Protein AF-A0A812P296-F1 (afdb_monomer_lite)

pLDDT: mean 83.22, std 12.49, range [43.03, 97.62]

Radius of gyration: 28.28 Å; chains: 1; bounding box: 65×52×73 Å

Sequence (398 aa):
MSDVLSALLDHLNVTQTTIVGHSMGTLVALAMAQRYPQQVRQMVLLGTSSPMPVGPPLLAAAADGHYAAIDMANAFSHSRQGMLGASANPGMHSFNAAERWMEHLSAGVFHADLAACNDFKFKSENCAIPTLVVVGEADKMTPAKAGLAVATQLSNARVHSLQGCGHAMLTEQPNAVLDALWLAAGLWVGTHLGISSSPLRGVLVRLMGQGMYMLFYSLVAAAALTYFIWVYVQAPRFDYLWMPDPDLYWYAKLSMPLAMMFLVGGFMAPKNADPQLSEVELVRGVFRITRHPMQWAIIIWAVGHIIANGDTVSLLFFSAFLSLSFFGTLLMDRKQAQADPEKWQQLARVSSNIPFAALLTGRNRWAIREWLLPVVVGSVIYALAYYFHEFYTGAVVV

Structure (mmCIF, N/CA/C/O backbone):
data_AF-A0A812P296-F1
#
_entry.id   AF-A0A812P296-F1
#
loop_
_atom_site.group_PDB
_atom_site.id
_atom_site.type_symbol
_atom_site.label_atom_id
_atom_site.label_alt_id
_atom_site.label_comp_id
_atom_site.label_asym_id
_atom_site.label_entity_id
_atom_site.label_seq_id
_atom_site.pdbx_PDB_ins_code
_atom_site.Cartn_x
_atom_site.Cartn_y
_atom_site.Cartn_z
_atom_site.occupancy
_atom_site.B_iso_or_equiv
_atom_site.auth_seq_id
_atom_site.auth_comp_id
_atom_site.auth_asym_id
_atom_site.auth_atom_id
_atom_site.pdbx_PDB_model_num
ATOM 1 N N . MET A 1 1 ? 6.724 0.360 -28.815 1.00 89.38 1 MET A N 1
ATOM 2 C CA . MET A 1 1 ? 6.112 -0.053 -27.530 1.00 89.38 1 MET A CA 1
ATOM 3 C C . MET A 1 1 ? 4.966 0.860 -27.097 1.00 89.38 1 MET A C 1
ATOM 5 O O . MET A 1 1 ? 3.903 0.322 -26.836 1.00 89.38 1 MET A O 1
ATOM 9 N N . SER A 1 2 ? 5.106 2.197 -27.072 1.00 93.00 2 SER A N 1
ATOM 10 C CA . SER A 1 2 ? 3.981 3.092 -26.713 1.00 93.00 2 SER A CA 1
ATOM 11 C C . SER A 1 2 ? 2.742 2.893 -27.597 1.00 93.00 2 SER A C 1
ATOM 13 O O . SER A 1 2 ? 1.637 2.832 -27.086 1.00 93.00 2 SER A O 1
ATOM 15 N N . ASP A 1 3 ? 2.919 2.687 -28.904 1.00 96.38 3 ASP A N 1
ATOM 16 C CA . ASP A 1 3 ? 1.793 2.481 -29.836 1.00 96.38 3 ASP A CA 1
ATOM 17 C C . ASP A 1 3 ? 1.043 1.178 -29.553 1.00 96.38 3 ASP A C 1
ATOM 19 O O . ASP A 1 3 ? -0.179 1.131 -29.619 1.00 96.38 3 ASP A O 1
ATOM 23 N N . VAL A 1 4 ? 1.781 0.134 -29.162 1.00 96.50 4 VAL A N 1
ATOM 24 C CA . VAL A 1 4 ? 1.204 -1.148 -28.743 1.00 96.50 4 VAL A CA 1
ATOM 25 C C . VAL A 1 4 ? 0.432 -0.978 -27.438 1.00 96.50 4 VAL A C 1
ATOM 27 O O . VAL A 1 4 ? -0.668 -1.503 -27.311 1.00 96.50 4 VAL A O 1
ATOM 30 N N . LEU A 1 5 ? 0.979 -0.222 -26.481 1.00 95.56 5 LEU A N 1
ATOM 31 C CA . LEU A 1 5 ? 0.305 0.045 -25.214 1.00 95.56 5 LEU A CA 1
ATOM 32 C C . LEU A 1 5 ? -0.959 0.889 -25.420 1.00 95.56 5 LEU A C 1
ATOM 34 O O . LEU A 1 5 ? -1.987 0.565 -24.846 1.00 95.56 5 LEU A O 1
ATOM 38 N N . SER A 1 6 ? -0.913 1.911 -26.276 1.00 97.44 6 SER A N 1
ATOM 39 C CA . SER A 1 6 ? -2.086 2.714 -26.633 1.00 97.44 6 SER A CA 1
ATOM 40 C C . SER A 1 6 ? -3.171 1.860 -27.297 1.00 97.44 6 SER A C 1
ATOM 42 O O . SER A 1 6 ? -4.309 1.860 -26.839 1.00 97.44 6 SER A O 1
ATOM 44 N N . ALA A 1 7 ? -2.803 1.028 -28.279 1.00 97.56 7 ALA A N 1
ATOM 45 C CA . ALA A 1 7 ? -3.736 0.098 -28.917 1.00 97.56 7 ALA A CA 1
ATOM 46 C C . ALA A 1 7 ? -4.321 -0.929 -27.929 1.00 97.56 7 ALA A C 1
ATOM 48 O O . ALA A 1 7 ? -5.486 -1.305 -28.042 1.00 97.56 7 ALA A O 1
ATOM 49 N N . LEU A 1 8 ? -3.533 -1.373 -26.943 1.00 97.19 8 LEU A N 1
ATOM 50 C CA . LEU A 1 8 ? -4.014 -2.242 -25.872 1.00 97.19 8 LEU A CA 1
ATOM 51 C C . LEU A 1 8 ? -5.023 -1.518 -24.974 1.00 97.19 8 LEU A C 1
ATOM 53 O O . LEU A 1 8 ? -6.054 -2.099 -24.648 1.00 97.19 8 LEU A O 1
ATOM 57 N N . LEU A 1 9 ? -4.757 -0.268 -24.586 1.00 96.50 9 LEU A N 1
ATOM 58 C CA . LEU A 1 9 ? -5.703 0.537 -23.807 1.00 96.50 9 LEU A CA 1
ATOM 59 C C . LEU A 1 9 ? -7.017 0.733 -24.570 1.00 96.50 9 LEU A C 1
ATOM 61 O O . LEU A 1 9 ? -8.081 0.535 -23.986 1.00 96.50 9 LEU A O 1
ATOM 65 N N . ASP A 1 10 ? -6.947 1.021 -25.871 1.00 96.75 10 ASP A N 1
ATOM 66 C CA . ASP A 1 10 ? -8.127 1.139 -26.731 1.00 96.75 10 ASP A CA 1
ATOM 67 C C . ASP A 1 10 ? -8.904 -0.186 -26.794 1.00 96.75 10 ASP A C 1
ATOM 69 O O . ASP A 1 10 ? -10.119 -0.203 -26.599 1.00 96.75 10 ASP A O 1
ATOM 73 N N . HIS A 1 11 ? -8.213 -1.315 -26.985 1.00 97.62 11 HIS A N 1
ATOM 74 C CA . HIS A 1 11 ? -8.832 -2.645 -27.002 1.00 97.62 11 HIS A CA 1
ATOM 75 C C . HIS A 1 11 ? -9.509 -3.002 -25.669 1.00 97.62 11 HIS A C 1
ATOM 77 O O . HIS A 1 11 ? -10.586 -3.597 -25.653 1.00 97.62 11 HIS A O 1
ATOM 83 N N . LEU A 1 12 ? -8.893 -2.617 -24.550 1.00 97.12 12 LEU A N 1
ATOM 84 C CA . LEU A 1 12 ? -9.426 -2.819 -23.201 1.00 97.12 12 LEU A CA 1
ATOM 85 C C . LEU A 1 12 ? -10.468 -1.761 -22.800 1.00 97.12 12 LEU A C 1
ATOM 87 O O . LEU A 1 12 ? -11.006 -1.836 -21.697 1.00 97.12 12 LEU A O 1
ATOM 91 N N . ASN A 1 13 ? -10.778 -0.796 -23.674 1.00 96.19 13 ASN A N 1
ATOM 92 C CA . ASN A 1 13 ? -11.661 0.344 -23.408 1.00 96.19 13 ASN A CA 1
ATOM 93 C C . ASN A 1 13 ? -11.229 1.189 -22.190 1.00 96.19 13 ASN A C 1
ATOM 95 O O . ASN A 1 13 ? -12.063 1.727 -21.458 1.00 96.19 13 ASN A O 1
ATOM 99 N N . VAL A 1 14 ? -9.920 1.324 -21.966 1.00 95.94 14 VAL A N 1
ATOM 100 C CA . VAL A 1 14 ? -9.339 2.153 -20.903 1.00 95.94 14 VAL A CA 1
ATOM 101 C C . VAL A 1 14 ? -8.973 3.519 -21.474 1.00 95.94 14 VAL A C 1
ATOM 103 O O . VAL A 1 14 ? -7.998 3.671 -22.200 1.00 95.94 14 VAL A O 1
ATOM 106 N N . THR A 1 15 ? -9.745 4.543 -21.114 1.00 93.00 15 THR A N 1
ATOM 107 C CA . THR A 1 15 ? -9.563 5.907 -21.640 1.00 93.00 15 THR A CA 1
ATOM 108 C C . THR A 1 15 ? -8.406 6.664 -20.988 1.00 93.00 15 THR A C 1
ATOM 110 O O . THR A 1 15 ? -7.775 7.490 -21.641 1.00 93.00 15 THR A O 1
ATOM 113 N N . GLN A 1 16 ? -8.119 6.387 -19.712 1.00 90.44 16 GLN A N 1
ATOM 114 C CA . GLN A 1 16 ? -7.009 6.963 -18.954 1.00 90.44 16 GLN A CA 1
ATOM 115 C C . GLN A 1 16 ? -6.459 5.973 -17.933 1.00 90.44 16 GLN A C 1
ATOM 117 O O . GLN A 1 16 ? -7.223 5.288 -17.255 1.00 90.44 16 GLN A O 1
ATOM 122 N N . THR A 1 17 ? -5.137 5.957 -17.757 1.00 89.50 17 THR A N 1
ATOM 123 C CA . THR A 1 17 ? -4.475 5.091 -16.774 1.00 89.50 17 THR A CA 1
ATOM 124 C C . THR A 1 17 ? -3.275 5.754 -16.096 1.00 89.50 17 THR A C 1
ATOM 126 O O . THR A 1 17 ? -2.750 6.766 -16.567 1.00 89.50 17 THR A O 1
ATOM 129 N N . THR A 1 18 ? -2.836 5.180 -14.977 1.00 91.69 18 THR A N 1
ATOM 130 C CA . THR A 1 18 ? -1.534 5.476 -14.369 1.00 91.69 18 THR A CA 1
ATOM 131 C C . THR A 1 18 ? -0.506 4.503 -14.926 1.00 91.69 18 THR A C 1
ATOM 133 O O . THR A 1 18 ? -0.694 3.291 -14.842 1.00 91.69 18 THR A O 1
ATOM 136 N N . ILE A 1 19 ? 0.591 5.021 -15.474 1.00 92.31 19 ILE A N 1
ATOM 137 C CA . ILE A 1 19 ? 1.655 4.187 -16.039 1.00 92.31 19 ILE A CA 1
ATOM 138 C C . ILE A 1 19 ? 2.803 4.091 -15.041 1.00 92.31 19 ILE A C 1
ATOM 140 O O . ILE A 1 19 ? 3.400 5.100 -14.667 1.00 92.31 19 ILE A O 1
ATOM 144 N N . VAL A 1 20 ? 3.128 2.868 -14.634 1.00 93.12 20 VAL A N 1
ATOM 145 C CA . VAL A 1 20 ? 4.300 2.566 -13.810 1.00 93.12 20 VAL A CA 1
ATOM 146 C C . VAL A 1 20 ? 5.339 1.905 -14.705 1.00 93.12 20 VAL A C 1
ATOM 148 O O . VAL A 1 20 ? 5.106 0.824 -15.240 1.00 93.12 20 VAL A O 1
ATOM 151 N N . GLY A 1 21 ? 6.468 2.577 -14.900 1.00 93.44 21 GLY A N 1
ATOM 152 C CA . GLY A 1 21 ? 7.594 2.076 -15.676 1.00 93.44 21 GLY A CA 1
ATOM 153 C C . GLY A 1 21 ? 8.797 1.815 -14.781 1.00 93.44 21 GLY A C 1
ATOM 154 O O . GLY A 1 21 ? 9.079 2.600 -13.877 1.00 93.44 21 GLY A O 1
ATOM 155 N N . HIS A 1 22 ? 9.531 0.740 -15.060 1.00 94.38 22 HIS A N 1
ATOM 156 C CA . HIS A 1 22 ? 10.842 0.463 -14.475 1.00 94.38 22 HIS A CA 1
ATOM 157 C C . HIS A 1 22 ? 11.882 0.339 -15.585 1.00 94.38 22 HIS A C 1
ATOM 159 O O . HIS A 1 22 ? 11.602 -0.291 -16.606 1.00 94.38 22 HIS A O 1
ATOM 165 N N . SER A 1 23 ? 13.051 0.961 -15.408 1.00 94.19 23 SER A N 1
ATOM 166 C CA . SER A 1 23 ? 14.136 0.948 -16.396 1.00 94.19 23 SER A CA 1
ATOM 167 C C . SER A 1 23 ? 13.652 1.385 -17.790 1.00 94.19 23 SER A C 1
ATOM 169 O O . SER A 1 23 ? 13.027 2.434 -17.917 1.00 94.19 23 SER A O 1
ATOM 171 N N . MET A 1 24 ? 13.844 0.580 -18.839 1.00 94.25 24 MET A N 1
ATOM 172 C CA . MET A 1 24 ? 13.303 0.827 -20.185 1.00 94.25 24 MET A CA 1
ATOM 173 C C . MET A 1 24 ? 11.796 1.147 -20.188 1.00 94.25 24 MET A C 1
ATOM 175 O O . MET A 1 24 ? 11.327 1.965 -20.982 1.00 94.25 24 MET A O 1
ATOM 179 N N . GLY A 1 25 ? 11.019 0.562 -19.272 1.00 95.00 25 GLY A N 1
ATOM 180 C CA . GLY A 1 25 ? 9.594 0.856 -19.118 1.00 95.00 25 GLY A CA 1
ATOM 181 C C . GLY A 1 25 ? 9.309 2.322 -18.774 1.00 95.00 25 GLY A C 1
ATOM 182 O O . GLY A 1 25 ? 8.252 2.837 -19.141 1.00 95.00 25 GLY A O 1
ATOM 183 N N . THR A 1 26 ? 10.244 3.037 -18.136 1.00 96.44 26 THR A N 1
ATOM 184 C CA . THR A 1 26 ? 10.108 4.484 -17.901 1.00 96.44 26 THR A CA 1
ATOM 185 C C . THR A 1 26 ? 10.170 5.265 -19.208 1.00 96.44 26 THR A C 1
ATOM 187 O O . THR A 1 26 ? 9.441 6.240 -19.365 1.00 96.44 26 THR A O 1
ATOM 190 N N . LEU A 1 27 ? 10.971 4.816 -20.179 1.00 96.00 27 LEU A N 1
ATOM 191 C CA . LEU A 1 27 ? 11.067 5.428 -21.507 1.00 96.00 27 LEU A CA 1
ATOM 192 C C . LEU A 1 27 ? 9.766 5.237 -22.284 1.00 96.00 27 LEU A C 1
ATOM 194 O O . LEU A 1 27 ? 9.283 6.164 -22.931 1.00 96.00 27 LEU A O 1
ATOM 198 N N . VAL A 1 28 ? 9.149 4.059 -22.157 1.00 96.00 28 VAL A N 1
ATOM 199 C CA . VAL A 1 28 ? 7.819 3.789 -22.719 1.00 96.00 28 VAL A CA 1
ATOM 200 C C . VAL A 1 28 ? 6.761 4.681 -22.066 1.00 96.00 28 VAL A C 1
ATOM 202 O O . VAL A 1 28 ? 5.942 5.254 -22.781 1.00 96.00 28 VAL A O 1
ATOM 205 N N . ALA A 1 29 ? 6.797 4.858 -20.741 1.00 95.81 29 ALA A N 1
ATOM 206 C CA . ALA A 1 29 ? 5.890 5.758 -20.024 1.00 95.81 29 ALA A CA 1
ATOM 207 C C . ALA A 1 29 ? 6.056 7.222 -20.469 1.00 95.81 29 ALA A C 1
ATOM 209 O O . ALA A 1 29 ? 5.072 7.898 -20.767 1.00 95.81 29 ALA A O 1
ATOM 210 N N . LEU A 1 30 ? 7.299 7.689 -20.606 1.00 95.06 30 LEU A N 1
ATOM 211 C CA . LEU A 1 30 ? 7.618 9.018 -21.128 1.00 95.06 30 LEU A CA 1
ATOM 212 C C . LEU A 1 30 ? 7.148 9.188 -22.583 1.00 95.06 30 LEU A C 1
ATOM 214 O O . LEU A 1 30 ? 6.578 10.223 -22.927 1.00 95.06 30 LEU A O 1
ATOM 218 N N . ALA A 1 31 ? 7.318 8.168 -23.427 1.00 94.62 31 ALA A N 1
ATOM 219 C CA . ALA A 1 31 ? 6.827 8.172 -24.803 1.00 94.62 31 ALA A CA 1
ATOM 220 C C . ALA A 1 31 ? 5.290 8.190 -24.872 1.00 94.62 31 ALA A C 1
ATOM 222 O O . ALA A 1 31 ? 4.725 8.900 -25.704 1.00 94.62 31 ALA A O 1
ATOM 223 N N . MET A 1 32 ? 4.606 7.464 -23.981 1.00 95.12 32 MET A N 1
ATOM 224 C CA . MET A 1 32 ? 3.148 7.532 -23.833 1.00 95.12 32 MET A CA 1
ATOM 225 C C . MET A 1 32 ? 2.698 8.933 -23.436 1.00 95.12 32 MET A C 1
ATOM 227 O O . MET A 1 32 ? 1.794 9.477 -24.059 1.00 95.12 32 MET A O 1
ATOM 231 N N . ALA A 1 33 ? 3.363 9.555 -22.463 1.00 93.00 33 ALA A N 1
ATOM 232 C CA . ALA A 1 33 ? 3.072 10.927 -22.062 1.00 93.00 33 ALA A CA 1
ATOM 233 C C . ALA A 1 33 ? 3.281 11.946 -23.195 1.00 93.00 33 ALA A C 1
ATOM 235 O O . ALA A 1 33 ? 2.540 12.921 -23.271 1.00 93.00 33 ALA A O 1
ATOM 236 N N . GLN A 1 34 ? 4.256 11.737 -24.087 1.00 91.38 34 GLN A N 1
ATOM 237 C CA . GLN A 1 34 ? 4.478 12.627 -25.235 1.00 91.38 34 GLN A CA 1
ATOM 238 C C . GLN A 1 34 ? 3.472 12.415 -26.367 1.00 91.38 34 GLN A C 1
ATOM 240 O O . GLN A 1 34 ? 3.017 13.384 -26.968 1.00 91.38 34 GLN A O 1
ATOM 245 N N . ARG A 1 35 ? 3.162 11.158 -26.698 1.00 92.94 35 ARG A N 1
ATOM 246 C CA . ARG A 1 35 ? 2.379 10.809 -27.897 1.00 92.94 35 ARG A CA 1
ATOM 247 C C . ARG A 1 35 ? 0.884 10.689 -27.618 1.00 92.94 35 ARG A C 1
ATOM 249 O O . ARG A 1 35 ? 0.075 11.011 -28.482 1.00 92.94 35 ARG A O 1
ATOM 256 N N . TYR A 1 36 ? 0.530 10.258 -26.412 1.00 94.69 36 TYR A N 1
ATOM 257 C CA . TYR A 1 36 ? -0.833 9.969 -25.975 1.00 94.69 36 TYR A CA 1
ATOM 258 C C . TYR A 1 36 ? -1.137 10.591 -24.596 1.00 94.69 36 TYR A C 1
ATOM 260 O O . TYR A 1 36 ? -1.646 9.892 -23.718 1.00 94.69 36 TYR A O 1
ATOM 268 N N . PRO A 1 37 ? -0.856 11.892 -24.359 1.00 92.56 37 PRO A N 1
ATOM 269 C CA . PRO A 1 37 ? -1.003 12.514 -23.036 1.00 92.56 37 PRO A CA 1
ATOM 270 C C . PRO A 1 37 ? -2.414 12.369 -22.457 1.00 92.56 37 PRO A C 1
ATOM 272 O O . PRO A 1 37 ? -2.580 12.178 -21.257 1.00 92.56 37 PRO A O 1
ATOM 275 N N . GLN A 1 38 ? -3.438 12.392 -23.312 1.00 94.00 38 GLN A N 1
ATOM 276 C CA . GLN A 1 38 ? -4.831 12.184 -22.925 1.00 94.00 38 GLN A CA 1
ATOM 277 C C . GLN A 1 38 ? -5.096 10.812 -22.290 1.00 94.00 38 GLN A C 1
ATOM 279 O O . GLN A 1 38 ? -6.008 10.725 -21.478 1.00 94.00 38 GLN A O 1
ATOM 284 N N . GLN A 1 39 ? -4.300 9.782 -22.601 1.00 95.50 39 GLN A N 1
ATOM 285 C CA . GLN A 1 39 ? -4.429 8.432 -22.037 1.00 95.50 39 GLN A CA 1
ATOM 286 C C . GLN A 1 39 ? -3.647 8.253 -20.722 1.00 95.50 39 GLN A C 1
ATOM 288 O O . GLN A 1 39 ? -3.793 7.229 -20.051 1.00 95.50 39 GLN A O 1
ATOM 293 N N . VAL A 1 40 ? -2.839 9.238 -20.310 1.00 94.38 40 VAL A N 1
ATOM 294 C CA . VAL A 1 40 ? -1.963 9.138 -19.133 1.00 94.38 40 VAL A CA 1
ATOM 295 C C . VAL A 1 40 ? -2.420 10.094 -18.037 1.00 94.38 40 VAL A C 1
ATOM 297 O O . VAL A 1 40 ? -2.268 11.310 -18.130 1.00 94.38 40 VAL A O 1
ATOM 300 N N . ARG A 1 41 ? -2.951 9.534 -16.950 1.00 91.31 41 ARG A N 1
ATOM 301 C CA . ARG A 1 41 ? -3.399 10.292 -15.776 1.00 91.31 41 ARG A CA 1
ATOM 302 C C . ARG A 1 41 ? -2.238 10.664 -14.855 1.00 91.31 41 ARG A C 1
ATOM 304 O O . ARG A 1 41 ? -2.182 11.786 -14.360 1.00 91.31 41 ARG A O 1
ATOM 311 N N . GLN A 1 42 ? -1.351 9.709 -14.582 1.00 90.44 42 GLN A N 1
ATOM 312 C CA . GLN A 1 42 ? -0.170 9.859 -13.725 1.00 90.44 42 GLN A CA 1
ATOM 313 C C . GLN A 1 42 ? 0.942 8.925 -14.207 1.00 90.44 42 GLN A C 1
ATOM 315 O O . GLN A 1 42 ? 0.674 7.934 -14.891 1.00 90.44 42 GLN A O 1
ATOM 320 N N . MET A 1 43 ? 2.180 9.213 -13.810 1.00 93.06 43 MET A N 1
ATOM 321 C CA . MET A 1 43 ? 3.323 8.339 -14.073 1.00 93.06 43 MET A CA 1
ATOM 322 C C . MET A 1 43 ? 4.106 8.022 -12.803 1.00 93.06 43 MET A C 1
ATOM 324 O O . MET A 1 43 ? 4.278 8.874 -11.931 1.00 93.06 43 MET A O 1
ATOM 328 N N . VAL A 1 44 ? 4.643 6.808 -12.735 1.00 92.94 44 VAL A N 1
ATOM 329 C CA . VAL A 1 44 ? 5.688 6.433 -11.780 1.00 92.94 44 VAL A CA 1
ATOM 330 C C . VAL A 1 44 ? 6.877 5.901 -12.566 1.00 92.94 44 VAL A C 1
ATOM 332 O O . VAL A 1 44 ? 6.734 4.967 -13.352 1.00 92.94 44 VAL A O 1
ATOM 335 N N . LEU A 1 45 ? 8.042 6.511 -12.373 1.00 95.12 45 LEU A N 1
ATOM 336 C CA . LEU A 1 45 ? 9.266 6.199 -13.100 1.00 95.12 45 LEU A CA 1
ATOM 337 C C . LEU A 1 45 ? 10.313 5.654 -12.121 1.00 95.12 45 LEU A C 1
ATOM 339 O O . LEU A 1 45 ? 10.903 6.421 -11.360 1.00 95.12 45 LEU A O 1
ATOM 343 N N . LEU A 1 46 ? 10.535 4.341 -12.133 1.00 95.56 46 LEU A N 1
ATOM 344 C CA . LEU A 1 46 ? 11.505 3.640 -11.285 1.00 95.56 46 LEU A CA 1
ATOM 345 C C . LEU A 1 46 ? 12.817 3.459 -12.063 1.00 95.56 46 LEU A C 1
ATOM 347 O O . LEU A 1 46 ? 12.825 2.784 -13.091 1.00 95.56 46 LEU A O 1
ATOM 351 N N . GLY A 1 47 ? 13.922 4.045 -11.599 1.00 93.69 47 GLY A N 1
ATOM 352 C CA . GLY A 1 47 ? 15.220 3.911 -12.282 1.00 93.69 47 GLY A CA 1
ATOM 353 C C . GLY A 1 47 ? 15.208 4.525 -13.684 1.00 93.69 47 GLY A C 1
ATOM 354 O O . GLY A 1 47 ? 15.524 3.869 -14.671 1.00 93.69 47 GLY A O 1
ATOM 355 N N . THR A 1 48 ? 14.750 5.775 -13.787 1.00 95.00 48 THR A N 1
ATOM 356 C CA . THR A 1 48 ? 14.641 6.473 -15.074 1.00 95.00 48 THR A CA 1
ATOM 357 C C . THR A 1 48 ? 15.914 7.230 -15.440 1.00 95.00 48 THR A C 1
ATOM 359 O O . THR A 1 48 ? 16.608 7.758 -14.574 1.00 95.00 48 THR A O 1
ATOM 362 N N . SER A 1 49 ? 16.175 7.360 -16.738 1.00 92.94 49 SER A N 1
ATOM 363 C CA . SER A 1 49 ? 17.205 8.234 -17.304 1.00 92.94 49 SER A CA 1
ATOM 364 C C . SER A 1 49 ? 16.791 8.651 -18.711 1.00 92.94 49 SER A C 1
ATOM 366 O O . SER A 1 49 ? 16.195 7.860 -19.429 1.00 92.94 49 SER A O 1
ATOM 368 N N . SER A 1 50 ? 17.097 9.878 -19.127 1.00 89.25 50 SER A N 1
ATOM 369 C CA . SER A 1 50 ? 16.950 10.287 -20.526 1.00 89.25 50 SER A CA 1
ATOM 370 C C . SER A 1 50 ? 17.999 11.346 -20.886 1.00 89.25 50 SER A C 1
ATOM 372 O O . SER A 1 50 ? 17.918 12.463 -20.364 1.00 89.25 50 SER A O 1
ATOM 374 N N . PRO A 1 51 ? 18.958 11.034 -21.778 1.00 86.62 51 PRO A N 1
ATOM 375 C CA . PRO A 1 51 ? 19.153 9.728 -22.429 1.00 86.62 51 PRO A CA 1
ATOM 376 C C . PRO A 1 51 ? 19.475 8.610 -21.419 1.00 86.62 51 PRO A C 1
ATOM 378 O O . PRO A 1 51 ? 19.887 8.902 -20.296 1.00 86.62 51 PRO A O 1
ATOM 381 N N . MET A 1 52 ? 19.297 7.343 -21.801 1.00 89.88 52 MET A N 1
ATOM 382 C CA . MET A 1 52 ? 19.701 6.170 -21.007 1.00 89.88 52 MET A CA 1
ATOM 383 C C . MET A 1 52 ? 20.897 5.483 -21.690 1.00 89.88 52 MET A C 1
ATOM 385 O O . MET A 1 52 ? 20.727 4.443 -22.322 1.00 89.88 52 MET A O 1
ATOM 389 N N . PRO A 1 53 ? 22.101 6.093 -21.649 1.00 89.19 53 PRO A N 1
ATOM 390 C CA . PRO A 1 53 ? 23.240 5.602 -22.412 1.00 89.19 53 PRO A CA 1
ATOM 391 C C . PRO A 1 53 ? 23.661 4.216 -21.928 1.00 89.19 53 PRO A C 1
ATOM 393 O O . PRO A 1 53 ? 23.808 3.988 -20.726 1.00 89.19 53 PRO A O 1
ATOM 396 N N . VAL A 1 54 ? 23.922 3.317 -22.871 1.00 9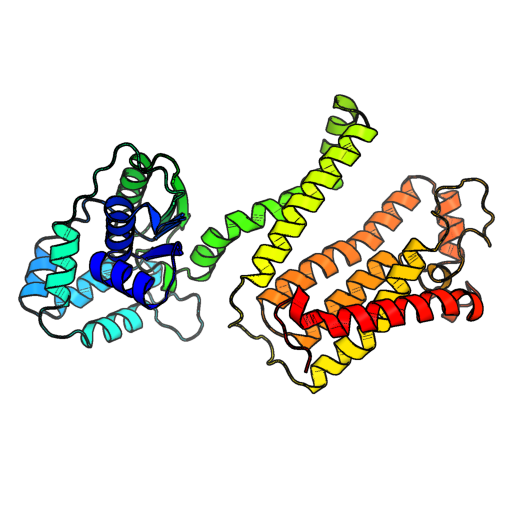0.19 54 VAL A N 1
ATOM 397 C CA . VAL A 1 54 ? 24.445 1.982 -22.577 1.00 90.19 54 VAL A CA 1
ATOM 398 C C . VAL A 1 54 ? 25.923 1.947 -22.948 1.00 90.19 54 VAL A C 1
ATOM 400 O O . VAL A 1 54 ? 26.325 2.378 -24.027 1.00 90.19 54 VAL A O 1
ATOM 403 N N . GLY A 1 55 ? 26.761 1.460 -22.031 1.00 89.38 55 GLY A N 1
ATOM 404 C CA . GLY A 1 55 ? 28.207 1.407 -22.244 1.00 89.38 55 GLY A CA 1
ATOM 405 C C . GLY A 1 55 ? 28.576 0.564 -23.478 1.00 89.38 55 GLY A C 1
ATOM 406 O O . GLY A 1 55 ? 28.028 -0.532 -23.628 1.00 89.38 55 GLY A O 1
ATOM 407 N N . PRO A 1 56 ? 29.543 0.995 -24.319 1.00 92.50 56 PRO A N 1
ATOM 408 C CA . PRO A 1 56 ? 29.953 0.244 -25.508 1.00 92.50 56 PRO A CA 1
ATOM 409 C C . PRO A 1 56 ? 30.303 -1.234 -25.255 1.00 92.50 56 PRO A C 1
ATOM 411 O O . PRO A 1 56 ? 29.899 -2.064 -26.066 1.00 92.50 56 PRO A O 1
ATOM 414 N N . PRO A 1 57 ? 30.972 -1.612 -24.140 1.00 91.88 57 PRO A N 1
ATOM 415 C CA . PRO A 1 57 ? 31.245 -3.021 -23.847 1.00 91.88 57 PRO A CA 1
ATOM 416 C C . PRO A 1 57 ? 29.981 -3.867 -23.659 1.00 91.88 57 PRO A C 1
ATOM 418 O O . PRO A 1 57 ? 29.926 -4.996 -24.138 1.00 91.88 57 PRO A O 1
ATOM 421 N N . LEU A 1 58 ? 28.957 -3.322 -22.993 1.00 91.25 58 LEU A N 1
ATOM 422 C CA . LEU A 1 58 ? 27.689 -4.017 -22.767 1.00 91.25 58 LEU A CA 1
ATOM 423 C C . LEU A 1 58 ? 26.891 -4.143 -24.071 1.00 91.25 58 LEU A C 1
ATOM 425 O O . LEU A 1 58 ? 26.390 -5.222 -24.371 1.00 91.25 58 LEU A O 1
ATOM 429 N N . LEU A 1 59 ? 26.833 -3.079 -24.879 1.00 92.94 59 LEU A N 1
ATOM 430 C CA . LEU A 1 59 ? 26.177 -3.119 -26.192 1.00 92.94 59 LEU A CA 1
ATOM 431 C C . LEU A 1 59 ? 26.819 -4.138 -27.137 1.00 92.94 59 LEU A C 1
ATOM 433 O O . LEU A 1 59 ? 26.091 -4.887 -27.786 1.00 92.94 59 LEU A O 1
ATOM 437 N N . ALA A 1 60 ? 28.154 -4.172 -27.199 1.00 94.12 60 ALA A N 1
ATOM 438 C CA . ALA A 1 60 ? 28.897 -5.110 -28.037 1.00 94.12 60 ALA A CA 1
ATOM 439 C C . ALA A 1 60 ? 28.691 -6.558 -27.575 1.00 94.12 60 ALA A C 1
ATOM 441 O O . ALA A 1 60 ? 28.282 -7.399 -28.368 1.00 94.12 60 ALA A O 1
ATOM 442 N N . ALA A 1 61 ? 28.856 -6.831 -26.276 1.00 93.06 61 ALA A N 1
ATOM 443 C CA . ALA A 1 61 ? 28.620 -8.166 -25.733 1.00 93.06 61 ALA A CA 1
ATOM 444 C C . ALA A 1 61 ? 27.178 -8.643 -25.980 1.00 93.06 61 ALA A C 1
ATOM 446 O O . ALA A 1 61 ? 26.966 -9.811 -26.297 1.00 93.06 61 ALA A O 1
ATOM 447 N N . ALA A 1 62 ? 26.186 -7.752 -25.872 1.00 93.19 62 ALA A N 1
ATOM 448 C CA . ALA A 1 62 ? 24.797 -8.092 -26.164 1.00 93.19 62 ALA A CA 1
ATOM 449 C C . ALA A 1 62 ? 24.570 -8.372 -27.659 1.00 93.19 62 ALA A C 1
ATOM 451 O O . ALA A 1 62 ? 23.815 -9.287 -27.988 1.00 93.19 62 ALA A O 1
ATOM 452 N N . ALA A 1 63 ? 25.216 -7.613 -28.555 1.00 93.38 63 ALA A N 1
ATOM 453 C CA . ALA A 1 63 ? 25.133 -7.811 -30.006 1.00 93.38 63 ALA A CA 1
ATOM 454 C C . ALA A 1 63 ? 25.678 -9.181 -30.424 1.00 93.38 63 ALA A C 1
ATOM 456 O O . ALA A 1 63 ? 25.065 -9.873 -31.235 1.00 93.38 63 ALA A O 1
ATOM 457 N N . ASP A 1 64 ? 26.786 -9.590 -29.806 1.00 91.81 64 ASP A N 1
ATOM 458 C CA . ASP A 1 64 ? 27.446 -10.868 -30.068 1.00 91.81 64 ASP A CA 1
ATOM 459 C C . ASP A 1 64 ? 26.749 -12.053 -29.366 1.00 91.81 64 ASP A C 1
ATOM 461 O O . ASP A 1 64 ? 27.160 -13.202 -29.521 1.00 91.81 64 ASP A O 1
ATOM 465 N N . GLY A 1 65 ? 25.704 -11.801 -28.565 1.00 86.25 65 GLY A N 1
ATOM 466 C CA . GLY A 1 65 ? 25.039 -12.827 -27.754 1.00 86.25 65 GLY A CA 1
ATOM 467 C C . GLY A 1 65 ? 25.944 -13.411 -26.663 1.00 86.25 65 GLY A C 1
ATOM 468 O O . GLY A 1 65 ? 25.731 -14.534 -26.208 1.00 86.25 65 GLY A O 1
ATOM 469 N N . HIS A 1 66 ? 26.978 -12.674 -26.253 1.00 90.56 66 HIS A N 1
ATOM 470 C CA . HIS A 1 66 ? 27.921 -13.112 -25.236 1.00 90.56 66 HIS A CA 1
ATOM 471 C C . HIS A 1 66 ? 27.292 -13.053 -23.846 1.00 90.56 66 HIS A C 1
ATOM 473 O O . HIS A 1 66 ? 26.741 -12.032 -23.431 1.00 90.56 66 HIS A O 1
ATOM 479 N N . TYR A 1 67 ? 27.497 -14.119 -23.071 1.00 88.81 67 TYR A N 1
ATOM 480 C CA . TYR A 1 67 ? 27.027 -14.221 -21.688 1.00 88.81 67 TYR A CA 1
ATOM 481 C C . TYR A 1 67 ? 27.498 -13.063 -20.794 1.00 88.81 67 TYR A C 1
ATOM 483 O O . TYR A 1 67 ? 26.779 -12.617 -19.906 1.00 88.81 67 TYR A O 1
ATOM 491 N N . ALA A 1 68 ? 28.669 -12.494 -21.099 1.00 89.44 68 ALA A N 1
ATOM 492 C CA . ALA A 1 68 ? 29.205 -11.324 -20.410 1.00 89.44 68 ALA A CA 1
ATOM 493 C C . ALA A 1 68 ? 28.232 -10.128 -20.386 1.00 89.44 68 ALA A C 1
ATOM 495 O O . ALA A 1 68 ? 28.299 -9.306 -19.474 1.00 89.44 68 ALA A O 1
ATOM 496 N N . ALA A 1 69 ? 27.320 -10.012 -21.358 1.00 89.19 69 ALA A N 1
ATOM 497 C CA . ALA A 1 69 ? 26.279 -8.989 -21.346 1.00 89.19 69 ALA A CA 1
ATOM 498 C C . ALA A 1 69 ? 25.305 -9.173 -20.172 1.00 89.19 69 ALA A C 1
ATOM 500 O O . ALA A 1 69 ? 24.948 -8.199 -19.511 1.00 89.19 69 ALA A O 1
ATOM 501 N N . ILE A 1 70 ? 24.916 -10.421 -19.899 1.00 89.69 70 ILE A N 1
ATOM 502 C CA . ILE A 1 70 ? 24.046 -10.795 -18.782 1.00 89.69 70 ILE A CA 1
ATOM 503 C C . ILE A 1 70 ? 24.767 -10.511 -17.462 1.00 89.69 70 ILE A C 1
ATOM 505 O O . ILE A 1 70 ? 24.211 -9.822 -16.609 1.00 89.69 70 ILE A O 1
ATOM 509 N N . ASP A 1 71 ? 26.026 -10.943 -17.329 1.00 89.06 71 ASP A N 1
ATOM 510 C CA . ASP A 1 71 ? 26.840 -10.701 -16.128 1.00 89.06 71 ASP A CA 1
ATOM 511 C C . ASP A 1 71 ? 26.978 -9.209 -15.820 1.00 89.06 71 ASP A C 1
ATOM 513 O O . ASP A 1 71 ? 26.748 -8.765 -14.693 1.00 89.06 71 ASP A O 1
ATOM 517 N N . MET A 1 72 ? 27.325 -8.412 -16.836 1.00 89.94 72 MET A N 1
ATOM 518 C CA . MET A 1 72 ? 27.467 -6.965 -16.701 1.00 89.94 72 MET A CA 1
ATOM 519 C C . MET A 1 72 ? 26.144 -6.313 -16.309 1.00 89.94 72 MET A C 1
ATOM 521 O O . MET A 1 72 ? 26.105 -5.556 -15.340 1.00 89.94 72 MET A O 1
ATOM 525 N N . ALA A 1 73 ? 25.053 -6.617 -17.016 1.00 87.31 73 ALA A N 1
ATOM 526 C CA . ALA A 1 73 ? 23.748 -6.044 -16.710 1.00 87.31 73 ALA A CA 1
ATOM 527 C C . ALA A 1 73 ? 23.277 -6.420 -15.302 1.00 87.31 73 ALA A C 1
ATOM 529 O O . ALA A 1 73 ? 22.765 -5.567 -14.576 1.00 87.31 73 ALA A O 1
ATOM 530 N N . ASN A 1 74 ? 23.514 -7.659 -14.874 1.00 88.25 74 ASN A N 1
ATOM 531 C CA . ASN A 1 74 ? 23.165 -8.120 -13.539 1.00 88.25 74 ASN A CA 1
ATOM 532 C C . ASN A 1 74 ? 24.002 -7.422 -12.451 1.00 88.25 74 ASN A C 1
ATOM 534 O O . ASN A 1 74 ? 23.458 -6.910 -11.469 1.00 88.25 74 ASN A O 1
ATOM 538 N N . ALA A 1 75 ? 25.319 -7.319 -12.650 1.00 86.38 75 ALA A N 1
ATOM 539 C CA . ALA A 1 75 ? 26.249 -6.648 -11.737 1.00 86.38 75 ALA A CA 1
ATOM 540 C C . ALA A 1 75 ? 26.003 -5.138 -11.620 1.00 86.38 75 ALA A C 1
ATOM 542 O O . ALA A 1 75 ? 26.135 -4.550 -10.538 1.00 86.38 75 ALA A O 1
ATOM 543 N N . PHE A 1 76 ? 25.647 -4.489 -12.725 1.00 87.69 76 PHE A N 1
ATOM 544 C CA . PHE A 1 76 ? 25.328 -3.064 -12.741 1.00 87.69 76 PHE A CA 1
ATOM 545 C C . PHE A 1 76 ? 23.941 -2.787 -12.166 1.00 87.69 76 PHE A C 1
ATOM 547 O O . PHE A 1 76 ? 23.728 -1.726 -11.577 1.00 87.69 76 PHE A O 1
ATOM 554 N N . SER A 1 77 ? 23.027 -3.754 -12.267 1.00 87.75 77 SER A N 1
ATOM 555 C CA . SER A 1 77 ? 21.677 -3.610 -11.734 1.00 87.75 77 SER A CA 1
ATOM 556 C C . SER A 1 77 ? 21.591 -3.749 -10.218 1.00 87.75 77 SER A C 1
ATOM 558 O O . SER A 1 77 ? 20.610 -3.288 -9.643 1.00 87.75 77 SER A O 1
ATOM 560 N N . HIS A 1 78 ? 22.595 -4.334 -9.562 1.00 88.44 78 HIS A N 1
ATOM 561 C CA . HIS A 1 78 ? 22.539 -4.610 -8.129 1.00 88.44 78 HIS A CA 1
ATOM 562 C C . HIS A 1 78 ? 23.475 -3.735 -7.283 1.00 88.44 78 HIS A C 1
ATOM 564 O O . HIS A 1 78 ? 24.623 -3.427 -7.654 1.00 88.44 78 HIS A O 1
ATOM 570 N N . SER A 1 79 ? 23.001 -3.378 -6.086 1.00 85.25 79 SER A N 1
ATOM 571 C CA . SER A 1 79 ? 23.832 -2.793 -5.031 1.00 85.25 79 SER A CA 1
ATOM 572 C C . SER A 1 79 ? 24.929 -3.766 -4.579 1.00 85.25 79 SER A C 1
ATOM 574 O O . SER A 1 79 ? 24.908 -4.962 -4.875 1.00 85.25 79 SER A O 1
ATOM 576 N N . ARG A 1 80 ? 25.906 -3.282 -3.799 1.00 77.94 80 ARG A N 1
ATOM 577 C CA . ARG A 1 80 ? 26.948 -4.154 -3.226 1.00 77.94 80 ARG A CA 1
ATOM 578 C C . ARG A 1 80 ? 26.370 -5.264 -2.346 1.00 77.94 80 ARG A C 1
ATOM 580 O O . ARG A 1 80 ? 26.927 -6.354 -2.325 1.00 77.94 80 ARG A O 1
ATOM 587 N N . GLN A 1 81 ? 25.275 -4.990 -1.642 1.00 77.50 81 GLN A N 1
ATOM 588 C CA . GLN A 1 81 ? 24.589 -5.977 -0.812 1.00 77.50 81 GLN A CA 1
ATOM 589 C C . GLN A 1 81 ? 23.777 -6.955 -1.667 1.00 77.50 81 GLN A C 1
ATOM 591 O O . GLN A 1 81 ? 23.863 -8.159 -1.444 1.00 77.50 81 GLN A O 1
ATOM 596 N N . GLY A 1 82 ? 23.074 -6.458 -2.689 1.00 80.06 82 GLY A N 1
ATOM 597 C CA . GLY A 1 82 ? 22.342 -7.291 -3.645 1.00 80.06 82 GLY A CA 1
ATOM 598 C C . GLY A 1 82 ? 23.253 -8.270 -4.390 1.00 80.06 82 GLY A C 1
ATOM 599 O O . GLY A 1 82 ? 22.914 -9.442 -4.519 1.00 80.06 82 GLY A O 1
ATOM 600 N N . MET A 1 83 ? 24.462 -7.839 -4.774 1.00 81.12 83 MET A N 1
ATOM 601 C CA . MET A 1 83 ? 25.484 -8.715 -5.375 1.00 81.12 83 MET A CA 1
ATOM 602 C C . MET A 1 83 ? 25.974 -9.826 -4.433 1.00 81.12 83 MET A C 1
ATOM 604 O O . MET A 1 83 ? 26.427 -10.863 -4.901 1.00 81.12 83 MET A O 1
ATOM 608 N N . LEU A 1 84 ? 25.888 -9.632 -3.113 1.00 82.00 84 LEU A N 1
ATOM 609 C CA . LEU A 1 84 ? 26.200 -10.665 -2.116 1.00 82.00 84 LEU A CA 1
ATOM 610 C C . LEU A 1 84 ? 25.009 -11.601 -1.845 1.00 82.00 84 LEU A C 1
ATOM 612 O O . LEU A 1 84 ? 25.080 -12.422 -0.933 1.00 82.00 84 LEU A O 1
ATOM 616 N N . GLY A 1 85 ? 23.913 -11.461 -2.597 1.00 72.06 85 GLY A N 1
ATOM 617 C CA . GLY A 1 85 ? 22.720 -12.287 -2.448 1.00 72.06 85 GLY A CA 1
ATOM 618 C C . GLY A 1 85 ? 21.719 -11.791 -1.416 1.00 72.06 85 GLY A C 1
ATOM 619 O O . GLY A 1 85 ? 20.779 -12.518 -1.102 1.00 72.06 85 GLY A O 1
ATOM 620 N N . ALA A 1 86 ? 21.896 -10.580 -0.875 1.00 71.12 86 ALA A N 1
ATOM 621 C CA . ALA A 1 86 ? 20.937 -10.020 0.067 1.00 71.12 86 ALA A CA 1
ATOM 622 C C . ALA A 1 86 ? 19.563 -9.867 -0.606 1.00 71.12 86 ALA A C 1
ATOM 624 O O . ALA A 1 86 ? 19.444 -9.265 -1.673 1.00 71.12 86 ALA A O 1
ATOM 625 N N . SER A 1 87 ? 18.527 -10.405 0.035 1.00 71.94 87 SER A N 1
ATOM 626 C CA . SER A 1 87 ? 17.141 -10.285 -0.407 1.00 71.94 87 SER A CA 1
ATOM 627 C C . SER A 1 87 ? 16.239 -10.027 0.791 1.00 71.94 87 SER A C 1
ATOM 629 O O . SER A 1 87 ? 16.456 -10.577 1.871 1.00 71.94 87 SER A O 1
ATOM 631 N N 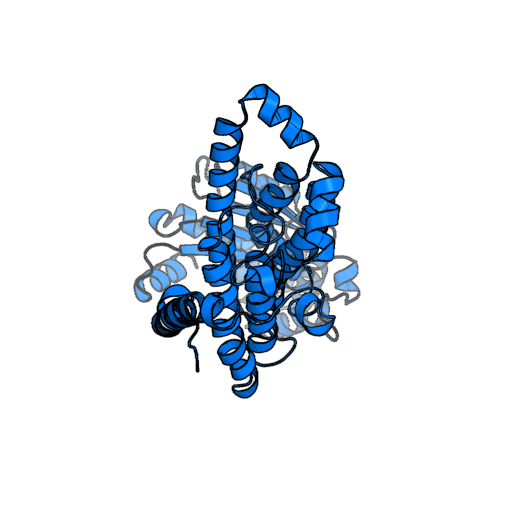. ALA A 1 88 ? 15.212 -9.200 0.592 1.00 65.94 88 ALA A N 1
ATOM 632 C CA . ALA A 1 88 ? 14.154 -9.002 1.580 1.00 65.94 88 ALA A CA 1
ATOM 633 C C . ALA A 1 88 ? 13.253 -10.244 1.727 1.00 65.94 88 ALA A C 1
ATOM 635 O O . ALA A 1 88 ? 12.563 -10.380 2.734 1.00 65.94 88 ALA A O 1
ATOM 636 N N . ASN A 1 89 ? 13.290 -11.156 0.748 1.00 63.59 89 ASN A N 1
ATOM 637 C CA . ASN A 1 89 ? 12.514 -12.390 0.741 1.00 63.59 89 ASN A CA 1
ATOM 638 C C . ASN A 1 89 ? 13.398 -13.568 1.187 1.00 63.59 89 ASN A C 1
ATOM 640 O O . ASN A 1 89 ? 14.352 -13.912 0.481 1.00 63.59 89 ASN A O 1
ATOM 644 N N . PRO A 1 90 ? 13.109 -14.210 2.337 1.00 66.38 90 PRO A N 1
ATOM 645 C CA . PRO A 1 90 ? 13.881 -15.355 2.806 1.00 66.38 90 PRO A CA 1
ATOM 646 C C . PRO A 1 90 ? 13.951 -16.472 1.760 1.00 66.38 90 PRO A C 1
ATOM 648 O O . PRO A 1 90 ? 12.950 -16.819 1.139 1.00 66.38 90 PRO A O 1
ATOM 651 N N . GLY A 1 91 ? 15.141 -17.047 1.574 1.00 72.94 91 GLY A N 1
ATOM 652 C CA . 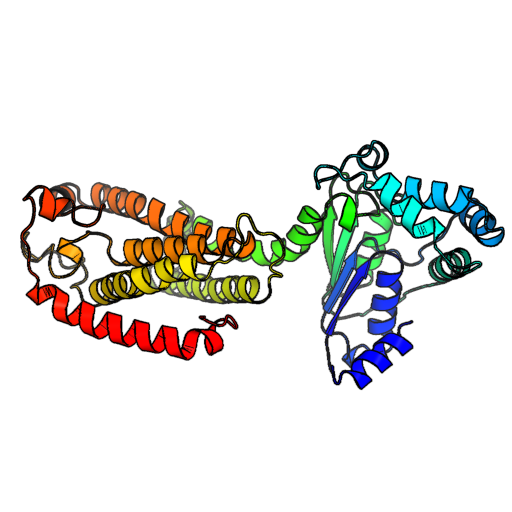GLY A 1 91 ? 15.367 -18.133 0.612 1.00 72.94 91 GLY A CA 1
ATOM 653 C C . GLY A 1 91 ? 15.526 -17.686 -0.845 1.00 72.94 91 GLY A C 1
ATOM 654 O O . GLY A 1 91 ? 15.778 -18.528 -1.702 1.00 72.94 91 GLY A O 1
ATOM 655 N N . MET A 1 92 ? 15.436 -16.384 -1.132 1.00 77.31 92 MET A N 1
ATOM 656 C CA . MET A 1 92 ? 15.651 -15.839 -2.472 1.00 77.31 92 MET A CA 1
ATOM 657 C C . MET A 1 92 ? 17.056 -15.256 -2.623 1.00 77.31 92 MET A C 1
ATOM 659 O O . MET A 1 92 ? 17.577 -14.606 -1.721 1.00 77.31 92 MET A O 1
ATOM 663 N N . HIS A 1 93 ? 17.644 -15.440 -3.807 1.00 81.19 93 HIS A N 1
ATOM 664 C CA . HIS A 1 93 ? 18.904 -14.813 -4.204 1.00 81.19 93 HIS A CA 1
ATOM 665 C C . HIS A 1 93 ? 18.652 -13.909 -5.415 1.00 81.19 93 HIS A C 1
ATOM 667 O O . HIS A 1 93 ? 18.739 -14.359 -6.562 1.00 81.19 93 HIS A O 1
ATOM 673 N N . SER A 1 94 ? 18.303 -12.641 -5.158 1.00 75.69 94 SER A N 1
ATOM 674 C CA . SER A 1 94 ? 17.842 -11.686 -6.183 1.00 75.69 94 SER A CA 1
ATOM 675 C C . SER A 1 94 ? 18.812 -11.572 -7.367 1.00 75.69 94 SER A C 1
ATOM 677 O O . SER A 1 94 ? 18.375 -11.550 -8.516 1.00 75.69 94 SER A O 1
ATOM 679 N N . PHE A 1 95 ? 20.120 -11.629 -7.092 1.00 82.94 95 PHE A N 1
ATOM 680 C CA . PHE A 1 95 ? 21.166 -11.594 -8.113 1.00 82.94 95 PHE A CA 1
ATOM 681 C C . PHE A 1 95 ? 21.105 -12.789 -9.078 1.00 82.94 95 PHE A C 1
ATOM 683 O O . PHE A 1 95 ? 21.111 -12.606 -10.288 1.00 82.94 95 PHE A O 1
ATOM 690 N N . ASN A 1 96 ? 20.961 -14.019 -8.577 1.00 82.50 96 ASN A N 1
ATOM 691 C CA . ASN A 1 96 ? 21.005 -15.204 -9.448 1.00 82.50 96 ASN A CA 1
ATOM 692 C C . ASN A 1 96 ? 19.688 -15.358 -10.212 1.00 82.50 96 ASN A C 1
ATOM 694 O O . ASN A 1 96 ? 19.678 -15.801 -11.356 1.00 82.50 96 ASN A O 1
ATOM 698 N N . ALA A 1 97 ? 18.572 -14.972 -9.586 1.00 80.25 97 ALA A N 1
ATOM 699 C CA . ALA A 1 97 ? 17.259 -15.028 -10.211 1.00 80.25 97 ALA A CA 1
ATOM 700 C C . ALA A 1 97 ? 17.208 -14.175 -11.488 1.00 80.25 97 ALA A C 1
ATOM 702 O O . ALA A 1 97 ? 16.766 -14.667 -12.523 1.00 80.25 97 ALA A O 1
ATOM 703 N N . ALA A 1 98 ? 17.696 -12.932 -11.441 1.00 78.44 98 ALA A N 1
ATOM 704 C CA . ALA A 1 98 ? 17.713 -12.039 -12.602 1.00 78.44 98 ALA A CA 1
ATOM 705 C C . ALA A 1 98 ? 18.564 -12.592 -13.758 1.00 78.44 98 ALA A C 1
ATOM 707 O O . ALA A 1 98 ? 18.152 -12.531 -14.914 1.00 78.44 98 ALA A O 1
ATOM 708 N N . GLU A 1 99 ? 19.713 -13.188 -13.439 1.00 85.06 99 GLU A N 1
ATOM 709 C CA . GLU A 1 99 ? 20.589 -13.850 -14.408 1.00 85.06 99 GLU A CA 1
ATOM 710 C C . GLU A 1 99 ? 19.862 -14.977 -15.146 1.00 85.06 99 GLU A C 1
ATOM 712 O O . GLU A 1 99 ? 19.820 -14.989 -16.375 1.00 85.06 99 GLU A O 1
ATOM 717 N N . ARG A 1 100 ? 19.197 -15.868 -14.395 1.00 87.12 100 ARG A N 1
ATOM 718 C CA . ARG A 1 100 ? 18.431 -16.980 -14.974 1.00 87.12 100 ARG A CA 1
ATOM 719 C C . ARG A 1 100 ? 17.313 -16.483 -15.886 1.00 87.12 100 ARG A C 1
ATOM 721 O O . ARG A 1 100 ? 17.079 -17.086 -16.925 1.00 87.12 100 ARG A O 1
ATOM 728 N N . TRP A 1 101 ? 16.629 -15.390 -15.547 1.00 84.00 101 TRP A N 1
ATOM 729 C CA . TRP A 1 101 ? 15.612 -14.811 -16.435 1.00 84.00 101 TRP A CA 1
ATOM 730 C C . TRP A 1 101 ? 16.210 -14.291 -17.746 1.00 84.00 101 TRP A C 1
ATOM 732 O O . TRP A 1 101 ? 15.644 -14.533 -18.810 1.00 84.00 101 TRP A O 1
ATOM 742 N N . MET A 1 102 ? 17.364 -13.625 -17.686 1.00 86.31 102 MET A N 1
ATOM 743 C CA . MET A 1 102 ? 18.036 -13.086 -18.872 1.00 86.31 102 MET A CA 1
ATOM 744 C C . MET A 1 102 ? 18.577 -14.177 -19.810 1.00 86.31 102 MET A C 1
ATOM 746 O O . MET A 1 102 ? 18.584 -13.981 -21.022 1.00 86.31 102 MET A O 1
ATOM 750 N N . GLU A 1 103 ? 18.961 -15.346 -19.293 1.00 88.62 103 GLU A N 1
ATOM 751 C CA . GLU A 1 103 ? 19.387 -16.493 -20.118 1.00 88.62 103 GLU A CA 1
ATOM 752 C C . GLU A 1 103 ? 18.291 -17.037 -21.043 1.00 88.62 103 GLU A C 1
ATOM 754 O O . GLU A 1 103 ? 18.594 -17.645 -22.067 1.00 88.62 103 GLU A O 1
ATOM 759 N N . HIS A 1 104 ? 17.019 -16.827 -20.696 1.00 89.12 104 HIS A N 1
ATOM 760 C CA . HIS A 1 104 ? 15.879 -17.301 -21.486 1.00 89.12 104 HIS A CA 1
ATOM 761 C C . HIS A 1 104 ? 15.462 -16.312 -22.586 1.00 89.12 104 HIS A C 1
ATOM 763 O O . HIS A 1 104 ? 14.481 -16.553 -23.296 1.00 89.12 104 HIS A O 1
ATOM 769 N N . LEU A 1 105 ? 16.174 -15.189 -22.735 1.00 88.31 105 LEU A N 1
ATOM 770 C CA . LEU A 1 105 ? 15.886 -14.211 -23.778 1.00 88.31 105 LEU A CA 1
ATOM 771 C C . LEU A 1 105 ? 16.168 -14.800 -25.163 1.00 88.31 105 LEU A C 1
ATOM 773 O O . LEU A 1 105 ? 17.174 -15.464 -25.402 1.00 88.31 105 LEU A O 1
ATOM 777 N N . SER A 1 106 ? 15.272 -14.516 -26.109 1.00 91.81 106 SER A N 1
ATOM 778 C CA . SER A 1 106 ? 15.501 -14.871 -27.510 1.00 91.81 106 SER A CA 1
ATOM 779 C C . SER A 1 106 ? 16.683 -14.083 -28.084 1.00 91.81 106 SER A C 1
ATOM 781 O O . SER A 1 106 ? 16.922 -12.931 -27.711 1.00 91.81 106 SER A O 1
ATOM 783 N N . ALA A 1 107 ? 17.408 -14.697 -29.021 1.00 88.50 107 ALA A N 1
ATOM 784 C CA . ALA A 1 107 ? 18.582 -14.091 -29.642 1.00 88.50 107 ALA A CA 1
ATOM 785 C C . ALA A 1 107 ? 18.271 -12.699 -30.226 1.00 88.50 107 ALA A C 1
ATOM 787 O O . ALA A 1 107 ? 17.245 -12.495 -30.874 1.00 88.50 107 ALA A O 1
ATOM 788 N N . GLY A 1 108 ? 19.164 -11.737 -29.984 1.00 89.88 108 GLY A N 1
ATOM 789 C CA . GLY A 1 108 ? 19.052 -10.361 -30.479 1.00 89.88 108 GLY A CA 1
ATOM 790 C C . GLY A 1 108 ? 18.093 -9.447 -29.705 1.00 89.88 108 GLY A C 1
ATOM 791 O O . GLY A 1 108 ? 18.241 -8.230 -29.803 1.00 89.88 108 GLY A O 1
ATOM 792 N N . VAL A 1 109 ? 17.174 -9.984 -28.889 1.00 92.62 109 VAL A N 1
ATOM 793 C CA . VAL A 1 109 ? 16.225 -9.169 -28.100 1.00 92.62 109 VAL A CA 1
ATOM 794 C C . VAL A 1 109 ? 16.968 -8.269 -27.121 1.00 92.62 109 VAL A C 1
ATOM 796 O O . VAL A 1 109 ? 16.730 -7.068 -27.078 1.00 92.62 109 VAL A O 1
ATOM 799 N N . PHE A 1 110 ? 17.936 -8.831 -26.397 1.00 92.69 110 PHE A N 1
ATOM 800 C CA . PHE A 1 110 ? 18.653 -8.077 -25.376 1.00 92.69 110 PHE A CA 1
ATOM 801 C C . PHE A 1 110 ? 19.450 -6.900 -25.956 1.00 92.69 110 PHE A C 1
ATOM 803 O O . PHE A 1 110 ? 19.434 -5.801 -25.406 1.00 92.69 110 PHE A O 1
ATOM 810 N N . HIS A 1 111 ? 20.097 -7.100 -27.109 1.00 95.12 111 HIS A N 1
ATOM 811 C CA . HIS A 1 111 ? 20.775 -6.020 -27.822 1.00 95.12 111 HIS A CA 1
ATOM 812 C C . HIS A 1 111 ? 19.792 -4.958 -28.324 1.00 95.12 111 HIS A C 1
ATOM 814 O O . HIS A 1 111 ? 20.057 -3.770 -28.159 1.00 95.12 111 HIS A O 1
ATOM 820 N N . ALA A 1 112 ? 18.663 -5.372 -28.908 1.00 95.12 112 ALA A N 1
ATOM 821 C CA . ALA A 1 112 ? 17.652 -4.451 -29.416 1.00 95.12 112 ALA A CA 1
ATOM 822 C C . ALA A 1 112 ? 17.086 -3.550 -28.306 1.00 95.12 112 ALA A C 1
ATOM 824 O O . ALA A 1 112 ? 16.966 -2.342 -28.507 1.00 95.12 112 ALA A O 1
ATOM 825 N N . ASP A 1 113 ? 16.811 -4.113 -27.127 1.00 93.56 113 ASP A N 1
ATOM 826 C CA . ASP A 1 113 ? 16.318 -3.362 -25.969 1.00 93.56 113 ASP A CA 1
ATOM 827 C C . ASP A 1 113 ? 17.369 -2.367 -25.450 1.00 93.56 113 ASP A C 1
ATOM 829 O O . ASP A 1 113 ? 17.075 -1.188 -25.243 1.00 93.56 113 ASP A O 1
ATOM 833 N N . LEU A 1 114 ? 18.628 -2.798 -25.306 1.00 93.44 114 LEU A N 1
ATOM 834 C CA . LEU A 1 114 ? 19.724 -1.919 -24.880 1.00 93.44 114 LEU A CA 1
ATOM 835 C C . LEU A 1 114 ? 20.006 -0.800 -25.895 1.00 93.44 114 LEU A C 1
ATOM 837 O O . LEU A 1 114 ? 20.234 0.346 -25.500 1.00 93.44 114 LEU A O 1
ATOM 841 N N . ALA A 1 115 ? 19.965 -1.103 -27.193 1.00 94.88 115 ALA A N 1
ATOM 842 C CA . ALA A 1 115 ? 20.113 -0.110 -28.253 1.00 94.88 115 ALA A CA 1
ATOM 843 C C . ALA A 1 115 ? 18.960 0.907 -28.225 1.00 94.88 115 ALA A C 1
ATOM 845 O O . ALA A 1 115 ? 19.198 2.113 -28.291 1.00 94.88 115 ALA A O 1
ATOM 846 N N . ALA A 1 116 ? 17.722 0.444 -28.026 1.00 93.38 116 ALA A N 1
ATOM 847 C CA . ALA A 1 116 ? 16.562 1.320 -27.889 1.00 93.38 116 ALA A CA 1
ATOM 848 C C . ALA A 1 116 ? 16.690 2.269 -26.685 1.00 93.38 116 ALA A C 1
ATOM 850 O O . ALA A 1 116 ? 16.404 3.460 -26.818 1.00 93.38 116 ALA A O 1
ATOM 851 N N . CYS A 1 117 ? 17.162 1.779 -25.532 1.00 93.19 117 CYS A N 1
ATOM 852 C CA . CYS A 1 117 ? 17.466 2.621 -24.370 1.00 93.19 117 CYS A CA 1
ATOM 853 C C . CYS A 1 117 ? 18.522 3.686 -24.686 1.00 93.19 117 CYS A C 1
ATOM 855 O O . CYS A 1 117 ? 18.339 4.861 -24.353 1.00 93.19 117 CYS A O 1
ATOM 857 N N . ASN A 1 118 ? 19.603 3.278 -25.352 1.00 93.25 118 ASN A N 1
ATOM 858 C CA . ASN A 1 118 ? 20.723 4.148 -25.692 1.00 93.25 118 ASN A CA 1
ATOM 859 C C . ASN A 1 118 ? 20.319 5.297 -26.628 1.00 93.25 118 ASN A C 1
ATOM 861 O O . ASN A 1 118 ? 20.778 6.431 -26.463 1.00 93.25 118 ASN A O 1
ATOM 865 N N . ASP A 1 119 ? 19.443 5.011 -27.588 1.00 92.25 119 ASP A N 1
ATOM 866 C CA . ASP A 1 119 ? 19.057 5.960 -28.631 1.00 92.25 119 ASP A CA 1
ATOM 867 C C . ASP A 1 119 ? 17.888 6.865 -28.215 1.00 92.25 119 ASP A C 1
ATOM 869 O O . ASP A 1 119 ? 17.690 7.944 -28.791 1.00 92.25 119 ASP A O 1
ATOM 873 N N . PHE A 1 120 ? 17.122 6.469 -27.195 1.00 91.94 120 PHE A N 1
ATOM 874 C CA . PHE A 1 120 ? 15.961 7.221 -26.738 1.00 91.94 120 PHE A CA 1
ATOM 875 C C . PHE A 1 120 ? 16.345 8.558 -26.090 1.00 91.94 120 PHE A C 1
ATOM 877 O O . PHE A 1 120 ? 17.192 8.651 -25.197 1.00 91.94 120 PHE A O 1
ATOM 884 N N . LYS A 1 121 ? 15.648 9.619 -26.510 1.00 89.75 121 LYS A N 1
ATOM 885 C CA . LYS A 1 121 ? 15.794 10.973 -25.968 1.00 89.75 121 LYS A CA 1
ATOM 886 C C . LYS A 1 121 ? 14.423 11.578 -25.714 1.00 89.75 121 LYS A C 1
ATOM 888 O O . LYS A 1 121 ? 13.729 11.998 -26.636 1.00 89.75 121 LYS A O 1
ATOM 893 N N . PHE A 1 122 ? 14.066 11.682 -24.447 1.00 87.69 122 PHE A N 1
ATOM 894 C CA . PHE A 1 122 ? 12.969 12.516 -23.992 1.00 87.69 122 PHE A CA 1
ATOM 895 C C . PHE A 1 122 ? 13.419 13.974 -23.907 1.00 87.69 122 PHE A C 1
ATOM 897 O O . PHE A 1 122 ? 14.459 14.284 -23.324 1.00 87.69 122 PHE A O 1
ATOM 904 N N . LYS A 1 123 ? 12.598 14.859 -24.473 1.00 80.88 123 LYS A N 1
ATOM 905 C CA . LYS A 1 123 ? 12.679 16.305 -24.297 1.00 80.88 123 LYS A CA 1
ATOM 906 C C . LYS A 1 123 ? 11.255 16.839 -24.225 1.00 80.88 123 LYS A C 1
ATOM 908 O O . LYS A 1 123 ? 10.487 16.696 -25.175 1.00 80.88 123 LYS A O 1
ATOM 913 N N . SER A 1 124 ? 10.892 17.431 -23.099 1.00 71.62 124 SER A N 1
ATOM 914 C CA . SER A 1 124 ? 9.650 18.184 -22.950 1.00 71.62 124 SER A CA 1
ATOM 915 C C . SER A 1 124 ? 9.893 19.274 -21.925 1.00 71.62 124 SER A C 1
ATOM 917 O O . SER A 1 124 ? 10.429 18.992 -20.861 1.00 71.62 124 SER A O 1
ATOM 919 N N . GLU A 1 125 ? 9.538 20.511 -22.254 1.00 62.66 125 GLU A N 1
ATOM 920 C CA . GLU A 1 125 ? 9.669 21.634 -21.321 1.00 62.66 125 GLU A CA 1
ATOM 921 C C . GLU A 1 125 ? 8.417 21.794 -20.443 1.00 62.66 125 GLU A C 1
ATOM 923 O O . GLU A 1 125 ? 8.455 22.547 -19.482 1.00 62.66 125 GLU A O 1
ATOM 928 N N . ASN A 1 126 ? 7.322 21.070 -20.733 1.00 63.72 126 ASN A N 1
ATOM 929 C CA . ASN A 1 126 ? 6.025 21.251 -20.069 1.00 63.72 126 ASN A CA 1
ATOM 930 C C . ASN A 1 126 ? 5.175 19.963 -20.032 1.00 63.72 126 ASN A C 1
ATOM 932 O O . ASN A 1 126 ? 4.011 19.953 -20.437 1.00 63.72 126 ASN A O 1
ATOM 936 N N . CYS A 1 127 ? 5.732 18.846 -19.554 1.00 81.69 127 CYS A N 1
ATOM 937 C CA . CYS A 1 127 ? 4.909 17.675 -19.235 1.00 81.69 127 CYS A CA 1
ATOM 938 C C . CYS A 1 127 ? 4.184 17.893 -17.895 1.00 81.69 127 CYS A C 1
ATOM 940 O O . CYS A 1 127 ? 4.775 17.713 -16.830 1.00 81.69 127 CYS A O 1
ATOM 942 N N . ALA A 1 128 ? 2.903 18.272 -17.957 1.00 85.81 128 ALA A N 1
ATOM 943 C CA . ALA A 1 128 ? 2.075 18.565 -16.781 1.00 85.81 128 ALA A CA 1
ATOM 944 C C . ALA A 1 128 ? 1.580 17.322 -16.019 1.00 85.81 128 ALA A C 1
ATOM 946 O O . ALA A 1 128 ? 0.959 17.458 -14.962 1.00 85.81 128 ALA A O 1
ATOM 947 N N . ILE A 1 129 ? 1.843 16.121 -16.542 1.00 89.81 129 ILE A N 1
ATOM 948 C CA . ILE A 1 129 ? 1.386 14.865 -15.946 1.00 89.81 129 ILE A CA 1
ATOM 949 C C . ILE A 1 129 ? 2.044 14.691 -14.565 1.00 89.81 129 ILE A C 1
ATOM 951 O O . ILE A 1 129 ? 3.278 14.673 -14.477 1.00 89.81 129 ILE A O 1
ATOM 955 N N . PRO A 1 130 ? 1.255 14.542 -13.481 1.00 90.88 130 PRO A N 1
ATOM 956 C CA . PRO A 1 130 ? 1.792 14.268 -12.155 1.00 90.88 130 PRO A CA 1
ATOM 957 C C . PRO A 1 130 ? 2.665 13.013 -12.176 1.00 90.88 130 PRO A C 1
ATOM 959 O O . PRO A 1 130 ? 2.202 11.935 -12.559 1.00 90.88 130 PRO A O 1
ATOM 962 N N . THR A 1 131 ? 3.921 13.161 -11.767 1.00 89.69 131 THR A N 1
ATOM 963 C CA . THR A 1 131 ? 4.926 12.103 -11.888 1.00 89.69 131 THR A CA 1
ATOM 964 C C . THR A 1 131 ? 5.647 11.865 -10.566 1.00 89.69 131 THR A C 1
ATOM 966 O O . THR A 1 131 ? 6.133 12.802 -9.936 1.00 89.69 131 THR A O 1
ATOM 969 N N . LEU A 1 132 ? 5.758 10.605 -10.151 1.00 89.94 132 LEU A N 1
ATOM 970 C CA . LEU A 1 132 ? 6.685 10.178 -9.104 1.00 89.94 132 LEU A CA 1
ATOM 971 C C . LEU A 1 132 ? 7.923 9.566 -9.760 1.00 89.94 132 LEU A C 1
ATOM 973 O O . LEU A 1 132 ? 7.815 8.624 -10.537 1.00 89.94 132 LEU A O 1
ATOM 977 N N . VAL A 1 133 ? 9.100 10.079 -9.433 1.00 91.19 133 VAL A N 1
ATOM 978 C CA . VAL A 1 133 ? 10.388 9.534 -9.860 1.00 91.19 133 VAL A CA 1
ATOM 979 C C . VAL A 1 133 ? 11.031 8.846 -8.665 1.00 91.19 133 VAL A C 1
ATOM 981 O O . VAL A 1 133 ? 11.277 9.482 -7.643 1.00 91.19 133 VAL A O 1
ATOM 984 N N . VAL A 1 134 ? 11.307 7.554 -8.788 1.00 92.50 134 VAL A N 1
ATOM 985 C CA . VAL A 1 134 ? 11.970 6.757 -7.754 1.00 92.50 134 VAL A CA 1
ATOM 986 C C . VAL A 1 134 ? 13.369 6.402 -8.243 1.00 92.50 134 VAL A C 1
ATOM 988 O O . VAL A 1 134 ? 13.532 5.833 -9.325 1.00 92.50 134 VAL A O 1
ATOM 991 N N . VAL A 1 135 ? 14.384 6.762 -7.461 1.00 90.44 135 VAL A N 1
ATOM 992 C CA . VAL A 1 135 ? 15.799 6.536 -7.786 1.00 90.44 135 VAL A CA 1
ATOM 993 C C . VAL A 1 135 ? 16.458 5.641 -6.743 1.00 90.44 135 VAL A C 1
ATOM 995 O O . VAL A 1 135 ? 16.161 5.756 -5.558 1.00 90.44 135 VAL A O 1
ATOM 998 N N . GLY A 1 136 ? 17.367 4.769 -7.175 1.00 88.00 136 GLY A N 1
ATOM 999 C CA . GLY A 1 136 ? 18.227 3.984 -6.289 1.00 88.00 136 GLY A CA 1
ATOM 1000 C C . GLY A 1 136 ? 19.581 4.669 -6.135 1.00 88.00 136 GLY A C 1
ATOM 1001 O O . GLY A 1 136 ? 20.205 5.041 -7.129 1.00 88.00 136 GLY A O 1
ATOM 1002 N N . GLU A 1 137 ? 20.056 4.862 -4.905 1.00 84.06 137 GLU A N 1
ATOM 1003 C CA . GLU A 1 137 ? 21.335 5.555 -4.662 1.00 84.06 137 GLU A CA 1
ATOM 1004 C C . GLU A 1 137 ? 22.561 4.745 -5.098 1.00 84.06 137 GLU A C 1
ATOM 1006 O O . GLU A 1 137 ? 23.613 5.320 -5.377 1.00 84.06 137 GLU A O 1
ATOM 1011 N N . ALA A 1 138 ? 22.428 3.419 -5.167 1.00 84.00 138 ALA A N 1
ATOM 1012 C CA . ALA A 1 138 ? 23.474 2.498 -5.600 1.00 84.00 138 ALA A CA 1
ATOM 1013 C C . ALA A 1 138 ? 23.255 1.977 -7.034 1.00 84.00 138 ALA A C 1
ATOM 1015 O O . ALA A 1 138 ? 23.936 1.036 -7.449 1.00 84.00 138 ALA A O 1
ATOM 1016 N N . ASP A 1 139 ? 22.317 2.567 -7.780 1.00 89.56 139 ASP A N 1
ATOM 1017 C CA . ASP A 1 139 ? 22.036 2.230 -9.174 1.00 89.56 139 ASP A CA 1
ATOM 1018 C C . ASP A 1 139 ? 23.208 2.643 -10.084 1.00 89.56 139 ASP A C 1
ATOM 1020 O O . ASP A 1 139 ? 23.591 3.815 -10.140 1.00 89.56 139 ASP A O 1
ATOM 1024 N N . LYS A 1 140 ? 23.791 1.670 -10.796 1.00 88.62 140 LYS A N 1
ATOM 1025 C CA . LYS A 1 140 ? 24.895 1.893 -11.747 1.00 88.62 140 LYS A CA 1
ATOM 1026 C C . LYS A 1 140 ? 24.429 1.883 -13.205 1.00 88.62 140 LYS A C 1
ATOM 1028 O O . LYS A 1 140 ? 25.190 2.318 -14.064 1.00 88.62 140 LYS A O 1
ATOM 1033 N N . MET A 1 141 ? 23.217 1.397 -13.481 1.00 88.88 141 MET A N 1
ATOM 1034 C CA . MET A 1 141 ? 22.609 1.390 -14.816 1.00 88.88 141 MET A CA 1
ATOM 1035 C C . MET A 1 141 ? 22.024 2.765 -15.130 1.00 88.88 141 MET A C 1
ATOM 1037 O O . MET A 1 141 ? 22.344 3.375 -16.147 1.00 88.88 141 MET A O 1
ATOM 1041 N N . THR A 1 142 ? 21.215 3.288 -14.210 1.00 90.94 142 THR A N 1
ATOM 1042 C CA . THR A 1 142 ? 20.599 4.615 -14.281 1.00 90.94 142 THR A CA 1
ATOM 1043 C C . THR A 1 142 ? 20.911 5.392 -13.006 1.00 90.94 142 THR A C 1
ATOM 1045 O O . THR A 1 142 ? 20.074 5.464 -12.106 1.00 90.94 142 THR A O 1
ATOM 1048 N N . PRO A 1 143 ? 22.119 5.981 -12.889 1.00 88.31 143 PRO A N 1
ATOM 1049 C CA . PRO A 1 143 ? 22.531 6.667 -11.671 1.00 88.31 143 PRO A CA 1
ATOM 1050 C C . PRO A 1 143 ? 21.498 7.696 -11.215 1.00 88.31 143 PRO A C 1
ATOM 1052 O O . PRO A 1 143 ? 20.963 8.436 -12.041 1.00 88.31 143 PRO A O 1
ATOM 1055 N N . ALA A 1 144 ? 21.268 7.815 -9.904 1.00 83.25 144 ALA A N 1
ATOM 1056 C CA . ALA A 1 144 ? 20.232 8.689 -9.338 1.00 83.25 144 ALA A CA 1
ATOM 1057 C C . ALA A 1 144 ? 20.255 10.128 -9.893 1.00 83.25 144 ALA A C 1
ATOM 1059 O O . ALA A 1 144 ? 19.209 10.723 -10.147 1.00 83.25 144 ALA A O 1
ATOM 1060 N N . LYS A 1 145 ? 21.451 10.670 -10.165 1.00 82.62 145 LYS A N 1
ATOM 1061 C CA . LYS A 1 145 ? 21.637 11.984 -10.806 1.00 82.62 145 LYS A CA 1
ATOM 1062 C C . LYS A 1 145 ? 20.923 12.100 -12.159 1.00 82.62 145 LYS A C 1
ATOM 1064 O O . LYS A 1 145 ? 20.394 13.162 -12.476 1.00 82.62 145 LYS A O 1
ATOM 1069 N N . ALA A 1 146 ? 20.914 11.037 -12.956 1.00 89.31 146 ALA A N 1
ATOM 1070 C CA . ALA A 1 146 ? 20.248 11.010 -14.249 1.00 89.31 146 ALA A CA 1
ATOM 1071 C C . ALA A 1 146 ? 18.717 10.991 -14.094 1.00 89.31 146 ALA A C 1
ATOM 1073 O O . ALA A 1 146 ? 18.029 11.748 -14.777 1.00 89.31 146 ALA A O 1
ATOM 1074 N N . GLY A 1 147 ? 18.188 10.237 -13.125 1.00 88.81 147 GLY A N 1
ATOM 1075 C CA . GLY A 1 147 ? 16.762 10.272 -12.775 1.00 88.81 147 GLY A CA 1
ATOM 1076 C C . GLY A 1 147 ? 16.305 11.641 -12.265 1.00 88.81 147 GLY A C 1
ATOM 1077 O O . GLY A 1 147 ? 15.254 12.138 -12.672 1.00 88.81 147 GLY A O 1
ATOM 1078 N N . LEU A 1 148 ? 17.135 12.312 -11.460 1.00 87.56 148 LEU A N 1
ATOM 1079 C CA . LEU A 1 148 ? 16.907 13.700 -11.038 1.00 87.56 148 LEU A CA 1
ATOM 1080 C C . LEU A 1 148 ? 16.860 14.668 -12.230 1.00 87.56 148 LEU A C 1
ATOM 1082 O O . LEU A 1 148 ? 15.997 15.541 -12.272 1.00 87.56 148 LEU A O 1
ATOM 1086 N N . ALA A 1 149 ? 17.738 14.496 -13.221 1.00 90.69 149 ALA A N 1
ATOM 1087 C CA . ALA A 1 149 ? 17.743 15.319 -14.433 1.00 90.69 149 ALA A CA 1
ATOM 1088 C C . ALA A 1 149 ? 16.497 15.103 -15.315 1.00 90.69 149 ALA A C 1
ATOM 1090 O O . ALA A 1 149 ? 16.065 16.017 -16.023 1.00 90.69 149 ALA A O 1
ATOM 1091 N N . VAL A 1 150 ? 15.886 13.916 -15.269 1.00 91.94 150 VAL A N 1
ATOM 1092 C CA . VAL A 1 150 ? 14.565 13.685 -15.876 1.00 91.94 150 VAL A CA 1
ATOM 1093 C C . VAL A 1 150 ? 13.490 14.420 -15.080 1.00 91.94 150 VAL A C 1
ATOM 1095 O O . VAL A 1 150 ? 12.674 15.119 -15.672 1.00 91.94 150 VAL A O 1
ATOM 1098 N N . ALA A 1 151 ? 13.514 14.332 -13.747 1.00 90.75 151 ALA A N 1
ATOM 1099 C CA . ALA A 1 151 ? 12.542 15.011 -12.890 1.00 90.75 151 ALA A CA 1
ATOM 1100 C C . ALA A 1 151 ? 12.524 16.536 -13.108 1.00 90.75 151 ALA A C 1
ATOM 1102 O O . ALA A 1 151 ? 11.450 17.127 -13.119 1.00 90.75 151 ALA A O 1
ATOM 1103 N N . THR A 1 152 ? 13.675 17.171 -13.368 1.00 89.56 152 THR A N 1
ATOM 1104 C CA . THR A 1 152 ? 13.742 18.618 -13.663 1.00 89.56 152 THR A CA 1
ATOM 1105 C C . THR A 1 152 ? 13.088 19.026 -14.985 1.00 89.56 152 THR A C 1
ATOM 1107 O O . THR A 1 152 ? 12.793 20.201 -15.171 1.00 89.56 152 THR A O 1
ATOM 1110 N N . GLN A 1 153 ? 12.865 18.084 -15.907 1.00 90.31 153 GLN A N 1
ATOM 1111 C CA . GLN A 1 153 ? 12.174 18.327 -17.183 1.00 90.31 153 GLN A CA 1
ATOM 1112 C C . GLN A 1 153 ? 10.649 18.140 -17.069 1.00 90.31 153 GLN A C 1
ATOM 1114 O O . GLN A 1 153 ? 9.912 18.372 -18.024 1.00 90.31 153 GLN A O 1
ATOM 1119 N N . LEU A 1 154 ? 10.152 17.694 -15.914 1.00 89.25 154 LEU A N 1
ATOM 1120 C CA . LEU A 1 154 ? 8.738 17.428 -15.672 1.00 89.25 154 LEU A CA 1
ATOM 1121 C C . LEU A 1 154 ? 8.182 18.510 -14.743 1.00 89.25 154 LEU A C 1
ATOM 1123 O O . LEU A 1 154 ? 8.667 18.693 -13.629 1.00 89.25 154 LEU A O 1
ATOM 1127 N N . SER A 1 155 ? 7.131 19.214 -15.166 1.00 87.50 155 SER A N 1
ATOM 1128 C CA . SER A 1 155 ? 6.625 20.373 -14.417 1.00 87.50 155 SER A CA 1
ATOM 1129 C C . SER A 1 155 ? 5.884 19.995 -13.128 1.00 87.50 155 SER A C 1
ATOM 1131 O O . SER A 1 155 ? 5.624 20.856 -12.293 1.00 87.50 155 SER A O 1
ATOM 1133 N N . ASN A 1 156 ? 5.537 18.715 -12.949 1.00 85.06 156 ASN A N 1
ATOM 1134 C CA . ASN A 1 156 ? 4.862 18.192 -11.760 1.00 85.06 156 ASN A CA 1
ATOM 1135 C C . ASN A 1 156 ? 5.485 16.864 -11.298 1.00 85.06 156 ASN A C 1
ATOM 1137 O O . ASN A 1 156 ? 4.805 15.838 -11.208 1.00 85.06 156 ASN A O 1
ATOM 1141 N N . ALA A 1 157 ? 6.797 16.876 -11.052 1.00 85.75 157 ALA A N 1
ATOM 1142 C CA . ALA A 1 157 ? 7.524 15.718 -10.547 1.00 85.75 157 ALA A CA 1
ATOM 1143 C C . ALA A 1 157 ? 7.796 15.789 -9.039 1.00 85.75 157 ALA A C 1
ATOM 1145 O O . ALA A 1 157 ? 8.183 16.821 -8.490 1.00 85.75 157 ALA A O 1
ATOM 1146 N N . ARG A 1 158 ? 7.651 14.642 -8.378 1.00 84.38 158 ARG A N 1
ATOM 1147 C CA . ARG A 1 158 ? 8.172 14.369 -7.034 1.00 84.38 158 ARG A CA 1
ATOM 1148 C C . ARG A 1 158 ? 9.265 13.324 -7.138 1.00 84.38 158 ARG A C 1
ATOM 1150 O O . ARG A 1 158 ? 9.159 12.427 -7.966 1.00 84.38 158 ARG A O 1
ATOM 1157 N N . VAL A 1 159 ? 10.278 13.416 -6.285 1.00 82.25 159 VAL A N 1
ATOM 1158 C CA . VAL A 1 159 ? 11.381 12.451 -6.261 1.00 82.25 159 VAL A CA 1
ATOM 1159 C C . VAL A 1 159 ? 11.408 11.717 -4.928 1.00 82.25 159 VAL A C 1
ATOM 1161 O O . VAL A 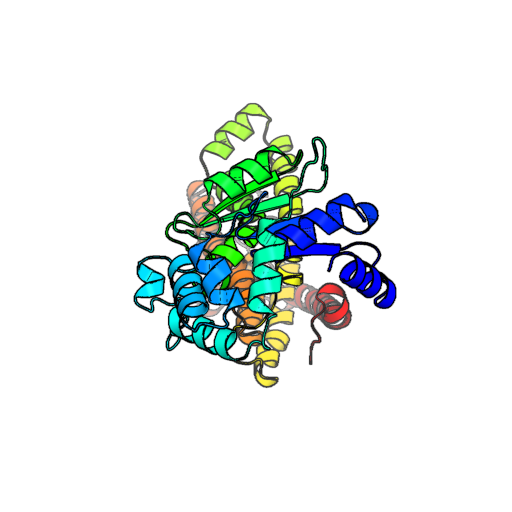1 159 ? 11.279 12.342 -3.875 1.00 82.25 159 VAL A O 1
ATOM 1164 N N . HIS A 1 160 ? 11.612 10.405 -4.981 1.00 82.94 160 HIS A N 1
ATOM 1165 C CA . HIS A 1 160 ? 11.896 9.559 -3.831 1.00 82.94 160 HIS A CA 1
ATOM 1166 C C . HIS A 1 160 ? 13.203 8.785 -4.055 1.00 82.94 160 HIS A C 1
ATOM 1168 O O . HIS A 1 160 ? 13.410 8.220 -5.127 1.00 82.94 160 HIS A O 1
ATOM 1174 N N . SER A 1 161 ? 14.086 8.779 -3.055 1.00 82.19 161 SER A N 1
ATOM 1175 C CA . SER A 1 161 ? 15.392 8.110 -3.111 1.00 82.19 161 SER A CA 1
ATOM 1176 C C . SER A 1 161 ? 15.383 6.865 -2.231 1.00 82.19 161 SER A C 1
ATOM 1178 O O . SER A 1 161 ? 15.020 6.951 -1.059 1.00 82.19 161 SER A O 1
ATOM 1180 N N . LEU A 1 162 ? 15.796 5.728 -2.788 1.00 81.75 162 LEU A N 1
ATOM 1181 C CA . LEU A 1 162 ? 15.957 4.460 -2.086 1.00 81.75 162 LEU A CA 1
ATOM 1182 C C . LEU A 1 162 ? 17.428 4.275 -1.703 1.00 81.75 162 LEU A C 1
ATOM 1184 O O . LEU A 1 162 ? 18.290 4.004 -2.550 1.00 81.75 162 LEU A O 1
ATOM 1188 N N . GLN A 1 163 ? 17.713 4.427 -0.411 1.00 80.06 163 GLN A N 1
ATOM 1189 C CA . GLN A 1 163 ? 19.068 4.349 0.125 1.00 80.06 163 GLN A CA 1
ATOM 1190 C C . GLN A 1 163 ? 19.653 2.945 -0.055 1.00 80.06 163 GLN A C 1
ATOM 1192 O O . GLN A 1 163 ? 19.032 1.945 0.299 1.00 80.06 163 GLN A O 1
ATOM 1197 N N . GLY A 1 164 ? 20.869 2.865 -0.600 1.00 79.19 164 GLY A N 1
ATOM 1198 C CA . GLY A 1 164 ? 21.575 1.594 -0.803 1.00 79.19 164 GLY A CA 1
ATOM 1199 C C . GLY A 1 164 ? 20.926 0.643 -1.818 1.00 79.19 164 GLY A C 1
ATOM 1200 O O . GLY A 1 164 ? 21.383 -0.487 -1.946 1.00 79.19 164 GLY A O 1
ATOM 1201 N N . CYS A 1 165 ? 19.891 1.078 -2.541 1.00 85.00 165 CYS A N 1
ATOM 1202 C CA . CYS A 1 165 ? 19.195 0.279 -3.545 1.00 85.00 165 CYS A CA 1
ATOM 1203 C C . CYS A 1 165 ? 19.873 0.404 -4.916 1.00 85.00 165 CYS A C 1
ATOM 1205 O O . CYS A 1 165 ? 20.244 1.512 -5.316 1.00 85.00 165 CYS A O 1
ATOM 1207 N N . GLY A 1 166 ? 20.047 -0.714 -5.624 1.00 87.56 166 GLY A N 1
ATOM 1208 C CA . GLY A 1 166 ? 20.498 -0.724 -7.013 1.00 87.56 166 GLY A CA 1
ATOM 1209 C C . GLY A 1 166 ? 19.373 -0.428 -8.008 1.00 87.56 166 GLY A C 1
ATOM 1210 O O . GLY A 1 166 ? 18.293 0.044 -7.656 1.00 87.56 166 GLY A O 1
ATOM 1211 N N . HIS A 1 167 ? 19.634 -0.726 -9.277 1.00 91.56 167 HIS A N 1
ATOM 1212 C CA . HIS A 1 167 ? 18.656 -0.615 -10.357 1.00 91.56 167 HIS A CA 1
ATOM 1213 C C . HIS A 1 167 ? 17.493 -1.599 -10.200 1.00 91.56 167 HIS A C 1
ATOM 1215 O O . HIS A 1 167 ? 16.361 -1.286 -10.566 1.00 91.56 167 HIS A O 1
ATOM 1221 N N . ALA A 1 168 ? 17.751 -2.791 -9.653 1.00 88.81 168 ALA A N 1
ATOM 1222 C CA . ALA A 1 168 ? 16.775 -3.858 -9.451 1.00 88.81 168 ALA A CA 1
ATOM 1223 C C . ALA A 1 168 ? 15.867 -3.574 -8.234 1.00 88.81 168 ALA A C 1
ATOM 1225 O O . ALA A 1 168 ? 15.706 -4.392 -7.332 1.00 88.81 168 ALA A O 1
ATOM 1226 N N . MET A 1 169 ? 15.263 -2.383 -8.194 1.00 88.88 169 MET A N 1
ATOM 1227 C CA . MET A 1 169 ? 14.557 -1.841 -7.026 1.00 88.88 169 MET A CA 1
ATOM 1228 C C . MET A 1 169 ? 13.425 -2.749 -6.539 1.00 88.88 169 MET A C 1
ATOM 1230 O O . MET A 1 169 ? 13.239 -2.925 -5.337 1.00 88.88 169 MET A O 1
ATOM 1234 N N . LEU A 1 170 ? 12.708 -3.369 -7.480 1.00 85.62 170 LEU A N 1
ATOM 1235 C CA . LEU A 1 170 ? 11.592 -4.275 -7.205 1.00 85.62 170 LEU A CA 1
ATOM 1236 C C . LEU A 1 170 ? 12.025 -5.580 -6.522 1.00 85.62 170 LEU A C 1
ATOM 1238 O O . LEU A 1 170 ? 11.200 -6.221 -5.882 1.00 85.62 170 LEU A O 1
ATOM 1242 N N . THR A 1 171 ? 13.290 -5.984 -6.642 1.00 84.06 171 THR A N 1
ATOM 1243 C CA . THR A 1 171 ? 13.810 -7.218 -6.030 1.00 84.06 171 THR A CA 1
ATOM 1244 C C . THR A 1 171 ? 14.743 -6.943 -4.854 1.00 84.06 171 THR A C 1
ATOM 1246 O O . THR A 1 171 ? 14.828 -7.767 -3.944 1.00 84.06 171 THR A O 1
ATOM 1249 N N . GLU A 1 172 ? 15.435 -5.802 -4.841 1.00 79.00 172 GLU A N 1
ATOM 1250 C CA . GLU A 1 172 ? 16.314 -5.407 -3.738 1.00 79.00 172 GLU A CA 1
ATOM 1251 C C . GLU A 1 172 ? 15.547 -4.777 -2.578 1.00 79.00 172 GLU A C 1
ATOM 1253 O O . GLU A 1 172 ? 15.828 -5.081 -1.420 1.00 79.00 172 GLU A O 1
ATOM 1258 N N . GLN A 1 173 ? 14.577 -3.906 -2.865 1.00 83.81 173 GLN A N 1
ATOM 1259 C CA . GLN A 1 173 ? 13.775 -3.242 -1.840 1.00 83.81 173 GLN A CA 1
ATOM 1260 C C . GLN A 1 173 ? 12.295 -3.154 -2.252 1.00 83.81 173 GLN A C 1
ATOM 1262 O O . GLN A 1 173 ? 11.749 -2.050 -2.312 1.00 83.81 173 GLN A O 1
ATOM 1267 N N . PRO A 1 174 ? 11.612 -4.294 -2.499 1.00 78.38 174 PRO A N 1
ATOM 1268 C CA . PRO A 1 174 ? 10.198 -4.315 -2.891 1.00 78.38 174 PRO A CA 1
ATOM 1269 C C . PRO A 1 174 ? 9.321 -3.515 -1.927 1.00 78.38 174 PRO A C 1
ATOM 1271 O O . PRO A 1 174 ? 8.490 -2.725 -2.363 1.00 78.38 174 PRO A O 1
ATOM 1274 N N . ASN A 1 175 ? 9.571 -3.654 -0.622 1.00 75.56 175 ASN A N 1
ATOM 1275 C CA . ASN A 1 175 ? 8.834 -2.936 0.412 1.00 75.56 175 ASN A CA 1
ATOM 1276 C C . ASN A 1 175 ? 9.127 -1.440 0.395 1.00 75.56 175 ASN A C 1
ATOM 1278 O O . ASN A 1 175 ? 8.201 -0.669 0.551 1.00 75.56 175 ASN A O 1
ATOM 1282 N N . ALA A 1 176 ? 10.367 -1.008 0.144 1.00 71.62 176 ALA A N 1
ATOM 1283 C CA . ALA A 1 176 ? 10.677 0.420 0.081 1.00 71.62 176 ALA A CA 1
ATOM 1284 C C . ALA A 1 176 ? 10.143 1.068 -1.206 1.00 71.62 176 ALA A C 1
ATOM 1286 O O . ALA A 1 176 ? 9.716 2.217 -1.187 1.00 71.62 176 ALA A O 1
ATOM 1287 N N . VAL A 1 177 ? 10.105 0.330 -2.323 1.00 68.56 177 VAL A N 1
ATOM 1288 C CA . VAL A 1 177 ? 9.398 0.756 -3.540 1.00 68.56 177 VAL A CA 1
ATOM 1289 C C . VAL A 1 177 ? 7.904 0.876 -3.260 1.00 68.56 177 VAL A C 1
ATOM 1291 O O . VAL A 1 177 ? 7.295 1.888 -3.597 1.00 68.56 177 VAL A O 1
ATOM 1294 N N . LEU A 1 178 ? 7.318 -0.126 -2.608 1.00 73.81 178 LEU A N 1
ATOM 1295 C CA . LEU A 1 178 ? 5.917 -0.118 -2.211 1.00 73.81 178 LEU A CA 1
ATOM 1296 C C . LEU A 1 178 ? 5.630 1.013 -1.205 1.00 73.81 178 LEU A C 1
ATOM 1298 O O . LEU A 1 178 ? 4.638 1.717 -1.341 1.00 73.81 178 LEU A O 1
ATOM 1302 N N . ASP A 1 179 ? 6.539 1.282 -0.274 1.00 68.75 179 ASP A N 1
ATOM 1303 C CA . ASP A 1 179 ? 6.465 2.377 0.690 1.00 68.75 179 ASP A CA 1
ATOM 1304 C C . ASP A 1 179 ? 6.667 3.739 0.032 1.00 68.75 179 ASP A C 1
ATOM 1306 O O . ASP A 1 179 ? 6.064 4.709 0.464 1.00 68.75 179 ASP A O 1
ATOM 1310 N N . ALA A 1 180 ? 7.456 3.854 -1.035 1.00 60.03 180 ALA A N 1
ATOM 1311 C CA . ALA A 1 180 ? 7.530 5.070 -1.843 1.00 60.03 180 ALA A CA 1
ATOM 1312 C C . ALA A 1 180 ? 6.182 5.364 -2.517 1.00 60.03 180 ALA A C 1
ATOM 1314 O O . ALA A 1 180 ? 5.778 6.525 -2.634 1.00 60.03 180 ALA A O 1
ATOM 1315 N N . LEU A 1 181 ? 5.459 4.307 -2.904 1.00 58.16 181 LEU A N 1
ATOM 1316 C CA . LEU A 1 181 ? 4.073 4.393 -3.358 1.00 58.16 181 LEU A CA 1
ATOM 1317 C C . LEU A 1 181 ? 3.124 4.719 -2.178 1.00 58.16 181 LEU A C 1
ATOM 1319 O O . LEU A 1 181 ? 2.193 5.507 -2.355 1.00 58.16 181 LEU A O 1
ATOM 1323 N N . TRP A 1 182 ? 3.397 4.223 -0.960 1.00 60.78 182 TRP A N 1
ATOM 1324 C CA . TRP A 1 182 ? 2.633 4.498 0.272 1.00 60.78 182 TRP A CA 1
ATOM 1325 C C . TRP A 1 182 ? 3.033 5.763 1.052 1.00 60.78 182 TRP A C 1
ATOM 1327 O O . TRP A 1 182 ? 2.293 6.176 1.932 1.00 60.78 182 TRP A O 1
ATOM 1337 N N . LEU A 1 183 ? 4.138 6.457 0.789 1.00 50.56 183 LEU A N 1
ATOM 1338 C CA . LEU A 1 183 ? 4.516 7.707 1.479 1.00 50.56 183 LEU A CA 1
ATOM 1339 C C . LEU A 1 183 ? 3.557 8.843 1.109 1.00 50.56 183 LEU A C 1
ATOM 1341 O O . LEU A 1 183 ? 3.357 9.781 1.882 1.00 50.56 183 LEU A O 1
ATOM 1345 N N . ALA A 1 184 ? 2.874 8.698 -0.028 1.00 45.47 184 ALA A N 1
ATOM 1346 C CA . ALA A 1 184 ? 1.647 9.418 -0.311 1.00 45.47 184 ALA A CA 1
ATOM 1347 C C . ALA A 1 184 ? 0.577 9.137 0.771 1.00 45.47 184 ALA A C 1
ATOM 1349 O O . ALA A 1 184 ? 0.029 10.097 1.306 1.00 45.47 184 ALA A O 1
ATOM 1350 N N . ALA A 1 185 ? 0.375 7.866 1.159 1.00 44.72 185 ALA A N 1
ATOM 1351 C CA . ALA A 1 185 ? -0.515 7.355 2.218 1.00 44.72 185 ALA A CA 1
ATOM 1352 C C . ALA A 1 185 ? -0.110 7.770 3.644 1.00 44.72 185 ALA A C 1
ATOM 1354 O O . ALA A 1 185 ? -0.973 8.143 4.433 1.00 44.72 185 ALA A O 1
ATOM 1355 N N . GLY A 1 186 ? 1.182 7.786 3.989 1.00 49.22 186 GLY A N 1
ATOM 1356 C CA . GLY A 1 186 ? 1.688 8.132 5.331 1.00 49.22 186 GLY A CA 1
ATOM 1357 C C . GLY A 1 186 ? 1.382 9.565 5.795 1.00 49.22 186 GLY A C 1
ATOM 1358 O O . GLY A 1 186 ? 1.264 9.819 6.998 1.00 49.22 186 GLY A O 1
ATOM 1359 N N . LEU A 1 187 ? 1.148 10.490 4.854 1.00 51.62 187 LEU A N 1
ATOM 1360 C CA . LEU A 1 187 ? 0.669 11.850 5.132 1.00 51.62 187 LEU A CA 1
ATOM 1361 C C . LEU A 1 187 ? -0.659 11.846 5.918 1.00 51.62 187 LEU A C 1
ATOM 1363 O O . LEU A 1 187 ? -0.957 12.786 6.653 1.00 51.62 187 LEU A O 1
ATOM 1367 N N . TRP A 1 188 ? -1.432 10.761 5.826 1.00 43.03 188 TRP A N 1
ATOM 1368 C CA . TRP A 1 188 ? -2.659 10.562 6.584 1.00 43.03 188 TRP A CA 1
ATOM 1369 C C . TRP A 1 188 ? -2.427 10.396 8.092 1.00 43.03 188 TRP A C 1
ATOM 1371 O O . TRP A 1 188 ? -2.963 11.158 8.900 1.00 43.03 188 TRP A O 1
ATOM 1381 N N . VAL A 1 189 ? -1.607 9.424 8.493 1.00 48.97 189 VAL A N 1
ATOM 1382 C CA . VAL A 1 189 ? -1.451 9.027 9.905 1.00 48.97 189 VAL A CA 1
ATOM 1383 C C . VAL A 1 189 ? -0.803 10.145 10.730 1.00 48.97 189 VAL A C 1
ATOM 1385 O O . VAL A 1 189 ? -1.198 10.399 11.874 1.00 48.97 189 VAL A O 1
ATOM 1388 N N . GLY A 1 190 ? 0.127 10.892 10.125 1.00 53.84 190 GLY A N 1
ATOM 1389 C CA . GLY A 1 190 ? 0.800 12.026 10.766 1.00 53.84 190 GLY A CA 1
ATOM 1390 C C . GLY A 1 190 ? -0.151 13.149 11.199 1.00 53.84 190 GLY A C 1
ATOM 1391 O O . GLY A 1 190 ? 0.037 13.745 12.262 1.00 53.84 190 GLY A O 1
ATOM 1392 N N . THR A 1 191 ? -1.228 13.396 10.445 1.00 52.28 191 THR A N 1
ATOM 1393 C CA . THR A 1 191 ? -2.216 14.435 10.799 1.00 52.28 191 THR A CA 1
ATOM 1394 C C . THR A 1 191 ? -3.054 14.075 12.031 1.00 52.28 191 THR A C 1
ATOM 1396 O O . THR A 1 191 ? -3.481 14.968 12.764 1.00 52.28 191 THR A O 1
ATOM 1399 N N . HIS A 1 192 ? -3.232 12.782 12.329 1.00 45.81 192 HIS A N 1
ATOM 1400 C CA . HIS A 1 192 ? -4.101 12.315 13.419 1.00 45.81 192 HIS A CA 1
ATOM 1401 C C . HIS A 1 192 ? -3.390 12.302 14.763 1.00 45.81 192 HIS A C 1
ATOM 1403 O O . HIS A 1 192 ? -3.932 12.801 15.753 1.00 45.81 192 HIS A O 1
ATOM 1409 N N . LEU A 1 193 ? -2.158 11.796 14.794 1.00 52.78 193 LEU A N 1
ATOM 1410 C CA . LEU A 1 193 ? -1.364 11.699 16.019 1.00 52.78 193 LEU A CA 1
ATOM 1411 C C . LEU A 1 193 ? -0.617 13.006 16.336 1.00 52.78 193 LEU A C 1
ATOM 1413 O O . LEU A 1 193 ? -0.456 13.351 17.510 1.00 52.78 193 LEU A O 1
ATOM 1417 N N . GLY A 1 194 ? -0.218 13.774 15.315 1.00 50.50 194 GLY A N 1
ATOM 1418 C CA . GLY A 1 194 ? 0.570 15.000 15.479 1.00 50.50 194 GLY A CA 1
ATOM 1419 C C . GLY A 1 194 ? -0.237 16.225 15.922 1.00 50.50 194 GLY A C 1
ATOM 1420 O O . GLY A 1 194 ? 0.255 17.025 16.717 1.00 50.50 194 GLY A O 1
ATOM 1421 N N . ILE A 1 195 ? -1.485 16.372 15.459 1.00 50.38 195 ILE A N 1
ATOM 1422 C CA . ILE A 1 195 ? -2.293 17.587 15.701 1.00 50.38 195 ILE A CA 1
ATOM 1423 C C . ILE A 1 195 ? -3.178 17.466 16.955 1.00 50.38 195 ILE A C 1
ATOM 1425 O O . ILE A 1 195 ? -3.448 18.469 17.618 1.00 50.38 195 ILE A O 1
ATOM 1429 N N . SER A 1 196 ? -3.618 16.255 17.314 1.00 48.34 196 SER A N 1
ATOM 1430 C CA . SER A 1 196 ? -4.587 16.034 18.403 1.00 48.34 196 SER A CA 1
ATOM 1431 C C . SER A 1 196 ? -3.954 15.811 19.787 1.00 48.34 196 SER A C 1
ATOM 1433 O O . SER A 1 196 ? -4.583 16.103 20.814 1.00 48.34 196 SER A O 1
ATOM 1435 N N . SER A 1 197 ? -2.703 15.331 19.829 1.00 54.56 197 SER A N 1
ATOM 1436 C CA . SER A 1 197 ? -2.015 14.884 21.056 1.00 54.56 197 SER A CA 1
ATOM 1437 C C . SER A 1 197 ? -0.855 15.770 21.521 1.00 54.56 197 SER A C 1
ATOM 1439 O O . SER A 1 197 ? -0.218 15.435 22.516 1.00 54.56 197 SER A O 1
ATOM 1441 N N . SER A 1 198 ? -0.561 16.884 20.845 1.00 56.38 198 SER A N 1
ATOM 1442 C CA . SER A 1 198 ? 0.675 17.650 21.059 1.00 56.38 198 SER A CA 1
ATOM 1443 C C . SER A 1 198 ? 0.451 19.045 21.677 1.00 56.38 198 SER A C 1
ATOM 1445 O O . SER A 1 198 ? -0.653 19.596 21.598 1.00 56.38 198 SER A O 1
ATOM 1447 N N . PRO A 1 199 ? 1.508 19.681 22.232 1.00 60.91 199 PRO A N 1
ATOM 1448 C CA . PRO A 1 199 ? 1.503 21.097 22.632 1.00 60.91 199 PRO A CA 1
ATOM 1449 C C . PRO A 1 199 ? 1.074 22.052 21.504 1.00 60.91 199 PRO A C 1
ATOM 1451 O O . PRO A 1 199 ? 0.603 23.159 21.767 1.00 60.91 199 PRO A O 1
ATOM 1454 N N . LEU A 1 200 ? 1.179 21.597 20.248 1.00 65.50 200 LEU A N 1
ATOM 1455 C CA . LEU A 1 200 ? 0.768 22.304 19.038 1.00 65.50 200 LEU A CA 1
ATOM 1456 C C . LEU A 1 200 ? -0.732 22.622 19.032 1.00 65.50 200 LEU A C 1
ATOM 1458 O O . LEU A 1 200 ? -1.122 23.698 18.586 1.00 65.50 200 LEU A O 1
ATOM 1462 N N . ARG A 1 201 ? -1.576 21.746 19.601 1.00 70.31 201 ARG A N 1
ATOM 1463 C CA . ARG A 1 201 ? -3.004 22.037 19.805 1.00 70.31 201 ARG A CA 1
ATOM 1464 C C . ARG A 1 201 ? -3.190 23.308 20.627 1.00 70.31 201 ARG A C 1
ATOM 1466 O O . ARG A 1 201 ? -4.022 24.137 20.283 1.00 70.31 201 ARG A O 1
ATOM 1473 N N . GLY A 1 202 ? -2.412 23.467 21.699 1.00 68.75 202 GLY A N 1
ATOM 1474 C CA . GLY A 1 202 ? -2.480 24.644 22.563 1.00 68.75 202 GLY A CA 1
ATOM 1475 C C . GLY A 1 202 ? -2.120 25.931 21.822 1.00 68.75 202 GLY A C 1
ATOM 1476 O O . GLY A 1 202 ? -2.755 26.956 22.043 1.00 68.75 202 GLY A O 1
ATOM 1477 N N . VAL A 1 203 ? -1.148 25.870 20.909 1.00 75.81 203 VAL A N 1
ATOM 1478 C CA . VAL A 1 203 ? -0.758 27.004 20.057 1.00 75.81 203 VAL A CA 1
ATOM 1479 C C . VAL A 1 203 ? -1.843 27.310 19.024 1.00 75.81 203 VAL A C 1
ATOM 1481 O O . VAL A 1 203 ? -2.290 28.449 18.929 1.00 75.81 203 VAL A O 1
ATOM 1484 N N . LEU A 1 204 ? -2.323 26.299 18.297 1.00 76.38 204 LEU A N 1
ATOM 1485 C CA . LEU A 1 204 ? -3.340 26.472 17.258 1.00 76.38 204 LEU A CA 1
ATOM 1486 C C . LEU A 1 204 ? -4.658 26.998 17.834 1.00 76.38 204 LEU A C 1
ATOM 1488 O O . LEU A 1 204 ? -5.208 27.956 17.303 1.00 76.38 204 LEU A O 1
ATOM 1492 N N . VAL A 1 205 ? -5.122 26.450 18.961 1.00 80.50 205 VAL A N 1
ATOM 1493 C CA . VAL A 1 205 ? -6.334 26.931 19.645 1.00 80.50 205 VAL A CA 1
ATOM 1494 C C . VAL A 1 205 ? -6.184 28.386 20.100 1.00 80.50 205 VAL A C 1
ATOM 1496 O O . VAL A 1 205 ? -7.151 29.137 19.999 1.00 80.50 205 VAL A O 1
ATOM 1499 N N . ARG A 1 206 ? -4.995 28.820 20.546 1.00 81.62 206 ARG A N 1
ATOM 1500 C CA . ARG A 1 206 ? -4.749 30.236 20.886 1.00 81.62 206 ARG A CA 1
ATOM 1501 C C . ARG A 1 206 ? -4.787 31.154 19.662 1.00 81.62 206 ARG A C 1
ATOM 1503 O O . ARG A 1 206 ? -5.230 32.286 19.796 1.00 81.62 206 ARG A O 1
ATOM 1510 N N . LEU A 1 207 ? -4.328 30.684 18.500 1.00 85.00 207 LEU A N 1
ATOM 1511 C CA . LEU A 1 207 ? -4.261 31.489 17.275 1.00 85.00 207 LEU A CA 1
ATOM 1512 C C . LEU A 1 207 ? -5.619 31.649 16.577 1.00 85.00 207 LEU A C 1
ATOM 1514 O O . LEU A 1 207 ? -5.918 32.735 16.096 1.00 85.00 207 LEU A O 1
ATOM 1518 N N . MET A 1 208 ? -6.427 30.585 16.500 1.00 87.56 208 MET A N 1
ATOM 1519 C CA . MET A 1 208 ? -7.676 30.584 15.711 1.00 87.56 208 MET A CA 1
ATOM 1520 C C . MET A 1 208 ? -8.955 30.388 16.535 1.00 87.56 208 MET A C 1
ATOM 1522 O O . MET A 1 208 ? -10.055 30.472 15.995 1.00 87.56 208 MET A O 1
ATOM 1526 N N . GLY A 1 209 ? -8.839 30.123 17.837 1.00 85.44 209 GLY A N 1
ATOM 1527 C CA . GLY A 1 209 ? -9.971 29.813 18.706 1.00 85.44 209 GLY A CA 1
ATOM 1528 C C . GLY A 1 209 ? -10.426 28.350 18.625 1.00 85.44 209 GLY A C 1
ATOM 1529 O O . GLY A 1 209 ? -10.208 27.638 17.642 1.00 85.44 209 GLY A O 1
ATOM 1530 N N . GLN A 1 210 ? -11.088 27.887 19.690 1.00 81.19 210 GLN A N 1
ATOM 1531 C CA . GLN A 1 210 ? -11.487 26.484 19.868 1.00 81.19 210 GLN A CA 1
ATOM 1532 C C . GLN A 1 210 ? -12.444 25.991 18.767 1.00 81.19 210 GLN A C 1
ATOM 1534 O O . GLN A 1 210 ? -12.278 24.877 18.278 1.00 81.19 210 GLN A O 1
ATOM 1539 N N . GLY A 1 211 ? -13.422 26.806 18.356 1.00 79.44 211 GLY A N 1
ATOM 1540 C CA . GLY A 1 211 ? -14.410 26.423 17.337 1.00 79.44 211 GLY A CA 1
ATOM 1541 C C . GLY A 1 211 ? -13.791 26.197 15.955 1.00 79.44 211 GLY A C 1
ATOM 1542 O O . GLY A 1 211 ? -13.993 25.143 15.352 1.00 79.44 211 GLY A O 1
ATOM 1543 N N . MET A 1 212 ? -12.971 27.144 15.488 1.00 82.31 212 MET A N 1
ATOM 1544 C CA . MET A 1 212 ? -12.294 27.039 14.190 1.00 82.31 212 MET A CA 1
ATOM 1545 C C . MET A 1 212 ? -11.254 25.921 14.168 1.00 82.31 212 MET A C 1
ATOM 1547 O O . MET A 1 212 ? -11.152 25.214 13.169 1.00 82.31 212 MET A O 1
ATOM 1551 N N . TYR A 1 213 ? -10.543 25.695 15.278 1.00 82.94 213 TYR A N 1
ATOM 1552 C CA . TYR A 1 213 ? -9.648 24.546 15.406 1.00 82.94 213 TYR A CA 1
ATOM 1553 C C . TYR A 1 213 ? -10.403 23.219 15.260 1.00 82.94 213 TYR A C 1
ATOM 1555 O O . TYR A 1 213 ? -9.940 22.335 14.544 1.00 82.94 213 TYR A O 1
ATOM 1563 N N . MET A 1 214 ? -11.573 23.074 15.895 1.00 79.06 214 MET A N 1
ATOM 1564 C CA . MET A 1 214 ? -12.375 21.850 15.779 1.00 79.06 214 MET A CA 1
ATOM 1565 C C . MET A 1 214 ? -12.875 21.622 14.350 1.00 79.06 214 MET A C 1
ATOM 1567 O O . MET A 1 214 ? -12.835 20.483 13.884 1.00 79.06 214 MET A O 1
ATOM 1571 N N . LEU A 1 215 ? -13.298 22.674 13.638 1.00 85.06 215 LEU A N 1
ATOM 1572 C CA . LEU A 1 215 ? -13.688 22.574 12.228 1.00 85.06 215 LEU A CA 1
ATOM 1573 C C . LEU A 1 215 ? -12.498 22.172 11.348 1.00 85.06 215 LEU A C 1
ATOM 1575 O O . LEU A 1 215 ? -12.589 21.199 10.603 1.00 85.06 215 LEU A O 1
ATOM 1579 N N . PHE A 1 216 ? -11.371 22.875 11.478 1.00 83.75 216 PHE A N 1
ATOM 1580 C CA . PHE A 1 216 ? -10.143 22.579 10.742 1.00 83.75 216 PHE A CA 1
ATOM 1581 C C . PHE A 1 216 ? -9.677 21.138 10.977 1.00 83.75 216 PHE A C 1
ATOM 1583 O O . PHE A 1 216 ? -9.467 20.388 10.026 1.00 83.75 216 PHE A O 1
ATOM 1590 N N . TYR A 1 217 ? -9.583 20.723 12.241 1.00 78.00 217 TYR A N 1
ATOM 1591 C CA . TYR A 1 217 ? -9.181 19.370 12.608 1.00 78.00 217 TYR A CA 1
ATOM 1592 C C . TYR A 1 217 ? -10.140 18.317 12.045 1.00 78.00 217 TYR A C 1
ATOM 1594 O O . TYR A 1 217 ? -9.686 17.311 11.511 1.00 78.00 217 TYR A O 1
ATOM 1602 N N . SER A 1 218 ? -11.453 18.560 12.105 1.00 79.38 218 SER A N 1
ATOM 1603 C CA . SER A 1 218 ? -12.454 17.626 11.574 1.00 79.38 218 SER A CA 1
ATOM 1604 C C . SER A 1 218 ? -12.362 17.475 10.055 1.00 79.38 218 SER A C 1
ATOM 1606 O O . SER A 1 218 ? -12.531 16.370 9.551 1.00 79.38 218 SER A O 1
ATOM 1608 N N . LEU A 1 219 ? -12.054 18.550 9.319 1.00 84.81 219 LEU A N 1
ATOM 1609 C CA . LEU A 1 219 ? -11.849 18.495 7.867 1.00 84.81 219 LEU A CA 1
ATOM 1610 C C . LEU A 1 219 ? -10.580 17.728 7.502 1.00 84.81 219 LEU A C 1
ATOM 1612 O O . LEU A 1 219 ? -10.620 16.867 6.627 1.00 84.81 219 LEU A O 1
ATOM 1616 N N . VAL A 1 220 ? -9.472 17.994 8.197 1.00 80.06 220 VAL A N 1
ATOM 1617 C CA . VAL A 1 220 ? -8.220 17.244 8.015 1.00 80.06 220 VAL A CA 1
ATOM 1618 C C . VAL A 1 220 ? -8.432 15.763 8.348 1.00 80.06 220 VAL A C 1
ATOM 1620 O O . VAL A 1 220 ? -7.959 14.893 7.616 1.00 80.06 220 VAL A O 1
ATOM 1623 N N . ALA A 1 221 ? -9.206 15.477 9.398 1.00 75.88 221 ALA A N 1
ATOM 1624 C CA . ALA A 1 221 ? -9.614 14.130 9.769 1.00 75.88 221 ALA A CA 1
ATOM 1625 C C . ALA A 1 221 ? -10.469 13.435 8.717 1.00 75.88 221 ALA A C 1
ATOM 1627 O O . ALA A 1 221 ? -10.144 12.339 8.276 1.00 75.88 221 ALA A O 1
ATOM 1628 N N . ALA A 1 222 ? -11.524 14.070 8.232 1.00 79.06 222 ALA A N 1
ATOM 1629 C CA . ALA A 1 222 ? -12.351 13.476 7.191 1.00 79.06 222 ALA A CA 1
ATOM 1630 C C . ALA A 1 222 ? -11.557 13.232 5.897 1.00 79.06 222 ALA A C 1
ATOM 1632 O O . ALA A 1 222 ? -11.641 12.148 5.310 1.00 79.06 222 ALA A O 1
ATOM 1633 N N . ALA A 1 223 ? -10.765 14.224 5.473 1.00 79.06 223 ALA A N 1
ATOM 1634 C CA . ALA A 1 223 ? -10.042 14.194 4.208 1.00 79.06 223 ALA A CA 1
ATOM 1635 C C . ALA A 1 223 ? -9.134 12.981 4.125 1.00 79.06 223 ALA A C 1
ATOM 1637 O O . ALA A 1 223 ? -9.169 12.234 3.148 1.00 79.06 223 ALA A O 1
ATOM 1638 N N . ALA A 1 224 ? -8.343 12.756 5.163 1.00 74.25 224 ALA A N 1
ATOM 1639 C CA . ALA A 1 224 ? -7.364 11.717 5.043 1.00 74.25 224 ALA A CA 1
ATOM 1640 C C . ALA A 1 224 ? -7.876 10.343 5.561 1.00 74.25 224 ALA A C 1
ATOM 1642 O O . ALA A 1 224 ? -7.301 9.323 5.201 1.00 74.25 224 ALA A O 1
ATOM 1643 N N . LEU A 1 225 ? -9.052 10.272 6.220 1.00 77.56 225 LEU A N 1
ATOM 1644 C CA . LEU A 1 225 ? -9.732 9.000 6.543 1.00 77.56 225 LEU A CA 1
ATOM 1645 C C . LEU A 1 225 ? -10.270 8.414 5.263 1.00 77.56 225 LEU A C 1
ATOM 1647 O O . LEU A 1 225 ? -10.064 7.239 4.978 1.00 77.56 225 LEU A O 1
ATOM 1651 N N . THR A 1 226 ? -10.877 9.283 4.461 1.00 77.31 226 THR A N 1
ATOM 1652 C CA . THR A 1 226 ? -11.269 8.978 3.090 1.00 77.31 226 THR A CA 1
ATOM 1653 C C . THR A 1 226 ? -10.073 8.460 2.303 1.00 77.31 226 THR A C 1
ATOM 1655 O O . THR A 1 226 ? -10.169 7.439 1.631 1.00 77.31 226 THR A O 1
ATOM 1658 N N . TYR A 1 227 ? -8.922 9.115 2.434 1.00 74.75 227 TYR A N 1
ATOM 1659 C CA . TYR A 1 227 ? -7.711 8.692 1.749 1.00 74.75 227 TYR A CA 1
ATOM 1660 C C . TYR A 1 227 ? -7.158 7.346 2.250 1.00 74.75 227 TYR A C 1
ATOM 1662 O O . TYR A 1 227 ? -6.728 6.534 1.440 1.00 74.75 227 TYR A O 1
ATOM 1670 N N . PHE A 1 228 ? -7.224 7.055 3.550 1.00 73.88 228 PHE A N 1
ATOM 1671 C CA . PHE A 1 228 ? -6.794 5.771 4.116 1.00 73.88 228 PHE A CA 1
ATOM 1672 C C . PHE A 1 228 ? -7.681 4.614 3.709 1.00 73.88 228 PHE A C 1
ATOM 1674 O O . PHE A 1 228 ? -7.181 3.542 3.388 1.00 73.88 228 PHE A O 1
ATOM 1681 N N . ILE A 1 229 ? -8.994 4.844 3.697 1.00 75.69 229 ILE A N 1
ATOM 1682 C CA . ILE A 1 229 ? -9.967 3.883 3.185 1.00 75.69 229 ILE A CA 1
ATOM 1683 C C . ILE A 1 229 ? -9.713 3.660 1.694 1.00 75.69 229 ILE A C 1
ATOM 1685 O O . ILE A 1 229 ? -9.649 2.517 1.259 1.00 75.69 229 ILE A O 1
ATOM 1689 N N . TRP A 1 230 ? -9.500 4.727 0.918 1.00 72.88 230 TRP A N 1
ATOM 1690 C CA . TRP A 1 230 ? -9.169 4.616 -0.503 1.00 72.88 230 TRP A CA 1
ATOM 1691 C C . TRP A 1 230 ? -7.895 3.789 -0.728 1.00 72.88 230 TRP A C 1
ATOM 1693 O O . TRP A 1 230 ? -7.903 2.871 -1.540 1.00 72.88 230 TRP A O 1
ATOM 1703 N N . VAL A 1 231 ? -6.839 4.043 0.047 1.00 61.41 231 VAL A N 1
ATOM 1704 C CA . VAL A 1 231 ? -5.596 3.256 0.058 1.00 61.41 231 VAL A CA 1
ATOM 1705 C C . VAL A 1 231 ? -5.866 1.786 0.385 1.00 61.41 231 VAL A C 1
ATOM 1707 O O . VAL A 1 231 ? -5.439 0.915 -0.365 1.00 61.41 231 VAL A O 1
ATOM 1710 N N . TYR A 1 232 ? -6.599 1.505 1.462 1.00 70.38 232 TYR A N 1
ATOM 1711 C CA . TYR A 1 232 ? -6.941 0.144 1.882 1.00 70.38 232 TYR A CA 1
ATOM 1712 C C . TYR A 1 232 ? -7.729 -0.627 0.815 1.00 70.38 232 TYR A C 1
ATOM 1714 O O . TYR A 1 232 ? -7.477 -1.808 0.586 1.00 70.38 232 TYR A O 1
ATOM 1722 N N . VAL A 1 233 ? -8.670 0.036 0.140 1.00 67.81 233 VAL A N 1
ATOM 1723 C CA . VAL A 1 233 ? -9.482 -0.576 -0.921 1.00 67.81 233 VAL A CA 1
ATOM 1724 C C . VAL A 1 233 ? -8.636 -0.900 -2.157 1.00 67.81 233 VAL A C 1
ATOM 1726 O O . VAL A 1 233 ? -8.845 -1.945 -2.766 1.00 67.81 233 VAL A O 1
ATOM 1729 N N . GLN A 1 234 ? -7.674 -0.044 -2.512 1.00 61.50 234 GLN A N 1
ATOM 1730 C CA . GLN A 1 234 ? -6.817 -0.218 -3.697 1.00 61.50 234 GLN A CA 1
ATOM 1731 C C . GLN A 1 234 ? -5.591 -1.111 -3.452 1.00 61.50 234 GLN A C 1
ATOM 1733 O O . GLN A 1 234 ? -4.907 -1.496 -4.400 1.00 61.50 234 GLN A O 1
ATOM 1738 N N . ALA A 1 235 ? -5.281 -1.414 -2.193 1.00 52.88 235 ALA A N 1
ATOM 1739 C CA . ALA A 1 235 ? -4.107 -2.181 -1.822 1.00 52.88 235 ALA A CA 1
ATOM 1740 C C . ALA A 1 235 ? -4.208 -3.643 -2.311 1.00 52.88 235 ALA A C 1
ATOM 1742 O O . ALA A 1 235 ? -5.183 -4.333 -1.990 1.00 52.88 235 ALA A O 1
ATOM 1743 N N . PRO A 1 236 ? -3.206 -4.144 -3.055 1.00 50.53 236 PRO A N 1
ATOM 1744 C CA . PRO A 1 236 ? -3.155 -5.552 -3.429 1.00 50.53 236 PRO A CA 1
ATOM 1745 C C . PRO A 1 236 ? -3.004 -6.458 -2.195 1.00 50.53 236 PRO A C 1
ATOM 1747 O O . PRO A 1 236 ? -2.201 -6.167 -1.311 1.00 50.53 236 PRO A O 1
ATOM 1750 N N . ARG A 1 237 ? -3.742 -7.577 -2.150 1.00 61.47 237 ARG A N 1
ATOM 1751 C CA . ARG A 1 237 ? -3.718 -8.557 -1.046 1.00 61.47 237 ARG A CA 1
ATOM 1752 C C . ARG A 1 237 ? -3.080 -9.862 -1.522 1.00 61.47 237 ARG A C 1
ATOM 1754 O O . ARG A 1 237 ? -3.758 -10.688 -2.124 1.00 61.47 237 ARG A O 1
ATOM 1761 N N . PHE A 1 238 ? -1.778 -10.023 -1.291 1.00 49.44 238 PHE A N 1
ATOM 1762 C CA . PHE A 1 238 ? -1.034 -11.225 -1.704 1.00 49.44 238 PHE A CA 1
ATOM 1763 C C . PHE A 1 238 ? -0.245 -11.885 -0.564 1.00 49.44 238 PHE A C 1
ATOM 1765 O O . PHE A 1 238 ? 0.057 -13.073 -0.651 1.00 49.44 238 PHE A O 1
ATOM 1772 N N . ASP A 1 239 ? 0.012 -11.156 0.526 1.00 57.06 239 ASP A N 1
ATOM 1773 C CA . ASP A 1 239 ? 0.741 -11.659 1.689 1.00 57.06 239 ASP A CA 1
ATOM 1774 C C . ASP A 1 239 ? -0.229 -12.006 2.820 1.00 57.06 239 ASP A C 1
ATOM 1776 O O . ASP A 1 239 ? -0.843 -11.121 3.421 1.00 57.06 239 ASP A O 1
ATOM 1780 N N . TYR A 1 240 ? -0.346 -13.298 3.127 1.00 76.81 240 TYR A N 1
ATOM 1781 C CA . TYR A 1 240 ? -1.220 -13.825 4.173 1.00 76.81 240 TYR A CA 1
ATOM 1782 C C . TYR A 1 240 ? -0.394 -14.429 5.307 1.00 76.81 240 TYR A C 1
ATOM 1784 O O . TYR A 1 240 ? 0.430 -15.314 5.084 1.00 76.81 240 TYR A O 1
ATOM 1792 N N . LEU A 1 241 ? -0.642 -13.980 6.539 1.00 78.75 241 LEU A N 1
ATOM 1793 C CA . LEU A 1 241 ? -0.142 -14.651 7.746 1.00 78.75 241 LEU A CA 1
ATOM 1794 C C . LEU A 1 241 ? -0.935 -15.935 8.017 1.00 78.75 241 LEU A C 1
ATOM 1796 O O . LEU A 1 241 ? -0.380 -16.922 8.493 1.00 78.75 241 LEU A O 1
ATOM 1800 N N . TRP A 1 242 ? -2.226 -15.919 7.689 1.00 87.75 242 TRP A N 1
ATOM 1801 C CA . TRP A 1 242 ? -3.083 -17.095 7.601 1.00 87.75 242 TRP A CA 1
ATOM 1802 C C . TRP A 1 242 ? -4.086 -16.906 6.468 1.00 87.75 242 TRP A C 1
ATOM 1804 O O . TRP A 1 242 ? -4.484 -15.781 6.165 1.00 87.75 242 TRP A O 1
ATOM 1814 N N . MET A 1 243 ? -4.472 -18.007 5.824 1.00 77.00 243 MET A N 1
ATOM 1815 C CA . MET A 1 243 ? -5.463 -17.945 4.755 1.00 77.00 243 MET A CA 1
ATOM 1816 C C . MET A 1 243 ? -6.856 -17.648 5.326 1.00 77.00 243 MET A C 1
ATOM 1818 O O . MET A 1 243 ? -7.166 -18.107 6.430 1.00 77.00 243 MET A O 1
ATOM 1822 N N . PRO A 1 244 ? -7.704 -16.913 4.586 1.00 69.56 244 PRO A N 1
ATOM 1823 C CA . PRO A 1 244 ? -9.089 -16.718 4.975 1.00 69.56 244 PRO A CA 1
ATOM 1824 C C . PRO A 1 244 ? -9.819 -18.062 4.955 1.00 69.56 244 PRO A C 1
ATOM 1826 O O . PRO A 1 244 ? -9.891 -18.730 3.924 1.00 69.56 244 PRO A O 1
ATOM 1829 N N . ASP A 1 245 ? -10.342 -18.451 6.110 1.00 78.25 245 ASP A N 1
ATOM 1830 C CA . ASP A 1 245 ? -11.131 -19.663 6.303 1.00 78.25 245 ASP A CA 1
ATOM 1831 C C . ASP A 1 245 ? -12.594 -19.245 6.545 1.00 78.25 245 ASP A C 1
ATOM 1833 O O . ASP A 1 245 ? -12.829 -18.336 7.353 1.00 78.25 245 ASP A O 1
ATOM 1837 N N . PRO A 1 246 ? -13.586 -19.871 5.883 1.00 79.69 246 PRO A N 1
ATOM 1838 C CA . PRO A 1 246 ? -15.002 -19.679 6.192 1.00 79.69 246 PRO A CA 1
ATOM 1839 C C . PRO A 1 246 ? -15.336 -19.725 7.689 1.00 79.69 246 PRO A C 1
ATOM 1841 O O . PRO A 1 246 ? -16.185 -18.961 8.160 1.00 79.69 246 PRO A O 1
ATOM 1844 N N . ASP A 1 247 ? -14.632 -20.558 8.454 1.00 85.06 247 ASP A N 1
ATOM 1845 C CA . ASP A 1 247 ? -14.807 -20.673 9.898 1.00 85.06 247 ASP A CA 1
ATOM 1846 C C . ASP A 1 247 ? -14.309 -19.425 10.643 1.00 85.06 247 ASP A C 1
ATOM 1848 O O . ASP A 1 247 ? -14.906 -19.002 11.638 1.00 85.06 247 ASP A O 1
ATOM 1852 N N . LEU A 1 248 ? -13.275 -18.754 10.127 1.00 84.31 248 LEU A N 1
ATOM 1853 C CA . LEU A 1 248 ? -12.767 -17.505 10.698 1.00 84.31 248 LEU A CA 1
ATOM 1854 C C . LEU A 1 248 ? -13.722 -16.323 10.460 1.00 84.31 248 LEU A C 1
ATOM 1856 O O . LEU A 1 248 ? -13.781 -15.404 11.285 1.00 84.31 248 LEU A O 1
ATOM 1860 N N . TYR A 1 249 ? -14.543 -16.355 9.406 1.00 83.88 249 TYR A N 1
ATOM 1861 C CA . TYR A 1 249 ? -15.561 -15.324 9.171 1.00 83.88 249 TYR A CA 1
ATOM 1862 C C . TYR A 1 249 ? -16.682 -15.333 10.211 1.00 83.88 249 TYR A C 1
ATOM 1864 O O . TYR A 1 249 ? -17.285 -14.284 10.466 1.00 83.88 249 TYR A O 1
ATOM 1872 N N . TRP A 1 250 ? -16.937 -16.462 10.882 1.00 86.56 250 TRP A N 1
ATOM 1873 C CA . TRP A 1 250 ? -17.908 -16.506 11.979 1.00 86.56 250 TRP A CA 1
ATOM 1874 C C . TRP A 1 250 ? -17.524 -15.593 13.140 1.00 86.56 250 TRP A C 1
ATOM 1876 O O . TRP A 1 250 ? -18.411 -14.992 13.748 1.00 86.56 250 TRP A O 1
ATOM 1886 N N . TYR A 1 251 ? -16.230 -15.396 13.409 1.00 86.25 251 TYR A N 1
ATOM 1887 C CA . TYR A 1 251 ? -15.793 -14.451 14.439 1.00 86.25 251 TYR A CA 1
ATOM 1888 C C . TYR A 1 251 ? -16.236 -13.027 14.116 1.00 86.25 251 TYR A C 1
ATOM 1890 O O . TYR A 1 251 ? -16.765 -12.347 14.994 1.00 86.25 251 TYR A O 1
ATOM 1898 N N . ALA A 1 252 ? -16.082 -12.588 12.865 1.00 85.81 252 ALA A N 1
ATOM 1899 C CA . ALA A 1 252 ? -16.573 -11.286 12.428 1.00 85.81 252 ALA A CA 1
ATOM 1900 C C . ALA A 1 252 ? -18.110 -11.233 12.464 1.00 85.81 252 ALA A C 1
ATOM 1902 O O . ALA A 1 252 ? -18.678 -10.306 13.039 1.00 85.81 252 ALA A O 1
ATOM 1903 N N . LYS A 1 253 ? -18.810 -12.250 11.944 1.00 88.38 253 LYS A N 1
ATOM 1904 C CA . LYS A 1 253 ? -20.287 -12.297 11.956 1.00 88.38 253 LYS A CA 1
ATOM 1905 C C . LYS A 1 253 ? -20.868 -12.206 13.374 1.00 88.38 253 LYS A C 1
ATOM 1907 O O . LYS A 1 253 ? -21.881 -11.543 13.574 1.00 88.38 253 LYS A O 1
ATOM 1912 N N . LEU A 1 254 ? -20.215 -12.812 14.365 1.00 89.31 254 LEU A N 1
ATOM 1913 C CA . LEU A 1 254 ? -20.656 -12.794 15.764 1.00 89.31 254 LEU A CA 1
ATOM 1914 C C . LEU A 1 254 ? -20.212 -11.539 16.528 1.00 89.31 254 LEU A C 1
ATOM 1916 O O . LEU A 1 254 ? -20.949 -11.050 17.386 1.00 89.31 254 LEU A O 1
ATOM 1920 N N . SER A 1 255 ? -19.028 -10.996 16.236 1.00 91.38 255 SER A N 1
ATOM 1921 C CA . SER A 1 255 ? -18.507 -9.815 16.935 1.00 91.38 255 SER A CA 1
ATOM 1922 C C . SER A 1 255 ? -19.160 -8.514 16.463 1.00 91.38 255 SER A C 1
ATOM 1924 O O . SER A 1 255 ? -19.303 -7.571 17.245 1.00 91.38 255 SER A O 1
ATOM 1926 N N . MET A 1 256 ? -19.613 -8.457 15.210 1.00 91.81 256 MET A N 1
ATOM 1927 C CA . MET A 1 256 ? -20.147 -7.242 14.598 1.00 91.81 256 MET A CA 1
ATOM 1928 C C . MET A 1 256 ? -21.469 -6.730 15.187 1.00 91.81 256 MET A C 1
ATOM 1930 O O . MET A 1 256 ? -21.549 -5.527 15.451 1.00 91.81 256 MET A O 1
ATOM 1934 N N . PRO A 1 257 ? -22.483 -7.569 15.474 1.00 92.25 257 PRO A N 1
ATOM 1935 C CA . PRO A 1 257 ? -23.672 -7.127 16.202 1.00 92.25 257 PRO A CA 1
ATOM 1936 C C . PRO A 1 257 ? -23.325 -6.493 17.553 1.00 92.25 257 PRO A C 1
ATOM 1938 O O . PRO A 1 257 ? -23.889 -5.462 17.928 1.00 92.25 257 PRO A O 1
ATOM 1941 N N . LEU A 1 258 ? -22.349 -7.070 18.263 1.00 92.88 258 LEU A N 1
ATOM 1942 C CA . LEU A 1 258 ? -21.874 -6.544 19.538 1.00 92.88 258 LEU A CA 1
ATOM 1943 C C . LEU A 1 258 ? -21.173 -5.191 19.348 1.00 92.88 258 LEU A C 1
ATOM 1945 O O . LEU A 1 258 ? -21.492 -4.236 20.057 1.00 92.88 258 LEU A O 1
ATOM 1949 N N . ALA A 1 259 ? -20.278 -5.069 18.364 1.00 95.06 259 ALA A N 1
ATOM 1950 C CA . ALA A 1 259 ? -19.633 -3.801 18.024 1.00 95.06 259 ALA A CA 1
ATOM 1951 C C . ALA A 1 259 ? -20.663 -2.706 17.688 1.00 95.06 259 ALA A C 1
ATOM 1953 O O . ALA A 1 259 ? -20.566 -1.590 18.201 1.00 95.06 259 ALA A O 1
ATOM 1954 N N . MET A 1 260 ? -21.696 -3.028 16.902 1.00 94.81 260 MET A N 1
ATOM 1955 C CA . MET A 1 260 ? -22.760 -2.082 16.544 1.00 94.81 260 MET A CA 1
ATOM 1956 C C . MET A 1 260 ? -23.624 -1.687 17.741 1.00 94.81 260 MET A C 1
ATOM 1958 O O . MET A 1 260 ? -23.951 -0.510 17.889 1.00 94.81 260 MET A O 1
ATOM 1962 N N . MET A 1 261 ? -23.931 -2.622 18.643 1.00 93.38 261 MET A N 1
ATOM 1963 C CA . MET A 1 261 ? -24.597 -2.313 19.912 1.00 93.38 261 MET A CA 1
ATOM 1964 C C . MET A 1 261 ? -23.784 -1.302 20.733 1.00 93.38 261 MET A C 1
ATOM 1966 O O . MET A 1 261 ? -24.346 -0.329 21.242 1.00 93.38 261 MET A O 1
ATOM 1970 N N . PHE A 1 262 ? -22.468 -1.507 20.861 1.00 94.06 262 PHE A N 1
ATOM 1971 C CA . PHE A 1 262 ? -21.592 -0.581 21.582 1.00 94.06 262 PHE A CA 1
ATOM 1972 C C . PHE A 1 262 ? -21.525 0.795 20.912 1.00 94.06 262 PHE A C 1
ATOM 1974 O O . PHE A 1 262 ? -21.586 1.816 21.602 1.00 94.06 262 PHE A O 1
ATOM 1981 N N . LEU A 1 263 ? -21.444 0.831 19.581 1.00 93.94 263 LEU A N 1
ATOM 1982 C CA . LEU A 1 263 ? -21.387 2.068 18.808 1.00 93.94 263 LEU A CA 1
ATOM 1983 C C . LEU A 1 263 ? -22.667 2.890 18.989 1.00 93.94 263 LEU A C 1
ATOM 1985 O O . LEU A 1 263 ? -22.609 4.047 19.405 1.00 93.94 263 LEU A O 1
ATOM 1989 N N . VAL A 1 264 ? -23.824 2.272 18.742 1.00 92.25 264 VAL A N 1
ATOM 1990 C CA . VAL A 1 264 ? -25.143 2.901 18.881 1.00 92.25 264 VAL A CA 1
ATOM 1991 C C . VAL A 1 264 ? -25.379 3.337 20.321 1.00 92.25 264 VAL A C 1
ATOM 1993 O O . VAL A 1 264 ? -25.725 4.489 20.569 1.00 92.25 264 VAL A O 1
ATOM 1996 N N . GLY A 1 265 ? -25.124 2.457 21.289 1.00 88.50 265 GLY A N 1
ATOM 1997 C CA . GLY A 1 265 ? -25.267 2.782 22.704 1.00 88.50 265 GLY A CA 1
ATOM 1998 C C . GLY A 1 265 ? -24.377 3.940 23.155 1.00 88.50 265 GLY A C 1
ATOM 1999 O O . GLY A 1 265 ? -24.790 4.729 24.002 1.00 88.50 265 GLY A O 1
ATOM 2000 N N . GLY A 1 266 ? -23.190 4.080 22.560 1.00 87.19 266 GLY A N 1
ATOM 2001 C CA . GLY A 1 266 ? -22.301 5.219 22.772 1.00 87.19 266 GLY A CA 1
ATOM 2002 C C . GLY A 1 266 ? -22.893 6.550 22.300 1.00 87.19 266 GLY A C 1
ATOM 2003 O O . GLY A 1 266 ? -22.762 7.548 23.004 1.00 87.19 266 GLY A O 1
ATOM 2004 N N . PHE A 1 267 ? -23.581 6.563 21.154 1.00 85.38 267 PHE A N 1
ATOM 2005 C CA . PHE A 1 267 ? -24.250 7.758 20.620 1.00 85.38 267 PHE A CA 1
ATOM 2006 C C . PHE A 1 267 ? -25.569 8.094 21.322 1.00 85.38 267 PHE A C 1
ATOM 2008 O O . PHE A 1 267 ? -25.934 9.265 21.398 1.00 85.38 267 PHE A O 1
ATOM 2015 N N . MET A 1 268 ? -26.289 7.083 21.812 1.00 82.25 268 MET A N 1
ATOM 2016 C CA . MET A 1 268 ? -27.588 7.257 22.472 1.00 82.25 268 MET A CA 1
ATOM 2017 C C . MET A 1 268 ? -27.475 7.694 23.933 1.00 82.25 268 MET A C 1
ATOM 2019 O O . MET A 1 268 ? -28.458 8.154 24.512 1.00 82.25 268 MET A O 1
ATOM 2023 N N . ALA A 1 269 ? -26.309 7.525 24.554 1.00 69.75 269 ALA A N 1
ATOM 2024 C CA . ALA A 1 269 ? -26.125 7.932 25.934 1.00 69.75 269 ALA A CA 1
ATOM 2025 C C . ALA A 1 269 ? -26.047 9.462 26.065 1.00 69.75 269 ALA A C 1
ATOM 2027 O O . ALA A 1 269 ? -25.511 10.140 25.180 1.00 69.75 269 ALA A O 1
ATOM 2028 N N . PRO A 1 270 ? -26.510 10.019 27.198 1.00 59.91 270 PRO A N 1
ATOM 2029 C CA . PRO A 1 270 ? -26.242 11.407 27.535 1.00 59.91 270 PRO A CA 1
ATOM 2030 C C . PRO A 1 270 ? -24.732 11.654 27.486 1.00 59.91 270 PRO A C 1
ATOM 2032 O O . PRO A 1 270 ? -23.950 10.894 28.057 1.00 59.91 270 PRO A O 1
ATOM 2035 N N . LYS A 1 271 ? -24.297 12.712 26.798 1.00 56.59 271 LYS A N 1
ATOM 2036 C CA . LYS A 1 271 ? -22.884 13.101 26.823 1.00 56.59 271 LYS A CA 1
ATOM 2037 C C . LYS A 1 271 ? -22.543 13.477 28.269 1.00 56.59 271 LYS A C 1
ATOM 2039 O O . LYS A 1 271 ? -23.175 14.378 28.808 1.00 56.59 271 LYS A O 1
ATOM 2044 N N . ASN A 1 272 ? -21.522 12.847 28.858 1.00 51.62 272 ASN A N 1
ATOM 2045 C CA . ASN A 1 272 ? -21.003 13.053 30.232 1.00 51.62 272 ASN A CA 1
ATOM 2046 C C . ASN A 1 272 ? -20.564 14.503 30.579 1.00 51.62 272 ASN A C 1
ATOM 2048 O O . ASN A 1 272 ? -19.874 14.733 31.573 1.00 51.62 272 ASN A O 1
ATOM 2052 N N . ALA A 1 273 ? -20.904 15.478 29.739 1.00 44.44 273 ALA A N 1
ATOM 2053 C CA . ALA A 1 273 ? -20.531 16.878 29.836 1.00 44.44 273 ALA A CA 1
ATOM 2054 C C . ALA A 1 273 ? -21.476 17.710 30.718 1.00 44.44 273 ALA A C 1
ATOM 2056 O O . ALA A 1 273 ? -21.168 18.874 30.949 1.00 44.44 273 ALA A O 1
ATOM 2057 N N . ASP A 1 274 ? -22.586 17.153 31.213 1.00 49.25 274 ASP A N 1
ATOM 2058 C CA . ASP A 1 274 ? -23.461 17.872 32.141 1.00 49.25 274 ASP A CA 1
ATOM 2059 C C . ASP A 1 274 ? -22.934 17.740 33.591 1.00 49.25 274 ASP A C 1
ATOM 2061 O O . ASP A 1 274 ? -22.806 16.623 34.114 1.00 49.25 274 ASP A O 1
ATOM 2065 N N . PRO A 1 275 ? -22.545 18.852 34.244 1.00 52.50 275 PRO A N 1
ATOM 2066 C CA . PRO A 1 275 ? -22.060 18.850 35.620 1.00 52.50 275 PRO A CA 1
ATOM 2067 C C . PRO A 1 275 ? -23.147 18.577 36.673 1.00 52.50 275 PRO A C 1
ATOM 2069 O O . PRO A 1 275 ? -22.784 18.368 37.826 1.00 52.50 275 PRO A O 1
ATOM 2072 N N . GLN A 1 276 ? -24.438 18.548 36.320 1.00 53.84 276 GLN A N 1
ATOM 2073 C CA . GLN A 1 276 ? -25.541 18.345 37.274 1.00 53.84 276 GLN A CA 1
ATOM 2074 C C . GLN A 1 276 ? -25.994 16.881 37.437 1.00 53.84 276 GLN A C 1
ATOM 2076 O O . GLN A 1 276 ? -26.870 16.604 38.252 1.00 53.84 276 GLN A O 1
ATOM 2081 N N . LEU A 1 277 ? -25.415 15.936 36.689 1.00 58.19 277 LEU A N 1
ATOM 2082 C CA . LEU A 1 277 ? -25.828 14.527 36.718 1.00 58.19 277 LEU A CA 1
ATOM 2083 C C . LEU A 1 277 ? -25.288 13.786 37.956 1.00 58.19 277 LEU A C 1
ATOM 2085 O O . LEU A 1 277 ? -24.091 13.817 38.242 1.00 58.19 277 LEU A O 1
ATOM 2089 N N . SER A 1 278 ? -26.167 13.064 38.656 1.00 57.88 278 SER A N 1
ATOM 2090 C CA . SER A 1 278 ? -25.844 12.201 39.807 1.00 57.88 278 SER A CA 1
ATOM 2091 C C . SER A 1 278 ? -24.977 10.977 39.443 1.00 57.88 278 SER A C 1
ATOM 2093 O O . SER A 1 278 ? -24.930 10.561 38.287 1.00 57.88 278 SER A O 1
ATOM 2095 N N . GLU A 1 279 ? -24.342 10.310 40.425 1.00 57.56 279 GLU A N 1
ATOM 2096 C CA . GLU A 1 279 ? -23.561 9.061 40.220 1.00 57.56 279 GLU A CA 1
ATOM 2097 C C . GLU A 1 279 ? -24.328 7.962 39.454 1.00 57.56 279 GLU A C 1
ATOM 2099 O O . GLU A 1 279 ? -23.743 7.210 38.673 1.00 57.56 279 GLU A O 1
ATOM 2104 N N . VAL A 1 280 ? -25.653 7.888 39.629 1.00 54.62 280 VAL A N 1
ATOM 2105 C CA . VAL A 1 280 ? -26.547 6.933 38.944 1.00 54.62 280 VAL A CA 1
ATOM 2106 C C . VAL A 1 280 ? -26.911 7.395 37.523 1.00 54.62 280 VAL A C 1
ATOM 2108 O O . VAL A 1 280 ? -27.296 6.589 36.673 1.00 54.62 280 VAL A O 1
ATOM 2111 N N . GLU A 1 281 ? -26.794 8.688 37.241 1.00 61.28 281 GLU A N 1
ATOM 2112 C CA . GLU A 1 281 ? -26.975 9.277 35.910 1.00 61.28 281 GLU A CA 1
ATOM 2113 C C . GLU A 1 281 ? -25.693 9.274 35.082 1.00 61.28 281 GLU A C 1
ATOM 2115 O O . GLU A 1 281 ? -25.773 9.199 33.857 1.00 61.28 281 GLU A O 1
ATOM 2120 N N . LEU A 1 282 ? -24.531 9.263 35.738 1.00 63.16 282 LEU A N 1
ATOM 2121 C CA . LEU A 1 282 ? -23.215 9.191 35.103 1.00 63.16 282 LEU A CA 1
ATOM 2122 C C . LEU A 1 282 ? -22.986 7.877 34.338 1.00 63.16 282 LEU A C 1
ATOM 2124 O O . LEU A 1 282 ? -22.174 7.841 33.416 1.00 63.16 282 LEU A O 1
ATOM 2128 N N . VAL A 1 283 ? -23.681 6.790 34.703 1.00 74.94 283 VAL A N 1
ATOM 2129 C CA . VAL A 1 283 ? -23.501 5.468 34.082 1.00 74.94 283 VAL A CA 1
ATOM 2130 C C . VAL A 1 283 ? -24.846 4.802 33.780 1.00 74.94 283 VAL A C 1
ATOM 2132 O O . VAL A 1 283 ? -25.379 4.032 34.582 1.00 74.94 283 VAL A O 1
ATOM 2135 N N . ARG A 1 284 ? -25.384 5.069 32.585 1.00 81.25 284 ARG A N 1
ATOM 2136 C CA . ARG A 1 284 ? -26.627 4.473 32.059 1.00 81.25 284 ARG A CA 1
ATOM 2137 C C . ARG A 1 284 ? -26.416 3.797 30.703 1.00 81.25 284 ARG A C 1
ATOM 2139 O O . ARG A 1 284 ? -25.470 4.094 29.975 1.00 81.25 284 ARG A O 1
ATOM 2146 N N . GLY A 1 285 ? -27.305 2.875 30.351 1.00 86.06 285 GLY A N 1
ATOM 2147 C CA . GLY A 1 285 ? -27.271 2.152 29.085 1.00 86.06 285 GLY A CA 1
ATOM 2148 C C . GLY A 1 285 ? -26.005 1.318 28.935 1.00 86.06 285 GLY A C 1
ATOM 2149 O O . GLY A 1 285 ? -25.587 0.602 29.849 1.00 86.06 285 GLY A O 1
ATOM 2150 N N . VAL A 1 286 ? -25.375 1.424 27.768 1.00 88.31 286 VAL A N 1
ATOM 2151 C CA . VAL A 1 286 ? -24.151 0.678 27.443 1.00 88.31 286 VAL A CA 1
ATOM 2152 C C . VAL A 1 286 ? -22.951 1.142 28.282 1.00 88.31 286 VAL A C 1
ATOM 2154 O O . VAL A 1 286 ? -22.028 0.359 28.504 1.00 88.31 286 VAL A O 1
ATOM 2157 N N . PHE A 1 287 ? -22.994 2.343 28.876 1.00 88.44 287 PHE A N 1
ATOM 2158 C CA . PHE A 1 287 ? -21.936 2.799 29.784 1.00 88.44 287 PHE A CA 1
ATOM 2159 C C . PHE A 1 287 ? -21.832 1.951 31.061 1.00 88.44 287 PHE A C 1
ATOM 2161 O O . PHE A 1 287 ? -20.765 1.885 31.673 1.00 88.44 287 PHE A O 1
ATOM 2168 N N . ARG A 1 288 ? -22.902 1.227 31.436 1.00 88.75 288 ARG A N 1
ATOM 2169 C CA . ARG A 1 288 ? -22.856 0.226 32.520 1.00 88.75 288 ARG A CA 1
ATOM 2170 C C . ARG A 1 288 ? -21.960 -0.965 32.189 1.00 88.75 288 ARG A C 1
ATOM 2172 O O . ARG A 1 288 ? -21.453 -1.611 33.102 1.00 88.75 288 ARG A O 1
ATOM 2179 N N . ILE A 1 289 ? -21.776 -1.256 30.902 1.00 91.62 289 ILE A N 1
ATOM 2180 C CA . ILE A 1 289 ? -20.922 -2.343 30.422 1.00 91.62 289 ILE A CA 1
ATOM 2181 C C . ILE A 1 289 ? -19.466 -1.873 30.373 1.00 91.62 289 ILE A C 1
ATOM 2183 O O . ILE A 1 289 ? -18.594 -2.531 30.935 1.00 91.62 289 ILE A O 1
ATOM 2187 N N . THR A 1 290 ? -19.199 -0.733 29.735 1.00 93.06 290 THR A N 1
ATOM 2188 C CA . THR A 1 290 ? -17.877 -0.088 29.690 1.00 93.06 290 THR A CA 1
ATOM 2189 C C . THR A 1 290 ? -18.026 1.424 29.605 1.00 93.06 290 THR A C 1
ATOM 2191 O O . THR A 1 290 ? -18.921 1.914 28.927 1.00 93.06 290 THR A O 1
ATOM 2194 N N . ARG A 1 291 ? -17.112 2.177 30.220 1.00 90.75 291 ARG A N 1
ATOM 2195 C CA . ARG A 1 291 ? -17.083 3.646 30.126 1.00 90.75 291 ARG A CA 1
ATOM 2196 C C . ARG A 1 291 ? -16.637 4.184 28.760 1.00 90.75 291 ARG A C 1
ATOM 2198 O O . ARG A 1 291 ? -16.831 5.367 28.505 1.00 90.75 291 ARG A O 1
ATOM 2205 N N . HIS A 1 292 ? -16.081 3.338 27.885 1.00 92.06 292 HIS A N 1
ATOM 2206 C CA . HIS A 1 292 ? -15.638 3.722 26.533 1.00 92.06 292 HIS A CA 1
ATOM 2207 C C . HIS A 1 292 ? -16.322 2.901 25.435 1.00 92.06 292 HIS A C 1
ATOM 2209 O O . HIS A 1 292 ? -15.638 2.239 24.651 1.00 92.06 292 HIS A O 1
ATOM 2215 N N . PRO A 1 293 ? -17.663 2.917 25.342 1.00 93.12 293 PRO A N 1
ATOM 2216 C CA . PRO A 1 293 ? -18.386 2.007 24.458 1.00 93.12 293 PRO A CA 1
ATOM 2217 C C . PRO A 1 293 ? -18.015 2.207 22.987 1.00 93.12 293 PRO A C 1
ATOM 2219 O O . PRO A 1 293 ? -17.773 1.234 22.288 1.00 93.12 293 PRO A O 1
ATOM 2222 N N . MET A 1 294 ? -17.834 3.449 22.529 1.00 92.12 294 MET A N 1
ATOM 2223 C CA . MET A 1 294 ? -17.414 3.714 21.146 1.00 92.12 294 MET A CA 1
ATOM 2224 C C . MET A 1 294 ? -16.009 3.184 20.828 1.00 92.12 294 MET A C 1
ATOM 2226 O O . MET A 1 294 ? -15.785 2.674 19.735 1.00 92.12 294 MET A O 1
ATOM 2230 N N . GLN A 1 295 ? -15.060 3.279 21.766 1.00 93.81 295 GLN A N 1
ATOM 2231 C CA . GLN A 1 295 ? -13.714 2.741 21.539 1.00 93.81 295 GLN A CA 1
ATOM 2232 C C . GLN A 1 295 ? -13.742 1.214 21.519 1.00 93.81 295 GLN A C 1
ATOM 2234 O O . GLN A 1 295 ? -13.121 0.605 20.656 1.00 93.81 295 GLN A O 1
ATOM 2239 N N . TRP A 1 296 ? -14.518 0.594 22.412 1.00 96.25 296 TRP A N 1
ATOM 2240 C CA . TRP A 1 296 ? -14.705 -0.856 22.413 1.00 96.25 296 TRP A CA 1
ATOM 2241 C C . TRP A 1 296 ? -15.447 -1.367 21.181 1.00 96.25 296 TRP A C 1
ATOM 2243 O O . TRP A 1 296 ? -15.106 -2.441 20.699 1.00 96.25 296 TRP A O 1
ATOM 2253 N N . ALA A 1 297 ? -16.372 -0.592 20.611 1.00 95.75 297 ALA A N 1
ATOM 2254 C CA . ALA A 1 297 ? -16.967 -0.911 19.317 1.00 95.75 297 ALA A CA 1
ATOM 2255 C C . ALA A 1 297 ? -15.896 -1.047 18.223 1.00 95.75 297 ALA A C 1
ATOM 2257 O O . ALA A 1 297 ? -15.867 -2.053 17.518 1.00 95.75 297 ALA A O 1
ATOM 2258 N N . ILE A 1 298 ? -14.979 -0.076 18.127 1.00 94.69 298 ILE A N 1
ATOM 2259 C CA . ILE A 1 298 ? -13.885 -0.086 17.143 1.00 94.69 298 ILE A CA 1
ATOM 2260 C C . ILE A 1 298 ? -12.888 -1.214 17.436 1.00 94.69 298 ILE A C 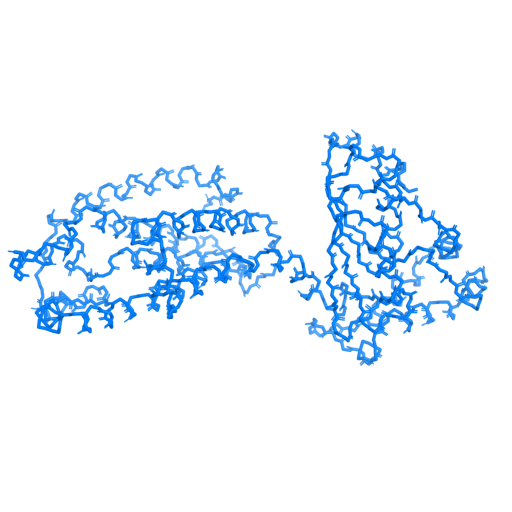1
ATOM 2262 O O . ILE A 1 298 ? -12.450 -1.885 16.509 1.00 94.69 298 ILE A O 1
ATOM 2266 N N . ILE A 1 299 ? -12.558 -1.468 18.706 1.00 96.56 299 ILE A N 1
ATOM 2267 C CA . ILE A 1 299 ? -11.667 -2.570 19.109 1.00 96.56 299 ILE A CA 1
ATOM 2268 C C . ILE A 1 299 ? -12.255 -3.921 18.687 1.00 96.56 299 ILE A C 1
ATOM 2270 O O . ILE A 1 299 ? -11.566 -4.710 18.048 1.00 96.56 299 ILE A O 1
ATOM 2274 N N . ILE A 1 300 ? -13.526 -4.183 19.010 1.00 96.38 300 ILE A N 1
ATOM 2275 C CA . ILE A 1 300 ? -14.208 -5.442 18.671 1.00 96.38 300 ILE A CA 1
ATOM 2276 C C . ILE A 1 300 ? -14.302 -5.603 17.149 1.00 96.38 300 ILE A C 1
ATOM 2278 O O . ILE A 1 300 ? -13.990 -6.674 16.630 1.00 96.38 300 ILE A O 1
ATOM 2282 N N . TRP A 1 301 ? -14.670 -4.531 16.439 1.00 95.31 301 TRP A N 1
ATOM 2283 C CA . TRP A 1 301 ? -14.696 -4.489 14.976 1.00 95.31 301 TRP A CA 1
ATOM 2284 C C . TRP A 1 301 ? -13.327 -4.831 14.378 1.00 95.31 301 TRP A C 1
ATOM 2286 O O . TRP A 1 301 ? -13.231 -5.752 13.568 1.00 95.31 301 TRP A O 1
ATOM 2296 N N . ALA A 1 302 ? -12.267 -4.150 14.815 1.00 94.56 302 ALA A N 1
ATOM 2297 C CA . ALA A 1 302 ? -10.920 -4.344 14.297 1.00 94.56 302 ALA A CA 1
ATOM 2298 C C . ALA A 1 302 ? -10.398 -5.759 14.573 1.00 94.56 302 ALA A C 1
ATOM 2300 O O . ALA A 1 302 ? -9.879 -6.399 13.666 1.00 94.56 302 ALA A O 1
ATOM 2301 N N . VAL A 1 303 ? -10.581 -6.285 15.790 1.00 95.19 303 VAL A N 1
ATOM 2302 C CA . VAL A 1 303 ? -10.164 -7.656 16.139 1.00 95.19 303 VAL A CA 1
ATOM 2303 C C . VAL A 1 303 ? -10.895 -8.687 15.283 1.00 95.19 303 VAL A C 1
ATOM 2305 O O . VAL A 1 303 ? -10.253 -9.584 14.740 1.00 95.19 303 VAL A O 1
ATOM 2308 N N . GLY A 1 304 ? -12.215 -8.543 15.116 1.00 93.31 304 GLY A N 1
ATOM 2309 C CA . GLY A 1 304 ? -13.001 -9.437 14.265 1.00 93.31 304 GLY A CA 1
ATOM 2310 C C . GLY A 1 304 ? -12.493 -9.463 12.824 1.00 93.31 304 GLY A C 1
ATOM 2311 O O . GLY A 1 304 ? -12.341 -10.535 12.247 1.00 93.31 304 GLY A O 1
ATOM 2312 N N . HIS A 1 305 ? -12.165 -8.295 12.266 1.00 91.25 305 HIS A N 1
ATOM 2313 C CA . HIS A 1 305 ? -11.662 -8.190 10.897 1.00 91.25 305 HIS A CA 1
ATOM 2314 C C . HIS A 1 305 ? -10.209 -8.647 10.743 1.00 91.25 305 HIS A C 1
ATOM 2316 O O . HIS A 1 305 ? -9.872 -9.202 9.701 1.00 91.25 305 HIS A O 1
ATOM 2322 N N . ILE A 1 306 ? -9.352 -8.462 11.750 1.00 91.94 306 ILE A N 1
ATOM 2323 C CA . ILE A 1 306 ? -7.990 -9.011 11.734 1.00 91.94 306 ILE A CA 1
ATOM 2324 C C . ILE A 1 306 ? -8.072 -10.531 11.615 1.00 91.94 306 ILE A C 1
ATOM 2326 O O . ILE A 1 306 ? -7.532 -11.078 10.658 1.00 91.94 306 ILE A O 1
ATOM 2330 N N . ILE A 1 307 ? -8.808 -11.182 12.527 1.00 92.06 307 ILE A N 1
ATOM 2331 C CA . ILE A 1 307 ? -8.985 -12.644 12.566 1.00 92.06 307 ILE A CA 1
ATOM 2332 C C . ILE A 1 307 ? -9.555 -13.167 11.242 1.00 92.06 307 ILE A C 1
ATOM 2334 O O . ILE A 1 307 ? -9.059 -14.157 10.714 1.00 92.06 307 ILE 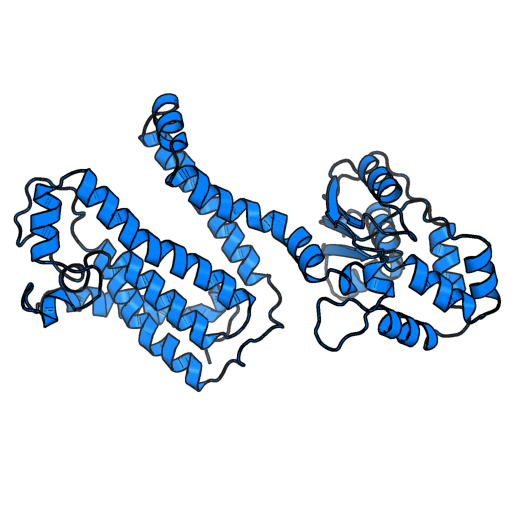A O 1
ATOM 2338 N N . ALA A 1 308 ? -10.560 -12.484 10.693 1.00 89.25 308 ALA A N 1
ATOM 2339 C CA . ALA A 1 308 ? -11.243 -12.896 9.472 1.00 89.25 308 ALA A CA 1
ATOM 2340 C C . ALA A 1 308 ? -10.386 -12.809 8.194 1.00 89.25 308 ALA A C 1
ATOM 2342 O O . ALA A 1 308 ? -10.561 -13.632 7.302 1.00 89.25 308 ALA A O 1
ATOM 2343 N N . ASN A 1 309 ? -9.506 -11.809 8.067 1.00 85.50 309 ASN A N 1
ATOM 2344 C CA . ASN A 1 309 ? -8.864 -11.507 6.781 1.00 85.50 309 ASN A CA 1
ATOM 2345 C C . ASN A 1 309 ? -7.460 -12.107 6.618 1.00 85.50 309 ASN A C 1
ATOM 2347 O O . ASN A 1 309 ? -7.120 -12.543 5.523 1.00 85.50 309 ASN A O 1
ATOM 2351 N N . GLY A 1 310 ? -6.635 -12.123 7.669 1.00 82.50 310 GLY A N 1
ATOM 2352 C CA . GLY A 1 310 ? -5.301 -12.747 7.656 1.00 82.50 310 GLY A CA 1
ATOM 2353 C C . GLY A 1 310 ? -4.237 -12.139 6.725 1.00 82.50 310 GLY A C 1
ATOM 2354 O O . GLY A 1 310 ? -3.064 -12.493 6.858 1.00 82.50 310 GLY A O 1
ATOM 2355 N N . ASP A 1 311 ? -4.593 -11.201 5.840 1.00 83.38 311 ASP A N 1
ATOM 2356 C CA . ASP A 1 311 ? -3.662 -10.497 4.951 1.00 83.38 311 ASP A CA 1
ATOM 2357 C C . ASP A 1 311 ? -2.980 -9.290 5.616 1.00 83.38 311 ASP A C 1
ATOM 2359 O O . ASP A 1 311 ? -3.574 -8.580 6.434 1.00 83.38 311 ASP A O 1
ATOM 2363 N N . THR A 1 312 ? -1.725 -9.024 5.249 1.00 76.50 312 THR A N 1
ATOM 2364 C CA . THR A 1 312 ? -0.897 -7.964 5.855 1.00 76.50 312 THR A CA 1
ATOM 2365 C C . THR A 1 312 ? -1.514 -6.569 5.731 1.00 76.50 312 THR A C 1
ATOM 2367 O O . THR A 1 312 ? -1.400 -5.768 6.661 1.00 76.50 312 THR A O 1
ATOM 2370 N N . VAL A 1 313 ? -2.221 -6.280 4.634 1.00 75.38 313 VAL A N 1
ATOM 2371 C CA . VAL A 1 313 ? -2.893 -4.994 4.390 1.00 75.38 313 VAL A CA 1
ATOM 2372 C C . VAL A 1 313 ? -4.038 -4.787 5.382 1.00 75.38 313 VAL A C 1
ATOM 2374 O O . VAL A 1 313 ? -4.110 -3.745 6.039 1.00 75.38 313 VAL A O 1
ATOM 2377 N N . SER A 1 314 ? -4.916 -5.777 5.536 1.00 83.56 314 SER A N 1
ATOM 2378 C CA . SER A 1 314 ? -5.999 -5.769 6.522 1.00 83.56 314 SER A CA 1
ATOM 2379 C C . SER A 1 314 ? -5.450 -5.720 7.939 1.00 83.56 314 SER A C 1
ATOM 2381 O O . SER A 1 314 ? -5.909 -4.904 8.741 1.00 83.56 314 SER A O 1
ATOM 2383 N N . LEU A 1 315 ? -4.422 -6.513 8.249 1.00 85.62 315 LEU A N 1
ATOM 2384 C CA . LEU A 1 315 ? -3.756 -6.457 9.546 1.00 85.62 315 LEU A CA 1
ATOM 2385 C C . LEU A 1 315 ? -3.269 -5.045 9.862 1.00 85.62 315 LEU A C 1
ATOM 2387 O O . LEU A 1 315 ? -3.582 -4.548 10.939 1.00 85.62 315 LEU A O 1
ATOM 2391 N N . LEU A 1 316 ? -2.572 -4.372 8.948 1.00 79.69 316 LEU A N 1
ATOM 2392 C CA . LEU A 1 316 ? -2.104 -3.000 9.159 1.00 79.69 316 LEU A CA 1
ATOM 2393 C C . LEU A 1 316 ? -3.264 -2.012 9.322 1.00 79.69 316 LEU A C 1
ATOM 2395 O O . LEU A 1 316 ? -3.269 -1.221 10.269 1.00 79.69 316 LEU A O 1
ATOM 2399 N N . PHE A 1 317 ? -4.261 -2.078 8.437 1.00 84.06 317 PHE A N 1
ATOM 2400 C CA . PHE A 1 317 ? -5.414 -1.180 8.457 1.00 84.06 317 PHE A CA 1
ATOM 2401 C C . PHE A 1 317 ? -6.187 -1.284 9.773 1.00 84.06 317 PHE A C 1
ATOM 2403 O O . PHE A 1 317 ? -6.321 -0.297 10.500 1.00 84.06 317 PHE A O 1
ATOM 2410 N N . PHE A 1 318 ? -6.641 -2.484 10.133 1.00 91.00 318 PHE A N 1
ATOM 2411 C CA . PHE A 1 318 ? -7.420 -2.702 11.349 1.00 91.00 318 PHE A CA 1
ATOM 2412 C C . PHE A 1 318 ? -6.563 -2.541 12.612 1.00 91.00 318 PHE A C 1
ATOM 2414 O O . PHE A 1 318 ? -7.057 -2.006 13.605 1.00 91.00 318 PHE A O 1
ATOM 2421 N N . SER A 1 319 ? -5.271 -2.899 12.587 1.00 87.06 319 SER A N 1
ATOM 2422 C CA . SER A 1 319 ? -4.372 -2.686 13.736 1.00 87.06 319 SER A CA 1
ATOM 2423 C C . SER A 1 319 ? -4.137 -1.208 14.036 1.00 87.06 319 SER A C 1
ATOM 2425 O O . SER A 1 319 ? -3.954 -0.854 15.203 1.00 87.06 319 SER A O 1
ATOM 2427 N N . ALA A 1 320 ? -4.182 -0.328 13.030 1.00 83.81 320 ALA A N 1
ATOM 2428 C CA . ALA A 1 320 ? -4.103 1.116 13.244 1.00 83.81 320 ALA A CA 1
ATOM 2429 C C . ALA A 1 320 ? -5.300 1.622 14.066 1.00 83.81 320 ALA A C 1
ATOM 2431 O O . ALA A 1 320 ? -5.111 2.317 15.068 1.00 83.81 320 ALA A O 1
ATOM 2432 N N . PHE A 1 321 ? -6.522 1.217 13.704 1.00 88.25 321 PHE A N 1
ATOM 2433 C CA . PHE A 1 321 ? -7.729 1.547 14.471 1.00 88.25 321 PHE A CA 1
ATOM 2434 C C . PHE A 1 321 ? -7.744 0.877 15.844 1.00 88.25 321 PHE A C 1
ATOM 2436 O O . PHE A 1 321 ? -8.056 1.536 16.834 1.00 88.25 321 PHE A O 1
ATOM 2443 N N . LEU A 1 322 ? -7.350 -0.397 15.927 1.00 92.19 322 LEU A N 1
ATOM 2444 C CA . LEU A 1 322 ? -7.232 -1.131 17.187 1.00 92.19 322 LEU A CA 1
ATOM 2445 C C . LEU A 1 322 ? -6.297 -0.406 18.155 1.00 92.19 322 LEU A C 1
ATOM 2447 O O . LEU A 1 322 ? -6.672 -0.142 19.294 1.00 92.19 322 LEU A O 1
ATOM 2451 N N . SER A 1 323 ? -5.102 -0.042 17.690 1.00 85.94 323 SER A N 1
ATOM 2452 C CA . SER A 1 323 ? -4.103 0.657 18.497 1.00 85.94 323 SER A CA 1
ATOM 2453 C C . SER A 1 323 ? -4.614 2.029 18.925 1.00 85.94 323 SER A C 1
ATOM 2455 O O . SER A 1 323 ? -4.582 2.359 20.113 1.00 85.94 323 SER A O 1
ATOM 2457 N N . LEU A 1 324 ? -5.142 2.814 17.979 1.00 84.56 324 LEU A N 1
ATOM 2458 C CA . LEU A 1 324 ? -5.681 4.144 18.253 1.00 84.56 324 LEU A CA 1
ATOM 2459 C C . LEU A 1 324 ? -6.799 4.091 19.299 1.00 84.56 324 LEU A C 1
ATOM 2461 O O . LEU A 1 324 ? -6.795 4.890 20.235 1.00 84.56 324 LEU A O 1
ATOM 2465 N N . SER A 1 325 ? -7.726 3.144 19.176 1.00 90.88 325 SER A N 1
ATOM 2466 C CA . SER A 1 325 ? -8.843 3.009 20.105 1.00 90.88 325 SER A CA 1
ATOM 2467 C C . SER A 1 325 ? -8.426 2.440 21.452 1.00 90.88 325 SER A C 1
ATOM 2469 O O . SER A 1 325 ? -8.822 2.984 22.484 1.00 90.88 325 SER A O 1
ATOM 2471 N N . PHE A 1 326 ? -7.575 1.414 21.477 1.00 91.50 326 PHE A N 1
ATOM 2472 C CA . PHE A 1 326 ? -7.077 0.817 22.715 1.00 91.50 326 PHE A CA 1
ATOM 2473 C C . PHE A 1 326 ? -6.298 1.833 23.554 1.00 91.50 326 PHE A C 1
ATOM 2475 O O . PHE A 1 326 ? -6.686 2.127 24.688 1.00 91.50 326 PHE A O 1
ATOM 2482 N N . PHE A 1 327 ? -5.256 2.451 22.990 1.00 87.12 327 PHE A N 1
ATOM 2483 C CA . PHE A 1 327 ? -4.505 3.497 23.691 1.00 87.12 327 PHE A CA 1
ATOM 2484 C C . PHE A 1 327 ? -5.355 4.750 23.924 1.00 87.12 327 PHE A C 1
ATOM 2486 O O . PHE A 1 327 ? -5.183 5.429 24.939 1.00 87.12 327 PHE A O 1
ATOM 2493 N N . GLY A 1 328 ? -6.316 5.018 23.037 1.00 85.12 328 GLY A N 1
ATOM 2494 C CA . GLY A 1 328 ? -7.330 6.052 23.193 1.00 85.12 328 GLY A CA 1
ATOM 2495 C C . GLY A 1 328 ? -8.099 5.921 24.505 1.00 85.12 328 GLY A C 1
ATOM 2496 O O . GLY A 1 328 ? -8.195 6.910 25.230 1.00 85.12 328 GLY A O 1
ATOM 2497 N N . THR A 1 329 ? -8.560 4.720 24.878 1.00 91.06 329 THR A N 1
ATOM 2498 C CA . THR A 1 329 ? -9.258 4.508 26.165 1.00 91.06 329 THR A CA 1
ATOM 2499 C C . THR A 1 329 ? -8.401 4.907 27.368 1.00 91.06 329 THR A C 1
ATOM 2501 O O . THR A 1 329 ? -8.868 5.606 28.267 1.00 91.06 329 THR A O 1
ATOM 2504 N N . LEU A 1 330 ? -7.119 4.532 27.358 1.00 90.38 330 LEU A N 1
ATOM 2505 C CA . LEU A 1 330 ? -6.180 4.822 28.443 1.00 90.38 330 LEU A CA 1
ATOM 2506 C C . LEU A 1 330 ? -5.863 6.318 28.521 1.00 90.38 330 LEU A C 1
ATOM 2508 O O . LEU A 1 330 ? -5.782 6.893 29.606 1.00 90.38 330 LEU A O 1
ATOM 2512 N N . LEU A 1 331 ? -5.683 6.964 27.368 1.00 84.88 331 LEU A N 1
ATOM 2513 C CA . LEU A 1 331 ? -5.406 8.394 27.297 1.00 84.88 331 LEU A CA 1
ATOM 2514 C C . LEU A 1 331 ? -6.627 9.226 27.703 1.00 84.88 331 LEU A C 1
ATOM 2516 O O . LEU A 1 331 ? -6.466 10.250 28.364 1.00 84.88 331 LEU A O 1
ATOM 2520 N N . MET A 1 332 ? -7.833 8.799 27.326 1.00 82.75 332 MET A N 1
ATOM 2521 C CA . MET A 1 332 ? -9.084 9.436 27.740 1.00 82.75 332 MET A CA 1
ATOM 2522 C C . MET A 1 332 ? -9.276 9.342 29.253 1.00 82.75 332 MET A C 1
ATOM 2524 O O . MET A 1 332 ? -9.556 10.368 29.868 1.00 82.75 332 MET A O 1
ATOM 2528 N N . ASP A 1 333 ? -9.037 8.172 29.853 1.00 87.81 333 ASP A N 1
ATOM 2529 C CA . ASP A 1 333 ? -9.052 7.994 31.313 1.00 87.81 333 ASP A CA 1
ATOM 2530 C C . ASP A 1 333 ? -8.058 8.944 31.994 1.00 87.81 333 ASP A C 1
ATOM 2532 O O . ASP A 1 333 ? -8.419 9.678 32.911 1.00 87.81 333 ASP A O 1
ATOM 2536 N N . ARG A 1 334 ? -6.812 9.003 31.503 1.00 85.69 334 ARG A N 1
ATOM 2537 C CA . ARG A 1 334 ? -5.787 9.919 32.035 1.00 85.69 334 ARG A CA 1
ATOM 2538 C C . ARG A 1 334 ? -6.207 11.384 31.929 1.00 85.69 334 ARG A C 1
ATOM 2540 O O . ARG A 1 334 ? -6.032 12.131 32.886 1.00 85.69 334 ARG A O 1
ATOM 2547 N N . LYS A 1 335 ? -6.766 11.795 30.787 1.00 80.69 335 LYS A N 1
ATOM 2548 C CA . LYS A 1 335 ? -7.245 13.169 30.570 1.00 80.69 335 LYS A CA 1
ATOM 2549 C C . LYS A 1 335 ? -8.413 13.517 31.492 1.00 80.69 335 LYS A C 1
ATOM 2551 O O . LYS A 1 335 ? -8.425 14.613 32.037 1.00 80.69 335 LYS A O 1
ATOM 2556 N N . GLN A 1 336 ? -9.367 12.606 31.685 1.00 81.31 336 GLN A N 1
ATOM 2557 C CA . GLN A 1 336 ? -10.490 12.813 32.606 1.00 81.31 336 GLN A CA 1
ATOM 2558 C C . GLN A 1 336 ? -10.012 12.895 34.060 1.00 81.31 336 GLN A C 1
ATOM 2560 O O . GLN A 1 336 ? -10.403 13.817 34.769 1.00 81.31 336 GLN A O 1
ATOM 2565 N N . ALA A 1 337 ? -9.102 12.007 34.468 1.00 85.81 337 ALA A N 1
ATOM 2566 C CA . ALA A 1 337 ? -8.522 12.004 35.809 1.00 85.81 337 ALA A CA 1
ATOM 2567 C C . ALA A 1 337 ? -7.731 13.282 36.130 1.00 85.81 337 ALA A C 1
ATOM 2569 O O . ALA A 1 337 ? -7.723 13.723 37.273 1.00 85.81 337 ALA A O 1
ATOM 2570 N N . GLN A 1 338 ? -7.064 13.871 35.132 1.00 84.75 338 GLN A N 1
ATOM 2571 C CA . GLN A 1 338 ? -6.342 15.140 35.275 1.00 84.75 338 GLN A CA 1
ATOM 2572 C C . GLN A 1 338 ? -7.268 16.359 35.284 1.00 84.75 338 GLN A C 1
ATOM 2574 O O . GLN A 1 338 ? -6.947 17.351 35.929 1.00 84.75 338 GLN A O 1
ATOM 2579 N N . ALA A 1 339 ? -8.376 16.307 34.541 1.00 80.06 339 ALA A N 1
ATOM 2580 C CA . ALA A 1 339 ? -9.301 17.428 34.420 1.00 80.06 339 ALA A CA 1
ATOM 2581 C C . ALA A 1 339 ? -10.179 17.601 35.668 1.00 80.06 339 ALA A C 1
ATOM 2583 O O . ALA A 1 339 ? -10.371 18.729 36.112 1.00 80.06 339 ALA A O 1
ATOM 2584 N N . ASP A 1 340 ? -10.699 16.500 36.220 1.00 83.62 340 ASP A N 1
ATOM 2585 C CA . ASP A 1 340 ? -11.549 16.500 37.416 1.00 83.62 340 ASP A CA 1
ATOM 2586 C C . ASP A 1 340 ? -11.330 15.204 38.224 1.00 83.62 340 ASP A C 1
ATOM 2588 O O . ASP A 1 340 ? -11.986 14.183 37.974 1.00 83.62 340 ASP A O 1
ATOM 2592 N N . PRO A 1 341 ? -10.370 15.205 39.169 1.00 86.75 341 PRO A N 1
ATOM 2593 C CA . PRO A 1 341 ? -9.998 14.010 39.921 1.00 86.75 341 PRO A CA 1
ATOM 2594 C C . PRO A 1 341 ? -11.137 13.423 40.761 1.00 86.75 341 PRO A C 1
ATOM 2596 O O . PRO A 1 341 ? -11.247 12.200 40.867 1.00 86.75 341 PRO A O 1
ATOM 2599 N N . GLU A 1 342 ? -11.983 14.265 41.359 1.00 85.25 342 GLU A N 1
ATOM 2600 C CA . GLU A 1 342 ? -13.066 13.819 42.242 1.00 85.25 342 GLU A CA 1
ATOM 2601 C C . GLU A 1 342 ? -14.182 13.151 41.439 1.00 85.25 342 GLU A C 1
ATOM 2603 O O . GLU A 1 342 ? -14.562 12.011 41.731 1.00 85.25 342 GLU A O 1
ATOM 2608 N N . LYS A 1 343 ? -14.639 13.799 40.361 1.00 81.75 343 LYS A N 1
ATOM 2609 C CA . LYS A 1 343 ? -15.645 13.226 39.456 1.00 81.75 343 LYS A CA 1
ATOM 2610 C C . LYS A 1 343 ? -15.131 11.961 38.775 1.00 81.75 343 LYS A C 1
ATOM 2612 O O . LYS A 1 343 ? -15.875 10.991 38.614 1.00 81.75 343 LYS A O 1
ATOM 2617 N N . TRP A 1 344 ? -13.846 11.928 38.418 1.00 85.94 344 TRP A N 1
ATOM 2618 C CA . TRP A 1 344 ? -13.205 10.726 37.889 1.00 85.94 344 TRP A CA 1
ATOM 2619 C C . TRP A 1 344 ? -13.230 9.568 38.892 1.00 85.94 344 TRP A C 1
ATOM 2621 O O . TRP A 1 344 ? -13.565 8.445 38.514 1.00 85.94 344 TRP A O 1
ATOM 2631 N N . GLN A 1 345 ? -12.922 9.814 40.170 1.00 87.19 345 GLN A N 1
ATOM 2632 C CA . GLN A 1 345 ? -12.984 8.775 41.201 1.00 87.19 345 GLN A CA 1
ATOM 2633 C C . GLN A 1 345 ? -14.404 8.236 41.392 1.00 87.19 345 GLN A C 1
ATOM 2635 O O . GLN A 1 345 ? -14.573 7.019 41.491 1.00 87.19 345 GLN A O 1
ATOM 2640 N N . GLN A 1 346 ? -15.416 9.107 41.403 1.00 84.56 346 GLN A N 1
ATOM 2641 C CA . GLN A 1 346 ? -16.824 8.698 41.468 1.00 84.56 346 GLN A CA 1
ATOM 2642 C C . GLN A 1 346 ? -17.186 7.800 40.277 1.00 84.56 346 GLN A C 1
ATOM 2644 O O . GLN A 1 346 ? -17.643 6.671 40.462 1.00 84.56 346 GLN A O 1
ATOM 2649 N N . LEU A 1 347 ? -16.868 8.230 39.052 1.00 84.69 347 LEU A N 1
ATOM 2650 C CA . LEU A 1 347 ? -17.106 7.449 37.836 1.00 84.69 347 LEU A CA 1
ATOM 2651 C C . LEU A 1 347 ? -16.357 6.107 37.848 1.00 84.69 347 LEU A C 1
ATOM 2653 O O . LEU A 1 347 ? -16.919 5.073 37.480 1.00 84.69 347 LEU A O 1
ATOM 2657 N N . ALA A 1 348 ? -15.091 6.089 38.264 1.00 88.19 348 ALA A N 1
ATOM 2658 C CA . ALA A 1 348 ? -14.257 4.889 38.288 1.00 88.19 348 ALA A CA 1
ATOM 2659 C C . ALA A 1 348 ? -14.741 3.848 39.311 1.00 88.19 348 ALA A C 1
ATOM 2661 O O . ALA A 1 348 ? -14.560 2.648 39.087 1.00 88.19 348 ALA A O 1
ATOM 2662 N N . ARG A 1 349 ? -15.395 4.275 40.401 1.00 88.50 349 ARG A N 1
ATOM 2663 C CA . ARG A 1 349 ? -16.000 3.365 41.390 1.00 88.50 349 ARG A CA 1
ATOM 2664 C C . ARG A 1 349 ? -17.140 2.550 40.794 1.00 88.50 349 ARG A C 1
ATOM 2666 O O . ARG A 1 349 ? -17.213 1.361 41.080 1.00 88.50 349 ARG A O 1
ATOM 2673 N N . VAL A 1 350 ? -17.962 3.147 39.933 1.00 87.31 350 VAL A N 1
ATOM 2674 C CA . VAL A 1 350 ? -19.174 2.515 39.373 1.00 87.31 350 VAL A CA 1
ATOM 2675 C C . VAL A 1 350 ? -19.036 2.055 37.913 1.00 87.31 350 VAL A C 1
ATOM 2677 O O . VAL A 1 350 ? -19.967 1.486 37.343 1.00 87.31 350 VAL A O 1
ATOM 2680 N N . SER A 1 351 ? -17.876 2.260 37.281 1.00 90.50 351 SER A N 1
ATOM 2681 C CA . SER A 1 351 ? -17.626 1.896 35.877 1.00 90.50 351 SER A CA 1
ATOM 2682 C C . SER A 1 351 ? -16.289 1.176 35.664 1.00 90.50 351 SER A C 1
ATOM 2684 O O . SER A 1 351 ? -15.435 1.076 36.548 1.00 90.50 351 SER A O 1
ATOM 2686 N N . SER A 1 352 ? -16.086 0.649 34.459 1.00 93.62 352 SER A N 1
ATOM 2687 C CA . SER A 1 352 ? -14.844 -0.010 34.051 1.00 93.62 352 SER A CA 1
ATOM 2688 C C . SER A 1 352 ? -14.509 0.325 32.603 1.00 93.62 352 SER A C 1
ATOM 2690 O O . SER A 1 352 ? -15.418 0.485 31.795 1.00 93.62 352 SER A O 1
ATOM 2692 N N . ASN A 1 353 ? -13.217 0.404 32.268 1.00 93.62 353 ASN A N 1
ATOM 2693 C CA . ASN A 1 353 ? -12.784 0.398 30.871 1.00 93.62 353 ASN A CA 1
ATOM 2694 C C . ASN A 1 353 ? -12.994 -1.000 30.272 1.00 93.62 353 ASN A C 1
ATOM 2696 O O . ASN A 1 353 ? -13.589 -1.129 29.214 1.00 93.62 353 ASN A O 1
ATOM 2700 N N . ILE A 1 354 ? -12.584 -2.056 30.980 1.00 94.81 354 ILE A N 1
ATOM 2701 C CA . ILE A 1 354 ? -12.804 -3.436 30.532 1.00 94.81 354 ILE A CA 1
ATOM 2702 C C . ILE A 1 354 ? -14.314 -3.736 30.564 1.00 94.81 354 ILE A C 1
ATOM 2704 O O . ILE A 1 354 ? -14.908 -3.588 31.644 1.00 94.81 354 ILE A O 1
ATOM 2708 N N . PRO A 1 355 ? -14.930 -4.145 29.436 1.00 94.19 355 PRO A N 1
ATOM 2709 C CA . PRO A 1 355 ? -16.347 -4.470 29.352 1.00 94.19 355 PRO A CA 1
ATOM 2710 C C . PRO A 1 355 ? -16.772 -5.496 30.402 1.00 94.19 355 PRO A C 1
ATOM 2712 O O . PRO A 1 355 ? -16.038 -6.433 30.703 1.00 94.19 355 PRO A O 1
ATOM 2715 N N . PHE A 1 356 ? -17.959 -5.301 30.973 1.00 94.56 356 PHE A N 1
ATOM 2716 C CA . PHE A 1 356 ? -18.595 -6.136 32.002 1.00 94.56 356 PHE A CA 1
ATOM 2717 C C . PHE A 1 356 ? -17.867 -6.232 33.347 1.00 94.56 356 PHE A C 1
ATOM 2719 O O . PHE A 1 356 ? -18.487 -6.638 34.327 1.00 94.56 356 PHE A O 1
ATOM 2726 N N . ALA A 1 357 ? -16.609 -5.804 33.467 1.00 95.12 357 ALA A N 1
ATOM 2727 C CA . ALA A 1 357 ? -15.852 -5.985 34.703 1.00 95.12 357 ALA A CA 1
ATOM 2728 C C . ALA A 1 357 ? -16.505 -5.289 35.912 1.00 95.12 357 ALA A C 1
ATOM 2730 O O . ALA A 1 357 ? -16.518 -5.855 36.995 1.00 95.12 357 ALA A O 1
ATOM 2731 N N . ALA A 1 358 ? -17.113 -4.105 35.746 1.00 92.19 358 ALA A N 1
ATOM 2732 C CA . ALA A 1 358 ? -17.835 -3.445 36.843 1.00 92.19 358 ALA A CA 1
ATOM 2733 C C . ALA A 1 358 ? -19.110 -4.199 37.269 1.00 92.19 358 ALA A C 1
ATOM 2735 O O . ALA A 1 358 ? -19.444 -4.206 38.453 1.00 92.19 358 ALA A O 1
ATOM 2736 N N . LEU A 1 359 ? -19.797 -4.852 36.326 1.00 92.62 359 LEU A N 1
ATOM 2737 C CA . LEU A 1 359 ? -20.988 -5.666 36.591 1.00 92.62 359 LEU A CA 1
ATOM 2738 C C . LEU A 1 359 ? -20.613 -6.963 37.315 1.00 92.62 359 LEU A C 1
ATOM 2740 O O . LEU A 1 359 ? -21.237 -7.318 38.311 1.00 92.62 359 LEU A O 1
ATOM 2744 N N . LEU A 1 360 ? -19.556 -7.632 36.848 1.00 94.56 360 LEU A N 1
ATOM 2745 C CA . LEU A 1 360 ? -19.056 -8.878 37.430 1.00 94.56 360 LEU A CA 1
ATOM 2746 C C . LEU A 1 360 ? -18.493 -8.675 38.841 1.00 94.56 360 LEU A C 1
ATOM 2748 O O . LEU A 1 360 ? -18.694 -9.522 39.703 1.00 94.56 360 LEU A O 1
ATOM 2752 N N . THR A 1 361 ? -17.842 -7.539 39.111 1.00 93.94 361 THR A N 1
ATOM 2753 C CA . THR A 1 361 ? -17.343 -7.205 40.457 1.00 93.94 361 THR A CA 1
ATOM 2754 C C . THR A 1 361 ? -18.409 -6.588 41.372 1.00 93.94 361 THR A C 1
ATOM 2756 O O . THR A 1 361 ? -18.066 -6.103 42.445 1.00 93.94 361 THR A O 1
ATOM 2759 N N . GLY A 1 362 ? -19.675 -6.496 40.943 1.00 90.62 362 GLY A N 1
ATOM 2760 C CA . GLY A 1 362 ? -20.765 -5.909 41.738 1.00 90.62 362 GLY A CA 1
ATOM 2761 C C . GLY A 1 362 ? -20.682 -4.390 41.956 1.00 90.62 362 GLY A C 1
ATOM 2762 O O . GLY A 1 362 ? -21.427 -3.842 42.763 1.00 90.62 362 GLY A O 1
ATOM 2763 N N . ARG A 1 363 ? -19.799 -3.693 41.228 1.00 89.31 363 ARG A N 1
ATOM 2764 C CA . ARG A 1 363 ? -19.642 -2.226 41.270 1.00 89.31 363 ARG A CA 1
ATOM 2765 C C . ARG A 1 363 ? -20.745 -1.494 40.501 1.00 89.31 363 ARG A C 1
ATOM 2767 O O . ARG A 1 363 ? -20.949 -0.301 40.695 1.00 89.31 363 ARG A O 1
ATOM 2774 N N . ASN A 1 364 ? -21.450 -2.207 39.624 1.00 88.38 364 ASN A N 1
ATOM 2775 C CA . ASN A 1 364 ? -22.607 -1.720 38.880 1.00 88.38 364 ASN A CA 1
ATOM 2776 C C . ASN A 1 364 ? -23.687 -2.814 38.808 1.00 88.38 364 ASN A C 1
ATOM 2778 O O . ASN A 1 364 ? -23.440 -3.970 39.147 1.00 88.38 364 ASN A O 1
ATOM 2782 N N . ARG A 1 365 ? -24.895 -2.453 38.368 1.00 88.31 365 ARG A N 1
ATOM 2783 C CA . ARG A 1 365 ? -26.065 -3.338 38.301 1.00 88.31 365 ARG A CA 1
ATOM 2784 C C . ARG A 1 365 ? -26.439 -3.676 36.862 1.00 88.31 365 ARG A C 1
ATOM 2786 O O . ARG A 1 365 ? -26.335 -2.840 35.965 1.00 88.31 365 ARG A O 1
ATOM 2793 N N . TRP A 1 366 ? -26.940 -4.893 36.670 1.00 88.38 366 TRP A N 1
ATOM 2794 C CA . TRP A 1 366 ? -27.496 -5.353 35.400 1.00 88.38 366 TRP A CA 1
ATOM 2795 C C . TRP A 1 366 ? -28.784 -4.595 35.071 1.00 88.38 366 TRP A C 1
ATOM 2797 O O . TRP A 1 366 ? -29.704 -4.543 35.885 1.00 88.38 366 TRP A O 1
ATOM 2807 N N . ALA A 1 367 ? -28.856 -4.028 33.869 1.00 86.94 367 ALA A N 1
ATOM 2808 C CA . ALA A 1 367 ? -30.004 -3.252 33.410 1.00 86.94 367 ALA A CA 1
ATOM 2809 C C . ALA A 1 367 ? -30.345 -3.610 31.958 1.00 86.94 367 ALA A C 1
ATOM 2811 O O . ALA A 1 367 ? -30.267 -2.780 31.059 1.00 86.94 367 ALA A O 1
ATOM 2812 N N . ILE A 1 368 ? -30.735 -4.869 31.731 1.00 85.94 368 ILE A N 1
ATOM 2813 C CA . ILE A 1 368 ? -30.979 -5.438 30.390 1.00 85.94 368 ILE A CA 1
ATOM 2814 C C . ILE A 1 368 ? -31.957 -4.580 29.571 1.00 85.94 368 ILE A C 1
ATOM 2816 O O . ILE A 1 368 ? -31.768 -4.397 28.371 1.00 85.94 368 ILE A O 1
ATOM 2820 N N . ARG A 1 369 ? -32.970 -3.988 30.220 1.00 87.62 369 ARG A N 1
ATOM 2821 C CA . ARG A 1 369 ? -33.939 -3.098 29.559 1.00 87.62 369 ARG A CA 1
ATOM 2822 C C . ARG A 1 369 ? -33.284 -1.880 28.903 1.00 87.62 369 ARG A C 1
ATOM 2824 O O . ARG A 1 369 ? -33.736 -1.460 27.845 1.00 87.62 369 ARG A O 1
ATOM 2831 N N . GLU A 1 370 ? -32.214 -1.346 29.490 1.00 86.56 370 GLU A N 1
ATOM 2832 C CA . GLU A 1 370 ? -31.474 -0.203 28.940 1.00 86.56 370 GLU A CA 1
ATOM 2833 C C . GLU A 1 370 ? -30.633 -0.592 27.705 1.00 86.56 370 GLU A C 1
ATOM 2835 O O . GLU A 1 370 ? -30.137 0.279 26.993 1.00 86.56 370 GLU A O 1
ATOM 2840 N N . TRP A 1 371 ? -30.461 -1.891 27.438 1.00 87.06 371 TRP A N 1
ATOM 2841 C CA . TRP A 1 371 ? -29.663 -2.415 26.325 1.00 87.06 371 TRP A CA 1
ATOM 2842 C C . TRP A 1 371 ? -30.508 -2.833 25.127 1.00 87.06 371 TRP A C 1
ATOM 2844 O O . TRP A 1 371 ? -29.983 -2.894 24.020 1.00 87.06 371 TRP A O 1
ATOM 2854 N N . LEU A 1 372 ? -31.808 -3.076 25.325 1.00 89.44 372 LEU A N 1
ATOM 2855 C CA . LEU A 1 372 ? -32.713 -3.553 24.275 1.00 89.44 372 LEU A CA 1
ATOM 2856 C C . LEU A 1 372 ? -32.699 -2.646 23.044 1.00 89.44 372 LEU A C 1
ATOM 2858 O O . LEU A 1 372 ? -32.550 -3.131 21.928 1.00 89.44 372 LEU A O 1
ATOM 2862 N N . LEU A 1 373 ? -32.811 -1.333 23.242 1.00 89.00 373 LEU A N 1
ATOM 2863 C CA . LEU A 1 373 ? -32.856 -0.389 22.131 1.00 89.00 373 LEU A CA 1
ATOM 2864 C C . LEU A 1 373 ? -31.515 -0.326 21.362 1.00 89.00 373 LEU A C 1
ATOM 2866 O O . LEU A 1 373 ? -31.549 -0.511 20.145 1.00 89.00 373 LEU A O 1
ATOM 2870 N N . PRO A 1 374 ? -30.341 -0.171 22.015 1.00 90.44 374 PRO A N 1
ATOM 2871 C CA . PRO A 1 374 ? -29.046 -0.312 21.344 1.00 90.44 374 PRO A CA 1
ATOM 2872 C C . PRO A 1 374 ? -28.844 -1.652 20.629 1.00 90.44 374 PRO A C 1
ATOM 2874 O O . PRO A 1 374 ? -28.272 -1.670 19.544 1.00 90.44 374 PRO A O 1
ATOM 2877 N N . VAL A 1 375 ? -29.318 -2.763 21.201 1.00 92.62 375 VAL A N 1
ATOM 2878 C CA . VAL A 1 375 ? -29.236 -4.093 20.574 1.00 92.62 375 VAL A CA 1
ATOM 2879 C C . VAL A 1 375 ? -30.082 -4.148 19.308 1.00 92.62 375 VAL A C 1
ATOM 2881 O O . VAL A 1 375 ? -29.581 -4.568 18.269 1.00 92.62 375 VAL A O 1
ATOM 2884 N N . VAL A 1 376 ? -31.341 -3.708 19.365 1.00 93.44 376 VAL A N 1
ATOM 2885 C CA . VAL A 1 376 ? -32.253 -3.733 18.212 1.00 93.44 376 VAL A CA 1
ATOM 2886 C C . VAL A 1 376 ? -31.724 -2.836 17.097 1.00 93.44 376 VAL A C 1
ATOM 2888 O O . VAL A 1 376 ? -31.545 -3.296 15.973 1.00 93.44 376 VAL A O 1
ATOM 2891 N N . VAL A 1 377 ? -31.408 -1.578 17.408 1.00 93.38 377 VAL A N 1
ATOM 2892 C CA . VAL A 1 377 ? -30.900 -0.621 16.414 1.00 93.38 377 VAL A CA 1
ATOM 2893 C C . VAL A 1 377 ? -29.537 -1.065 15.880 1.00 93.38 377 VAL A C 1
ATOM 2895 O O . VAL A 1 377 ? -29.320 -1.045 14.672 1.00 93.38 377 VAL A O 1
ATOM 2898 N N . GLY A 1 378 ? -28.637 -1.529 16.751 1.00 92.56 378 GLY A N 1
ATOM 2899 C CA . GLY A 1 378 ? -27.332 -2.059 16.357 1.00 92.56 378 GLY A CA 1
ATOM 2900 C C . GLY A 1 378 ? -27.440 -3.285 15.449 1.00 92.56 378 GLY A C 1
ATOM 2901 O O . GLY A 1 378 ? -26.706 -3.375 14.470 1.00 92.56 378 GLY A O 1
ATOM 2902 N N . SER A 1 379 ? -28.395 -4.182 15.708 1.00 92.44 379 SER A N 1
ATOM 2903 C CA . SER A 1 379 ? -28.652 -5.357 14.863 1.00 92.44 379 SER A CA 1
ATOM 2904 C C . SER A 1 379 ? -29.200 -4.968 13.491 1.00 92.44 379 SER A C 1
ATOM 2906 O O . SER A 1 379 ? -28.788 -5.545 12.490 1.00 92.44 379 SER A O 1
ATOM 2908 N N . VAL A 1 380 ? -30.080 -3.962 13.420 1.00 94.12 380 VAL A N 1
ATOM 2909 C CA . VAL A 1 380 ? -30.579 -3.423 12.142 1.00 94.12 380 VAL A CA 1
ATOM 2910 C C . VAL A 1 380 ? -29.443 -2.787 11.340 1.00 94.12 380 VAL A C 1
ATOM 2912 O O . VAL A 1 380 ? -29.296 -3.079 10.157 1.00 94.12 380 VAL A O 1
ATOM 2915 N N . ILE A 1 381 ? -28.603 -1.963 11.976 1.00 92.12 381 ILE A N 1
ATOM 2916 C CA . ILE A 1 381 ? -27.439 -1.352 11.316 1.00 92.12 381 ILE A CA 1
ATOM 2917 C C . ILE A 1 381 ? -26.459 -2.426 10.848 1.00 92.12 381 ILE A C 1
ATOM 2919 O O . ILE A 1 381 ? -25.968 -2.342 9.728 1.00 92.12 381 ILE A O 1
ATOM 2923 N N . TYR A 1 382 ? -26.204 -3.449 11.666 1.00 92.38 382 TYR A N 1
ATOM 2924 C CA . TYR A 1 382 ? -25.386 -4.589 11.268 1.00 92.38 382 TYR A CA 1
ATOM 2925 C C . TYR A 1 382 ? -25.975 -5.309 10.051 1.00 92.38 382 TYR A C 1
ATOM 2927 O O . TYR A 1 382 ? -25.243 -5.543 9.100 1.00 92.38 382 TYR A O 1
ATOM 2935 N N . ALA A 1 383 ? -27.275 -5.615 10.041 1.00 92.00 383 ALA A N 1
ATOM 2936 C CA . ALA A 1 383 ? -27.917 -6.293 8.917 1.00 92.00 383 ALA A CA 1
ATOM 2937 C C . ALA A 1 383 ? -27.807 -5.481 7.617 1.00 92.00 383 ALA A C 1
ATOM 2939 O O . ALA A 1 383 ? -27.494 -6.039 6.568 1.00 92.00 383 ALA A O 1
ATOM 2940 N N . LEU A 1 384 ? -27.995 -4.159 7.692 1.00 91.06 384 LEU A N 1
ATOM 2941 C CA . LEU A 1 384 ? -27.791 -3.259 6.554 1.00 91.06 384 LEU A CA 1
ATOM 2942 C C . LEU A 1 384 ? -26.324 -3.240 6.110 1.00 91.06 384 LEU A C 1
ATOM 2944 O O . LEU A 1 384 ? -26.040 -3.397 4.927 1.00 91.06 384 LEU A O 1
ATOM 2948 N N . ALA A 1 385 ? -25.391 -3.085 7.049 1.00 87.56 385 ALA A N 1
ATOM 2949 C CA . ALA A 1 385 ? -23.962 -3.068 6.757 1.00 87.56 385 ALA A CA 1
ATOM 2950 C C . ALA A 1 385 ? -23.480 -4.397 6.164 1.00 87.56 385 ALA A C 1
ATOM 2952 O O . ALA A 1 385 ? -22.647 -4.377 5.272 1.00 87.56 385 ALA A O 1
ATOM 2953 N N . TYR A 1 386 ? -24.021 -5.524 6.629 1.00 88.06 386 TYR A N 1
ATOM 2954 C CA . TYR A 1 386 ? -23.760 -6.862 6.107 1.00 88.06 386 TYR A CA 1
ATOM 2955 C C . TYR A 1 386 ? -24.306 -7.013 4.683 1.00 88.06 386 TYR A C 1
ATOM 2957 O O . TYR A 1 386 ? -23.574 -7.425 3.790 1.00 88.06 386 TYR A O 1
ATOM 2965 N N . TYR A 1 387 ? -25.561 -6.612 4.449 1.00 88.06 387 TYR A N 1
ATOM 2966 C CA . TYR A 1 387 ? -26.203 -6.703 3.134 1.00 88.06 387 TYR A CA 1
ATOM 2967 C C . TYR A 1 387 ? -25.497 -5.851 2.072 1.00 88.06 387 TYR A C 1
ATOM 2969 O O . TYR A 1 387 ? -25.298 -6.290 0.945 1.00 88.06 387 TYR A O 1
ATOM 2977 N N . PHE A 1 388 ? -25.082 -4.637 2.434 1.00 85.88 388 PHE A N 1
ATOM 2978 C CA . PHE A 1 388 ? -24.373 -3.727 1.534 1.00 85.88 388 PHE A CA 1
ATOM 2979 C C . PHE A 1 388 ? -22.845 -3.824 1.657 1.00 85.88 388 PHE A C 1
ATOM 2981 O O . PHE A 1 388 ? -22.133 -2.987 1.103 1.00 85.88 388 PHE A O 1
ATOM 2988 N N . HIS A 1 389 ? -22.321 -4.824 2.372 1.00 83.50 389 HIS A N 1
ATOM 2989 C CA . HIS A 1 389 ? -20.893 -4.915 2.666 1.00 83.50 389 HIS A CA 1
ATOM 2990 C C . HIS A 1 389 ? -20.058 -4.975 1.388 1.00 83.50 389 HIS A C 1
ATOM 2992 O O . HIS A 1 389 ? -19.109 -4.207 1.229 1.00 83.50 389 HIS A O 1
ATOM 2998 N N . GLU A 1 390 ? -20.447 -5.843 0.455 1.00 75.06 390 GLU A N 1
ATOM 2999 C CA . GLU A 1 390 ? -19.782 -5.995 -0.839 1.00 75.06 390 GLU A CA 1
ATOM 3000 C C . GLU A 1 390 ? -19.831 -4.695 -1.647 1.00 75.06 390 GLU A C 1
ATOM 3002 O O . GLU A 1 390 ? -18.819 -4.269 -2.192 1.00 75.06 390 GLU A O 1
ATOM 3007 N N . PHE A 1 391 ? -20.970 -3.999 -1.642 1.00 73.81 391 PHE A N 1
ATOM 3008 C CA . PHE A 1 391 ? -21.120 -2.720 -2.336 1.00 73.81 391 PHE A CA 1
ATOM 3009 C C . PHE A 1 391 ? -20.178 -1.636 -1.785 1.00 73.81 391 PHE A C 1
ATOM 3011 O O . PHE A 1 391 ? -19.623 -0.853 -2.554 1.00 73.81 391 PHE A O 1
ATOM 3018 N N . TYR A 1 392 ? -19.980 -1.581 -0.465 1.00 64.62 392 TYR A N 1
ATOM 3019 C CA . TYR A 1 392 ? -19.138 -0.560 0.166 1.00 64.62 392 TYR A CA 1
ATOM 3020 C C . TYR A 1 392 ? -17.647 -0.895 0.172 1.00 64.62 392 TYR A C 1
ATOM 3022 O O . TYR A 1 392 ? -16.820 0.016 0.152 1.00 64.62 392 TYR A O 1
ATOM 3030 N N . THR A 1 393 ? -17.297 -2.177 0.251 1.00 65.50 393 THR A N 1
ATOM 3031 C CA . THR A 1 393 ? -15.912 -2.618 0.485 1.00 65.50 393 THR A CA 1
ATOM 3032 C C . THR A 1 393 ? -15.293 -3.336 -0.709 1.00 65.50 393 THR A C 1
ATOM 3034 O O . THR A 1 393 ? -14.074 -3.486 -0.754 1.00 65.50 393 THR A O 1
ATOM 3037 N N . GLY A 1 394 ? -16.108 -3.793 -1.663 1.00 62.19 394 GLY A N 1
ATOM 3038 C CA . GLY A 1 394 ? -15.692 -4.693 -2.739 1.00 62.19 394 GLY A CA 1
ATOM 3039 C C . GLY A 1 394 ? -15.395 -6.123 -2.273 1.00 62.19 394 GLY A C 1
ATOM 3040 O O . GLY A 1 394 ? -14.987 -6.943 -3.090 1.00 62.19 394 GLY A O 1
ATOM 3041 N N . ALA A 1 395 ? -15.574 -6.431 -0.982 1.00 62.75 395 ALA A N 1
ATOM 3042 C CA . ALA A 1 395 ? -15.313 -7.746 -0.408 1.00 62.75 395 ALA A CA 1
ATOM 3043 C C . ALA A 1 395 ? -16.619 -8.520 -0.189 1.00 62.75 395 ALA A C 1
ATOM 3045 O O . ALA A 1 395 ? -17.512 -8.075 0.545 1.00 62.75 395 ALA A O 1
ATOM 3046 N N . VAL A 1 396 ? -16.701 -9.697 -0.811 1.00 62.84 396 VAL A N 1
ATOM 3047 C CA . VAL A 1 396 ? -17.824 -10.628 -0.667 1.00 62.84 396 VAL A CA 1
ATOM 3048 C C . VAL A 1 396 ? -17.812 -11.206 0.743 1.00 62.84 396 VAL A C 1
ATOM 3050 O O . VAL A 1 396 ? -16.799 -11.737 1.199 1.00 62.84 396 VAL A O 1
ATOM 3053 N N . VAL A 1 397 ? -18.946 -11.119 1.433 1.00 63.91 397 VAL A N 1
ATOM 3054 C CA . VAL A 1 397 ? -19.128 -11.785 2.723 1.00 63.91 397 VAL A CA 1
ATOM 3055 C C . VAL A 1 397 ? -19.710 -13.167 2.458 1.00 63.91 397 VAL A C 1
ATOM 3057 O O . VAL A 1 397 ? -20.909 -13.288 2.223 1.00 63.91 397 VAL A O 1
ATOM 3060 N N . VAL A 1 398 ? -18.855 -14.194 2.461 1.00 54.91 398 VAL A N 1
ATOM 3061 C CA . VAL A 1 398 ? -19.264 -15.604 2.307 1.00 54.91 398 VAL A CA 1
ATOM 3062 C C . VAL A 1 398 ? -19.838 -16.129 3.614 1.00 54.91 398 VAL A C 1
ATOM 3064 O O . VAL A 1 398 ? -19.243 -15.866 4.686 1.00 54.91 398 VAL A O 1
#

Foldseek 3Di:
DLVVVVVVCVVVVQQADEQEAADLSLLSVLVCCVPPVRRYQAYEYQLDFFLQADDPVLLVCLLVVHLVNLVVVLVLQWFPCLVVQDWPDPPGRLSVVSSVVVVPDDRPPSSVSNVCSNPRGDAAQESAHAYEYEAECRERSRHVVRSVVVQNSYPHYDYDYDYRGYSVCCTRPVPVVVVSVCVVLVVLVCLVCVQPPDCNVVVVCVVPNDVVSVVVSVCSNVVSVVVLLVCLLPDDFDAFPDAQDLVLLVLLVVLQLQLQLLQLQVVPQDDCPDPPADLVNNAFFQQLFAVQSNLVSLLSNLVSQCSRHRTPSSVVSSVSSNVCSVVVLVVVLVVVCVVDVVVSVSSPQQHHRHTCPSVVVVSYDDDVVSSVVSSVVSVVVSVVCLVCVCVVRVDDSD

Secondary structure (DSSP, 8-state):
-HHHHHHHHHHTT-S-EEEEEETHHHHHHHHHHHH-GGGEEEEEEES--SS----HHHHHHHHTT-THHHHHHHHHHS-HHHHTT--SSTT--HHHHHHHHHHTPPTTHHHHHHHHHHH-----S-B-S-EEEEEETT-SSS-HHHHHHHHTTBTTEEEEEETT--S-HHHH-HHHHHHHHHHHHHHHHHHHHHHHSSHHHHHHHHHH-HHHHHHHHHHHHHHHHHHHHHHHHHS----BSS---HHHHHHHHHHHHHHHHHHHHHHHSPPTT-TT--TTTSS-GGGGT-S-HHHHHHHHHHHHHHHHH-BHHHHHHHHHHHHHHHHHHHHHHHHHHHH-HHHHHHHHHH--SSTTHHHHTTSS---THHHHHHHHHHHHHHHHHHHTHHHHHS----

Organism: Symbiodinium pilosum (NCBI:txid2952)

InterPro domains:
  IPR000073 Alpha/beta hydrolase fold-1 [PF00561] (2-171)
  IPR000073 Alpha/beta hydrolase fold-1 [PR00111] (19-32)
  IPR000073 Alpha/beta hydrolase fold-1 [PR00111] (33-46)
  IPR000073 Alpha/beta hydrolase fold-1 [PR00111] (131-145)
  IPR009915 NnrU domain [PF07298] (181-395)
  IPR029058 Alpha/Beta hydrolase fold [G3DSA:3.40.50.1820] (1-185)
  IPR029058 Alpha/Beta hydrolase fold [SSF53474] (2-181)
  IPR050266 AB hydrolase superfamily [PTHR43798] (2-182)

=== Feature glossary ===
The record interleaves many kinds of information about one protein. Here is each kind framed as the question it answers.

Q: What does the local fold look like, residue by residue?
A: The Foldseek 3Di string encodes local tertiary geometry as a 20-letter alphabet — one character per residue — derived from the relative positions of nearby Cα atoms. Unlike the amino-acid sequence, 3Di is a direct function of the 3D structure, so two proteins with the same fold have similar 3Di strings even at low sequence identity.

Q: Which residues are in helices, strands, or loops?
A: The SS8 string is DSSP's per-residue secondary-structure call. α-helix (H) means an i→i+4 H-bond ladder; β-strand (E) means the residue participates in a β-sheet; 3₁₀ (G) and π (I) are tighter and wider helices; T/S are turns/bends; '-' is loop.

Q: How big and how compact is the whole molecule?
A: Radius of gyration (Rg) is the root-mean-square distance of Cα atoms from their centroid — a single number for overall size and compactness. A globular domain of N residues has Rg ≈ 2.2·N^0.38 Å; an extended or disordered chain has a much larger Rg. The Cα contact count is the number of residue pairs whose Cα atoms are within 8 Å and are more than four positions apart in sequence — a standard proxy for tertiary packing density. The bounding box is the smallest axis-aligned box enclosing all Cα atoms.

Q: Where is each backbone atom in 3D?
A: Structure coordinates are given as an mmCIF _atom_site loop: one row per atom with element, residue name, chain id, sequence number, and x/y/z position in Å. Only the four main-chain atoms per residue are included here; side chains are omitted to keep the record compact.

Q: What is the amino-acid chain?
A: Primary structure: the covalent order of the twenty standard amino acids along the backbone. Two proteins with the same sequence will (almost always) fold to the same structure; two with 30% identity often share a fold but not the details.

Q: What if only a Cα trace is available?
A: Three-state secondary structure (P-SEA) collapses the eight DSSP classes into helix (a), strand (b), and coil (c). P-SEA assigns these from Cα geometry alone — distances and angles — without requiring backbone oxygens, so it works on any Cα trace.

Q: What family and function is it annotated with?
A: Database cross-references. InterPro integrates a dozen domain/family signature databases into unified entries with residue-range hits. GO terms attach function/process/location labels with evidence codes. CATH codes position the fold in a four-level structural taxonomy. Organism is the NCBI-taxonomy species name.

Q: How confident is the AlphaFold model at each residue?
A: pLDDT is the predicted lDDT-Cα score: AlphaFold's confidence that the local environment of each residue (all inter-atomic distances within 15 Å) is correctly placed. It is a per-residue number between 0 and 100, with higher meaning more reliable.

Q: How mobile is each atom in the crystal?
A: B-factor (Debye–Waller factor) reflects atomic displacement in the crystal lattice. It is an experimental observable (units Å²), not a prediction; low values mean the atom is pinned down, high values mean it moves or is heterogeneous across the crystal.

Q: Which residues are buried vs exposed?
A: SASA measures how much of the protein is reachable by solvent. It is computed by rolling a water-sized probe over the atomic surface and summing the exposed area (Å²). Per-residue SASA distinguishes core (buried, low SASA) from surface (exposed, high SASA) residues; total SASA is a whole-molecule size measure.

Q: What do the diagnostic plots show?
A: Plot images: a contact map (which residues are close in 3D, as an N×N binary image), a Ramachandran scatter (backbone torsion angles, revealing secondary-structure composition at a glance), and — for AlphaFold structures — a PAE heatmap (pairwise prediction confidence).

Q: What known structures does this most resemble?
A: The Foldseek neighbor list gives the closest experimentally determined structures in the PDB, ranked by structural alignment. TM-score near 1 means near-identical fold; near 0.3 means only rough topology match. This is how one finds what a novel AlphaFold prediction most resembles in the solved-structure universe.

Q: Are the domains correctly placed relative to each other?
A: Predicted aligned error is AlphaFold's pairwise confidence. Unlike pLDDT (per-residue), PAE is per-residue-pair and captures whether two parts of the structure are correctly placed relative to each other. Units are ångströms of expected positional error.

Q: What do the rendered images show?
A: Structure images are PyMOL renders from six orthogonal camera directions. Cartoon representation draws helices as coils and strands as arrows; sticks shows the backbone as bonds; surface shows the solvent-excluded envelope. Rainbow coloring maps sequence position to hue (blue→red, N→C); chain coloring assigns a distinct color per polypeptide.

Q: What are the backbone torsion angles?
A: φ (phi) and ψ (psi) are the two rotatable backbone dihedrals per residue: φ is the C(i-1)–N–Cα–C torsion, ψ is the N–Cα–C–N(i+1) torsion, both in degrees on (−180°, 180°]. α-helical residues cluster near (−60°, −45°); β-strand residues near (−120°, +130°). A Ramachandran plot is simply a scatter of (φ, ψ) for every residue.